Protein AF-A0A9P3IJL1-F1 (afdb_monomer_lite)

Structure (mmCIF, N/CA/C/O backbone):
data_AF-A0A9P3IJL1-F1
#
_entry.id   AF-A0A9P3IJL1-F1
#
loop_
_atom_site.group_PDB
_atom_site.id
_atom_site.type_symbol
_atom_site.label_atom_id
_atom_site.label_alt_id
_atom_site.label_comp_id
_atom_site.label_asym_id
_atom_site.label_entity_id
_atom_site.label_seq_id
_atom_site.pdbx_PDB_ins_code
_atom_site.Cartn_x
_atom_site.Cartn_y
_atom_site.Cartn_z
_atom_site.occupancy
_atom_site.B_iso_or_equiv
_atom_site.auth_seq_id
_atom_site.auth_comp_id
_atom_site.auth_asym_id
_atom_site.auth_atom_id
_atom_site.pdbx_PDB_model_num
ATOM 1 N N . MET A 1 1 ? 82.766 8.776 -76.127 1.00 30.23 1 MET A N 1
ATOM 2 C CA . MET A 1 1 ? 82.678 10.074 -76.833 1.00 30.23 1 MET A CA 1
ATOM 3 C C . MET A 1 1 ? 81.373 10.083 -77.605 1.00 30.23 1 MET A C 1
ATOM 5 O O . MET A 1 1 ? 81.218 9.179 -78.410 1.00 30.23 1 MET A O 1
ATOM 9 N N . GLY A 1 2 ? 80.478 11.048 -77.350 1.00 29.59 2 GLY A N 1
ATOM 10 C CA . GLY A 1 2 ? 79.179 11.191 -78.040 1.00 29.59 2 GLY A CA 1
ATOM 11 C C . GLY A 1 2 ? 78.206 10.006 -77.876 1.00 29.59 2 GLY A C 1
ATOM 12 O O . GLY A 1 2 ? 78.592 8.945 -77.399 1.00 29.59 2 GLY A O 1
ATOM 13 N N . SER A 1 3 ? 76.924 10.118 -78.226 1.00 25.59 3 SER A N 1
ATOM 14 C CA . SER A 1 3 ? 76.062 11.308 -78.369 1.00 25.59 3 SER A CA 1
ATOM 15 C C . SER A 1 3 ? 74.611 10.845 -78.583 1.00 25.59 3 SER A C 1
ATOM 17 O O . SER A 1 3 ? 74.393 9.955 -79.390 1.00 25.59 3 SER A O 1
ATOM 19 N N . GLN A 1 4 ? 73.669 11.464 -77.860 1.00 26.77 4 GLN A N 1
ATOM 20 C CA . GLN A 1 4 ? 72.248 11.728 -78.187 1.00 26.77 4 GLN A CA 1
ATOM 21 C C . GLN A 1 4 ? 71.408 10.727 -79.034 1.00 26.77 4 GLN A C 1
ATOM 23 O O . GLN A 1 4 ? 71.700 10.497 -80.196 1.00 26.77 4 GLN A O 1
ATOM 28 N N . GLN A 1 5 ? 70.298 10.266 -78.421 1.00 26.47 5 GLN A N 1
ATOM 29 C CA . GLN A 1 5 ? 68.869 10.274 -78.860 1.00 26.47 5 GLN A CA 1
ATOM 30 C C . GLN A 1 5 ? 68.466 10.136 -80.356 1.00 26.47 5 GLN A C 1
ATOM 32 O O . GLN A 1 5 ? 69.144 10.655 -81.237 1.00 26.47 5 GLN A O 1
ATOM 37 N N . PRO A 1 6 ? 67.319 9.475 -80.659 1.00 33.75 6 PRO A N 1
ATOM 38 C CA . PRO A 1 6 ? 65.946 10.048 -80.524 1.00 33.75 6 PRO A CA 1
ATOM 39 C C . PRO A 1 6 ? 65.036 9.247 -79.534 1.00 33.75 6 PRO A C 1
ATOM 41 O O . PRO A 1 6 ? 65.448 8.183 -79.082 1.00 33.75 6 PRO A O 1
ATOM 44 N N . PHE A 1 7 ? 63.924 9.753 -78.954 1.00 24.58 7 PHE A N 1
ATOM 45 C CA . PHE A 1 7 ? 62.565 9.991 -79.531 1.00 24.58 7 PHE A CA 1
ATOM 46 C C . PHE A 1 7 ? 62.043 8.773 -80.350 1.00 24.58 7 PHE A C 1
ATOM 48 O O . PHE A 1 7 ? 62.803 8.222 -81.129 1.00 24.58 7 PHE A O 1
ATOM 55 N N . GLU A 1 8 ? 60.808 8.254 -80.316 1.00 26.09 8 GLU A N 1
ATOM 56 C CA . GLU A 1 8 ? 59.543 8.432 -79.561 1.00 26.09 8 GLU A CA 1
ATOM 57 C C . GLU A 1 8 ? 58.675 7.143 -79.833 1.00 26.09 8 GLU A C 1
ATOM 59 O O . GLU A 1 8 ? 59.133 6.295 -80.597 1.00 26.09 8 GLU A O 1
ATOM 64 N N . SER A 1 9 ? 57.467 6.834 -79.318 1.00 23.98 9 SER A N 1
ATOM 65 C CA . SER A 1 9 ? 56.519 7.446 -78.358 1.00 23.98 9 SER A CA 1
ATOM 66 C C . SER A 1 9 ? 55.512 6.407 -77.771 1.00 23.98 9 SER A C 1
ATOM 68 O O . SER A 1 9 ? 55.551 5.220 -78.076 1.00 23.98 9 SER A O 1
ATOM 70 N N . THR A 1 10 ? 54.642 6.885 -76.869 1.00 25.23 10 THR A N 1
ATOM 71 C CA . THR A 1 10 ? 53.328 6.403 -76.366 1.00 25.23 10 THR A CA 1
ATOM 72 C C . THR A 1 10 ? 52.701 5.092 -76.908 1.00 25.23 10 THR A C 1
ATOM 74 O O . THR A 1 10 ? 52.257 5.055 -78.047 1.00 25.23 10 THR A O 1
ATOM 77 N N . GLU A 1 11 ? 52.451 4.093 -76.037 1.00 23.84 11 GLU A N 1
ATOM 78 C CA . GLU A 1 11 ? 51.090 3.676 -75.591 1.00 23.84 11 GLU A CA 1
ATOM 79 C C . GLU A 1 11 ? 51.046 2.388 -74.720 1.00 23.84 11 GLU A C 1
ATOM 81 O O . GLU A 1 11 ? 51.845 1.471 -74.864 1.00 23.84 11 GLU A O 1
ATOM 86 N N . LYS A 1 12 ? 50.020 2.317 -73.851 1.00 25.00 12 LYS A N 1
ATOM 87 C CA . LYS A 1 12 ? 49.345 1.102 -73.324 1.00 25.00 12 LYS A CA 1
ATOM 88 C C . LYS A 1 12 ? 50.213 -0.023 -72.722 1.00 25.00 12 LYS A C 1
ATOM 90 O O . LYS A 1 12 ? 50.397 -1.082 -73.315 1.00 25.00 12 LYS A O 1
ATOM 95 N N . SER A 1 13 ? 50.555 0.116 -71.437 1.00 24.25 13 SER A N 1
ATOM 96 C CA . SER A 1 13 ? 50.915 -1.034 -70.590 1.00 24.25 13 SER A CA 1
ATOM 97 C C . SER A 1 13 ? 49.679 -1.612 -69.890 1.00 24.25 13 SER A C 1
ATOM 99 O O . SER A 1 13 ? 49.289 -1.164 -68.813 1.00 24.25 13 SER A O 1
ATOM 101 N N . ALA A 1 14 ? 49.075 -2.634 -70.496 1.00 27.62 14 ALA A N 1
ATOM 102 C CA . ALA A 1 14 ? 48.299 -3.625 -69.760 1.00 27.62 14 ALA A CA 1
ATOM 103 C C . ALA A 1 14 ? 49.228 -4.810 -69.474 1.00 27.62 14 ALA A C 1
ATOM 105 O O . ALA A 1 14 ? 49.678 -5.477 -70.406 1.00 27.62 14 ALA A O 1
ATOM 106 N N . ARG A 1 15 ? 49.539 -5.082 -68.200 1.00 25.39 15 ARG A N 1
ATOM 107 C CA . ARG A 1 15 ? 50.344 -6.256 -67.838 1.00 25.39 15 ARG A CA 1
ATOM 108 C C . ARG A 1 15 ? 49.819 -6.958 -66.594 1.00 25.39 15 ARG A C 1
ATOM 110 O O . ARG A 1 15 ? 50.242 -6.705 -65.472 1.00 25.39 15 ARG A O 1
ATOM 117 N N . SER A 1 16 ? 48.924 -7.906 -6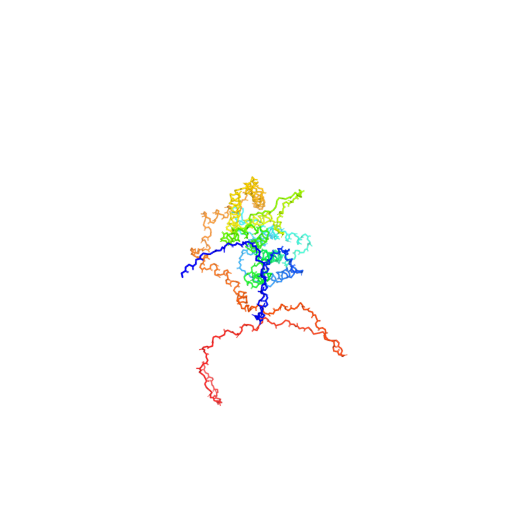6.833 1.00 23.67 16 SER A N 1
ATOM 118 C CA . SER A 1 16 ? 48.778 -9.069 -65.968 1.00 23.67 16 SER A CA 1
ATOM 119 C C . SER A 1 16 ? 50.053 -9.912 -66.049 1.00 23.67 16 SER A C 1
ATOM 121 O O . SER A 1 16 ? 50.403 -10.396 -67.127 1.00 23.67 16 SER A O 1
ATOM 123 N N . SER A 1 17 ? 50.722 -10.140 -64.924 1.00 26.53 17 SER A N 1
ATOM 124 C CA . SER A 1 17 ? 51.691 -11.230 -64.791 1.00 26.53 17 SER A CA 1
ATOM 125 C C . SER A 1 17 ? 51.511 -11.889 -63.432 1.00 26.53 17 SER A C 1
ATOM 127 O O . SER A 1 17 ? 51.856 -11.328 -62.396 1.00 26.53 17 SER A O 1
ATOM 129 N N . SER A 1 18 ? 50.920 -13.076 -63.469 1.00 23.02 18 SER A N 1
ATOM 130 C CA . SER A 1 18 ? 50.739 -13.977 -62.341 1.00 23.02 18 SER A CA 1
ATOM 131 C C . SER A 1 18 ? 52.069 -14.480 -61.784 1.00 23.02 18 SER A C 1
ATOM 133 O O . SER A 1 18 ? 52.918 -14.946 -62.541 1.00 23.02 18 SER A O 1
ATOM 135 N N . SER A 1 19 ? 52.169 -14.535 -60.460 1.00 25.59 19 SER A N 1
ATOM 136 C CA . SER A 1 19 ? 53.048 -15.465 -59.751 1.00 25.59 19 SER A CA 1
ATOM 137 C C . SER A 1 19 ? 52.245 -16.092 -58.611 1.00 25.59 19 SER A C 1
ATOM 139 O O . SER A 1 19 ? 52.055 -15.472 -57.563 1.00 25.59 19 SER A O 1
ATOM 141 N N . GLN A 1 20 ? 51.705 -17.288 -58.852 1.00 26.00 20 GLN A N 1
ATOM 142 C CA . GLN A 1 20 ? 51.134 -18.127 -57.800 1.00 26.00 20 GLN A CA 1
ATOM 143 C C . GLN A 1 20 ? 52.270 -18.873 -57.104 1.00 26.00 20 GLN A C 1
ATOM 145 O O . GLN A 1 20 ? 53.031 -19.561 -57.771 1.00 26.00 20 GLN A O 1
ATOM 150 N N . ASP A 1 21 ? 52.380 -18.684 -55.793 1.00 24.64 21 ASP A N 1
ATOM 151 C CA . ASP A 1 21 ? 52.571 -19.718 -54.763 1.00 24.64 21 ASP A CA 1
ATOM 152 C C . ASP A 1 21 ? 52.832 -18.987 -53.433 1.00 24.64 21 ASP A C 1
ATOM 154 O O . ASP A 1 21 ? 53.574 -18.014 -53.370 1.00 24.64 21 ASP A O 1
ATOM 158 N N . SER A 1 22 ? 52.219 -19.348 -52.310 1.00 27.02 22 SER A N 1
ATOM 159 C CA . SER A 1 22 ? 51.964 -20.715 -51.860 1.00 27.02 22 SER A CA 1
ATOM 160 C C . SER A 1 22 ? 50.774 -20.787 -50.891 1.00 27.02 22 SER A C 1
ATOM 162 O O . SER A 1 22 ? 50.394 -19.815 -50.234 1.00 27.02 22 SER A O 1
ATOM 164 N N . SER A 1 23 ? 50.159 -21.965 -50.809 1.00 33.50 23 SER A N 1
ATOM 165 C CA . SER A 1 23 ? 48.937 -22.213 -50.046 1.00 33.50 23 SER A CA 1
ATOM 166 C C . SER A 1 23 ? 49.163 -22.289 -48.530 1.00 33.50 23 SER A C 1
ATOM 168 O O . SER A 1 23 ? 49.688 -23.281 -48.027 1.00 33.50 23 SER A O 1
ATOM 170 N N . VAL A 1 24 ? 48.636 -21.315 -47.783 1.00 31.88 24 VAL A N 1
ATOM 171 C CA . VAL A 1 24 ? 48.317 -21.471 -46.354 1.00 31.88 24 VAL A CA 1
ATOM 172 C C . VAL A 1 24 ? 46.860 -21.075 -46.146 1.00 31.88 24 VAL A C 1
ATOM 174 O O . VAL A 1 24 ? 46.496 -19.905 -46.261 1.00 31.88 24 VAL A O 1
ATOM 177 N N . GLY A 1 25 ? 46.011 -22.061 -45.858 1.00 33.25 25 GLY A N 1
ATOM 178 C CA . GLY A 1 25 ? 44.578 -21.851 -45.686 1.00 33.25 25 GLY A CA 1
ATOM 179 C C . GLY A 1 25 ? 44.265 -20.995 -44.460 1.00 33.25 25 GLY A C 1
ATOM 180 O O . GLY A 1 25 ? 44.268 -21.493 -43.337 1.00 33.25 25 GLY A O 1
ATOM 181 N N . ARG A 1 26 ? 43.928 -19.720 -44.673 1.00 27.61 26 ARG A N 1
ATOM 182 C CA . ARG A 1 26 ? 43.178 -18.923 -43.696 1.00 27.61 26 ARG A CA 1
ATOM 183 C C . ARG A 1 26 ? 41.705 -18.958 -44.066 1.00 27.61 26 ARG A C 1
ATOM 185 O O . ARG A 1 26 ? 41.280 -18.296 -45.009 1.00 27.61 26 ARG A O 1
ATOM 192 N N . THR A 1 27 ? 40.927 -19.707 -43.291 1.00 31.55 27 THR A N 1
ATOM 193 C CA . THR A 1 27 ? 39.474 -19.527 -43.225 1.00 31.55 27 THR A CA 1
ATOM 194 C C . THR A 1 27 ? 39.169 -18.048 -42.964 1.00 31.55 27 THR A C 1
ATOM 196 O O . THR A 1 27 ? 39.778 -17.483 -42.047 1.00 31.55 27 THR A O 1
ATOM 199 N N . PRO A 1 28 ? 38.258 -17.401 -43.713 1.00 31.00 28 PRO A N 1
ATOM 200 C CA . PRO A 1 28 ? 37.862 -16.039 -43.394 1.00 31.00 28 PRO A CA 1
ATOM 201 C C . PRO A 1 28 ? 37.254 -16.027 -41.989 1.00 31.00 28 PRO A C 1
ATOM 203 O O . PRO A 1 28 ? 36.340 -16.798 -41.693 1.00 31.00 28 PRO A O 1
ATOM 206 N N . PHE A 1 29 ? 37.782 -15.167 -41.116 1.00 28.19 29 PHE A N 1
ATOM 207 C CA . PHE A 1 29 ? 37.156 -14.907 -39.824 1.00 28.19 29 PHE A CA 1
ATOM 208 C C . PHE A 1 29 ? 35.706 -14.483 -40.078 1.00 28.19 29 PHE A C 1
ATOM 210 O O . PHE A 1 29 ? 35.495 -13.587 -40.903 1.00 28.19 29 PHE A O 1
ATOM 217 N N . PRO A 1 30 ? 34.708 -15.084 -39.404 1.00 30.97 30 PRO A N 1
ATOM 218 C CA . PRO A 1 30 ? 33.339 -14.632 -39.549 1.00 30.97 30 PRO A CA 1
ATOM 219 C C . PRO A 1 30 ? 33.281 -13.188 -39.064 1.00 30.97 30 PRO A C 1
ATOM 221 O O . PRO A 1 30 ? 33.528 -12.903 -37.889 1.00 30.97 30 PRO A O 1
ATOM 224 N N . THR A 1 31 ? 32.977 -12.270 -39.982 1.00 27.48 31 THR A N 1
ATOM 225 C CA . THR A 1 31 ? 32.623 -10.896 -39.644 1.00 27.48 31 THR A CA 1
ATOM 226 C C . THR A 1 31 ? 31.560 -10.973 -38.559 1.00 27.48 31 THR A C 1
ATOM 228 O O . THR A 1 31 ? 30.509 -11.575 -38.788 1.00 27.48 31 THR A O 1
ATOM 231 N N . MET A 1 32 ? 31.832 -10.422 -37.372 1.00 28.09 32 MET A N 1
ATOM 232 C CA . MET A 1 32 ? 30.810 -10.341 -36.334 1.00 28.09 32 MET A CA 1
ATOM 233 C C . MET A 1 32 ? 29.695 -9.449 -36.864 1.00 28.09 32 MET A C 1
ATOM 235 O O . MET A 1 32 ? 29.787 -8.223 -36.809 1.00 28.09 32 MET A O 1
ATOM 239 N N . ALA A 1 33 ? 28.653 -10.082 -37.403 1.00 27.92 33 ALA A N 1
ATOM 240 C CA . ALA A 1 33 ? 27.406 -9.422 -37.708 1.00 27.92 33 ALA A CA 1
ATOM 241 C C . ALA A 1 33 ? 26.955 -8.746 -36.416 1.00 27.92 33 ALA A C 1
ATOM 243 O O . ALA A 1 33 ? 26.746 -9.412 -35.397 1.00 27.92 33 ALA A O 1
ATOM 244 N N . SER A 1 34 ? 26.858 -7.419 -36.452 1.00 27.80 34 SER A N 1
ATOM 245 C CA . SER A 1 34 ? 26.278 -6.648 -35.368 1.00 27.80 34 SER A CA 1
ATOM 246 C C . SER A 1 34 ? 24.871 -7.187 -35.147 1.00 27.80 34 SER A C 1
ATOM 248 O O . SER A 1 34 ? 23.980 -6.992 -35.973 1.00 27.80 34 SER A O 1
ATOM 250 N N . GLN A 1 35 ? 24.684 -7.933 -34.054 1.00 26.92 35 GLN A N 1
ATOM 251 C CA . GLN A 1 35 ? 23.378 -8.459 -33.691 1.00 26.92 35 GLN A CA 1
ATOM 252 C C . GLN A 1 35 ? 22.465 -7.268 -33.421 1.00 26.92 35 GLN A C 1
ATOM 254 O O . GLN A 1 35 ? 22.478 -6.689 -32.334 1.00 26.92 35 GLN A O 1
ATOM 259 N N . GLN A 1 36 ? 21.680 -6.896 -34.432 1.00 27.55 36 GLN A N 1
ATOM 260 C CA . GLN A 1 36 ? 20.575 -5.969 -34.285 1.00 27.55 36 GLN A CA 1
ATOM 261 C C . GLN A 1 36 ? 19.668 -6.543 -33.199 1.00 27.55 36 GLN A C 1
ATOM 263 O O . GLN A 1 36 ? 19.004 -7.562 -33.401 1.00 27.55 36 GLN A O 1
ATOM 268 N N . GLN A 1 37 ? 19.686 -5.913 -32.023 1.00 31.53 37 GLN A N 1
ATOM 269 C CA . GLN A 1 37 ? 18.858 -6.305 -30.892 1.00 31.53 37 GLN A CA 1
ATOM 270 C C . GLN A 1 37 ? 17.397 -6.006 -31.229 1.00 31.53 37 GLN A C 1
ATOM 272 O O . GLN A 1 37 ? 16.852 -4.955 -30.888 1.00 31.53 37 GLN A O 1
ATOM 277 N N . SER A 1 38 ? 16.757 -6.948 -31.921 1.00 25.92 38 SER A N 1
ATOM 278 C CA . SER A 1 38 ? 15.313 -6.959 -32.092 1.00 25.92 38 SER A CA 1
ATOM 279 C C . SER A 1 38 ? 14.685 -7.012 -30.701 1.00 25.92 38 SER A C 1
ATOM 281 O O . SER A 1 38 ? 14.808 -7.990 -29.963 1.00 25.92 38 SER A O 1
ATOM 283 N N . THR A 1 39 ? 14.051 -5.910 -30.298 1.00 36.44 39 THR A N 1
ATOM 284 C CA . THR A 1 39 ? 13.375 -5.823 -29.002 1.00 36.44 39 THR A CA 1
ATOM 285 C C . THR A 1 39 ? 12.073 -6.613 -29.072 1.00 36.44 39 THR A C 1
ATOM 287 O O . THR A 1 39 ? 10.997 -6.068 -29.311 1.00 36.44 39 THR A O 1
ATOM 290 N N . GLY A 1 40 ? 12.195 -7.931 -28.899 1.00 36.12 40 GLY A N 1
ATOM 291 C CA . GLY A 1 40 ? 11.070 -8.855 -28.882 1.00 36.12 40 GLY A CA 1
ATOM 292 C C . GLY A 1 40 ? 10.009 -8.470 -27.840 1.00 36.12 40 GLY A C 1
ATOM 293 O O . GLY A 1 40 ? 10.295 -7.735 -26.885 1.00 36.12 40 GLY A O 1
ATOM 294 N N . PRO A 1 41 ? 8.764 -8.949 -28.007 1.00 52.59 41 PRO A N 1
ATOM 295 C CA . PRO A 1 41 ? 7.698 -8.689 -27.049 1.00 52.59 41 PRO A CA 1
ATOM 296 C C . PRO A 1 41 ? 8.106 -9.168 -25.651 1.00 52.59 41 PRO A C 1
ATOM 298 O O . PRO A 1 41 ? 8.693 -10.239 -25.499 1.00 52.59 41 PRO A O 1
ATOM 301 N N . VAL A 1 42 ? 7.780 -8.370 -24.627 1.00 60.34 42 VAL A N 1
ATOM 302 C CA . VAL A 1 42 ? 8.074 -8.699 -23.222 1.00 60.34 42 VAL A CA 1
ATOM 303 C C . VAL A 1 42 ? 7.515 -10.088 -22.914 1.00 60.34 42 VAL A C 1
ATOM 305 O O . VAL A 1 42 ? 6.314 -10.318 -23.077 1.00 60.34 42 VAL A O 1
ATOM 308 N N . ALA A 1 43 ? 8.390 -11.002 -22.489 1.00 68.25 43 ALA A N 1
ATOM 309 C CA . ALA A 1 43 ? 8.024 -12.380 -22.197 1.00 68.25 43 ALA A CA 1
ATOM 310 C C . ALA A 1 43 ? 6.896 -12.416 -21.158 1.00 68.25 43 ALA A C 1
ATOM 312 O O . ALA A 1 43 ? 7.043 -11.895 -20.053 1.00 68.25 43 ALA A O 1
ATOM 313 N N . GLN A 1 44 ? 5.764 -13.021 -21.517 1.00 79.19 44 GLN A N 1
ATOM 314 C CA . GLN A 1 44 ? 4.620 -13.126 -20.613 1.00 79.19 44 GLN A CA 1
ATOM 315 C C . GLN A 1 44 ? 4.986 -13.981 -19.388 1.00 79.19 44 GLN A C 1
ATOM 317 O O . GLN A 1 44 ? 5.767 -14.929 -19.525 1.00 79.19 44 GLN A O 1
ATOM 322 N N . PRO A 1 45 ? 4.433 -13.688 -18.196 1.00 84.94 45 PRO A N 1
ATOM 323 C CA . PRO A 1 45 ? 4.656 -14.526 -17.026 1.00 84.94 45 PRO A CA 1
ATOM 324 C C . PRO A 1 45 ? 4.156 -15.961 -17.285 1.00 84.94 45 PRO A C 1
ATOM 326 O O . PRO A 1 45 ? 3.147 -16.138 -17.980 1.00 84.94 45 PRO A O 1
ATOM 329 N N . PRO A 1 46 ? 4.818 -16.994 -16.728 1.00 89.50 46 PRO A N 1
ATOM 330 C CA . PRO A 1 46 ? 4.402 -18.383 -16.889 1.00 89.50 46 PRO A CA 1
ATOM 331 C C . PRO A 1 46 ? 2.923 -18.609 -16.545 1.00 89.50 46 PRO A C 1
ATOM 333 O O . PRO A 1 46 ? 2.415 -18.110 -15.534 1.00 89.50 46 PRO A O 1
ATOM 336 N N . LYS A 1 47 ? 2.229 -19.403 -17.372 1.00 90.94 47 LYS A N 1
ATOM 337 C CA . LYS A 1 47 ? 0.831 -19.788 -17.123 1.00 90.94 47 LYS A CA 1
ATOM 338 C C . LYS A 1 47 ? 0.725 -20.453 -15.745 1.00 90.94 47 LYS A C 1
ATOM 340 O O . LYS A 1 47 ? 1.493 -21.355 -15.434 1.00 90.94 47 LYS A O 1
ATOM 345 N N . GLY A 1 48 ? -0.220 -19.994 -14.924 1.00 93.62 48 GLY A N 1
ATOM 346 C CA . GLY A 1 48 ? -0.425 -20.500 -13.562 1.00 93.62 48 GLY A CA 1
ATOM 347 C C . GLY A 1 48 ? 0.455 -19.871 -12.472 1.00 93.62 48 GLY A C 1
ATOM 348 O O . GLY A 1 48 ? 0.152 -20.086 -11.300 1.00 93.62 48 GLY A O 1
ATOM 349 N N . LEU A 1 49 ? 1.460 -19.039 -12.799 1.00 95.81 49 LEU A N 1
ATOM 350 C CA . LEU A 1 49 ? 2.335 -18.411 -11.792 1.00 95.81 49 LEU A CA 1
ATOM 351 C C . LEU A 1 49 ? 1.540 -17.639 -10.726 1.00 95.81 49 LEU A C 1
ATOM 353 O O . LEU A 1 49 ? 1.809 -17.781 -9.538 1.00 95.81 49 LEU A O 1
ATOM 357 N N . PHE A 1 50 ? 0.523 -16.872 -11.131 1.00 96.94 50 PHE A N 1
ATOM 358 C CA . PHE A 1 50 ? -0.329 -16.141 -10.188 1.00 96.94 50 PHE A CA 1
ATOM 359 C C . PHE A 1 50 ? -1.049 -17.064 -9.192 1.00 96.94 50 PHE A C 1
ATOM 361 O O . PHE A 1 50 ? -1.077 -16.766 -8.004 1.00 96.94 50 PHE A O 1
ATOM 368 N N . LEU A 1 51 ? -1.586 -18.200 -9.652 1.00 97.88 51 LEU A N 1
ATOM 369 C CA . LEU A 1 51 ? -2.284 -19.151 -8.781 1.00 97.88 51 LEU A CA 1
ATOM 370 C C . LEU A 1 51 ? -1.319 -19.810 -7.786 1.00 97.88 51 LEU A C 1
ATOM 372 O O . LEU A 1 51 ? -1.670 -19.975 -6.622 1.00 97.88 51 LEU A O 1
ATOM 376 N N . ALA A 1 52 ? -0.091 -20.117 -8.216 1.00 98.06 52 ALA A N 1
ATOM 377 C CA . ALA A 1 52 ? 0.955 -20.624 -7.330 1.00 98.06 52 ALA A CA 1
ATOM 378 C C . ALA A 1 52 ? 1.364 -19.589 -6.263 1.00 98.06 52 ALA A C 1
ATOM 380 O O . ALA A 1 52 ? 1.485 -19.938 -5.090 1.00 98.06 52 ALA A O 1
ATOM 381 N N . LEU A 1 53 ? 1.518 -18.314 -6.642 1.00 98.31 53 LEU A N 1
ATOM 382 C CA . LEU A 1 53 ? 1.831 -17.218 -5.713 1.00 98.31 53 LEU A CA 1
ATOM 383 C C . LEU A 1 53 ? 0.687 -16.939 -4.730 1.00 98.31 53 LEU A C 1
ATOM 385 O O . LEU A 1 53 ? 0.934 -16.742 -3.541 1.00 98.31 53 LEU A O 1
ATOM 389 N N . LEU A 1 54 ? -0.563 -16.966 -5.201 1.00 98.50 54 LEU A N 1
ATOM 390 C CA . LEU A 1 54 ? -1.746 -16.808 -4.359 1.00 98.50 54 LEU A CA 1
ATOM 391 C C . LEU A 1 54 ? -1.853 -17.956 -3.348 1.00 98.50 54 LEU A C 1
ATOM 393 O O . LEU A 1 54 ? -1.971 -17.701 -2.151 1.00 98.50 54 LEU A O 1
ATOM 397 N N . ALA A 1 55 ? -1.727 -19.208 -3.800 1.00 98.38 55 ALA A N 1
ATOM 398 C CA . ALA A 1 55 ? -1.712 -20.373 -2.918 1.00 98.38 55 ALA A CA 1
ATOM 399 C C . ALA A 1 55 ? -0.575 -20.288 -1.884 1.00 98.38 55 ALA A C 1
ATOM 401 O O . ALA A 1 55 ? -0.817 -20.475 -0.693 1.00 98.38 55 ALA A O 1
ATOM 402 N N . PHE A 1 56 ? 0.641 -19.923 -2.309 1.00 98.12 56 PHE A N 1
ATOM 403 C CA . PHE A 1 56 ? 1.781 -19.718 -1.414 1.00 98.12 56 PHE A CA 1
ATOM 404 C C . PHE A 1 56 ? 1.505 -18.650 -0.346 1.00 98.12 56 PHE A C 1
ATOM 406 O O . PHE A 1 56 ? 1.741 -18.896 0.837 1.00 98.12 56 PHE A O 1
ATOM 413 N N . ARG A 1 57 ? 0.981 -17.475 -0.724 1.00 98.06 57 ARG A N 1
ATOM 414 C CA . ARG A 1 57 ? 0.699 -16.394 0.235 1.00 98.06 57 ARG A CA 1
ATOM 415 C C . ARG A 1 57 ? -0.469 -16.721 1.166 1.00 98.06 57 ARG A C 1
ATOM 417 O O . ARG A 1 57 ? -0.391 -16.374 2.343 1.00 98.06 57 ARG A O 1
ATOM 424 N N . LEU A 1 58 ? -1.495 -17.433 0.698 1.00 98.25 58 LEU A N 1
ATOM 425 C CA . LEU A 1 58 ? -2.582 -17.919 1.555 1.00 98.25 58 LEU A CA 1
ATOM 426 C C . LEU A 1 58 ? -2.075 -18.958 2.569 1.00 98.25 58 LEU A C 1
ATOM 428 O O . LEU A 1 58 ? -2.333 -18.808 3.762 1.00 98.25 58 LEU A O 1
ATOM 432 N N . ILE A 1 59 ? -1.273 -19.940 2.143 1.00 97.75 59 ILE A N 1
ATOM 433 C CA . ILE A 1 59 ? -0.641 -20.915 3.051 1.00 97.75 59 ILE A CA 1
ATOM 434 C C . ILE A 1 59 ? 0.282 -20.209 4.058 1.00 97.75 59 ILE A C 1
ATOM 436 O O . ILE A 1 59 ? 0.197 -20.473 5.255 1.00 97.75 59 ILE A O 1
ATOM 440 N N . ASN A 1 60 ? 1.106 -19.256 3.610 1.00 97.38 60 ASN A N 1
ATOM 441 C CA . ASN A 1 60 ? 1.944 -18.430 4.486 1.00 97.38 60 ASN A CA 1
ATOM 442 C C . ASN A 1 60 ? 1.094 -17.692 5.547 1.00 97.38 60 ASN A C 1
ATOM 444 O O . ASN A 1 60 ? 1.396 -17.756 6.737 1.00 97.38 60 ASN A O 1
ATOM 448 N N . SER A 1 61 ? -0.027 -17.076 5.153 1.00 96.69 61 SER A N 1
ATOM 449 C CA . SER A 1 61 ? -0.918 -16.360 6.083 1.00 96.69 61 SER A CA 1
ATOM 450 C C . SER A 1 61 ? -1.512 -17.235 7.204 1.00 96.69 61 SER A C 1
ATOM 452 O O . SER A 1 61 ? -1.830 -16.716 8.275 1.00 96.69 61 SER A O 1
ATOM 454 N N . LEU A 1 62 ? -1.613 -18.552 6.974 1.00 96.25 62 LEU A N 1
ATOM 455 C CA . LEU A 1 62 ? -2.033 -19.567 7.951 1.00 96.25 62 LEU A CA 1
ATOM 456 C C . LEU A 1 62 ? -0.862 -20.143 8.768 1.00 96.25 62 LEU A C 1
ATOM 458 O O . LEU A 1 62 ? -1.043 -20.528 9.925 1.00 96.25 62 LEU A O 1
ATOM 462 N N . ALA A 1 63 ? 0.335 -20.205 8.180 1.00 96.06 63 ALA A N 1
ATOM 463 C CA . ALA A 1 63 ? 1.555 -20.669 8.838 1.00 96.06 63 ALA A CA 1
ATOM 464 C C . ALA A 1 63 ? 2.098 -19.648 9.858 1.00 96.06 63 ALA A C 1
ATOM 466 O O . ALA A 1 63 ? 2.612 -20.030 10.910 1.00 96.06 63 ALA A O 1
ATOM 467 N N . VAL A 1 64 ? 1.966 -18.345 9.585 1.00 93.94 64 VAL A N 1
ATOM 468 C CA . VAL A 1 64 ? 2.418 -17.271 10.486 1.00 93.94 64 VAL A CA 1
ATOM 469 C C . VAL A 1 64 ? 1.400 -17.055 11.613 1.00 93.94 64 VAL A C 1
ATOM 471 O O . VAL A 1 64 ? 0.549 -16.171 11.565 1.00 93.94 64 VAL A O 1
ATOM 474 N N . GLN A 1 65 ? 1.486 -17.870 12.664 1.00 90.50 65 GLN A N 1
ATOM 475 C CA . GLN A 1 65 ? 0.557 -17.830 13.808 1.00 90.50 65 GLN A CA 1
ATOM 476 C C . GLN A 1 65 ? 0.995 -16.892 14.948 1.00 90.50 65 GLN A C 1
ATOM 478 O O . GLN A 1 65 ? 0.231 -16.648 15.877 1.00 90.50 65 GLN A O 1
ATOM 483 N N . THR A 1 66 ? 2.212 -16.347 14.892 1.00 92.19 66 THR A N 1
ATOM 484 C CA . THR A 1 66 ? 2.771 -15.501 15.959 1.00 92.19 66 THR A CA 1
ATOM 485 C C . THR A 1 66 ? 2.271 -14.057 15.904 1.00 92.19 66 THR A C 1
ATOM 487 O O . THR A 1 66 ? 1.837 -13.566 14.862 1.00 92.19 66 THR A O 1
ATOM 490 N N . TYR A 1 67 ? 2.404 -13.347 17.021 1.00 87.88 67 TYR A N 1
ATOM 491 C CA . TYR A 1 67 ? 2.232 -11.896 17.145 1.00 87.88 67 TYR A CA 1
ATOM 492 C C . TYR A 1 67 ? 3.569 -11.165 16.924 1.00 87.88 67 TYR A C 1
ATOM 494 O O . TYR A 1 67 ? 4.621 -11.733 17.216 1.00 87.88 67 TYR A O 1
ATOM 502 N N . PHE A 1 68 ? 3.539 -9.926 16.418 1.00 89.06 68 PHE A N 1
ATOM 503 C CA . PHE A 1 68 ? 4.745 -9.096 16.255 1.00 89.06 68 PHE A CA 1
ATOM 504 C C . PHE A 1 68 ? 4.626 -7.712 16.904 1.00 89.06 68 PHE A C 1
ATOM 506 O O . PHE A 1 68 ? 5.497 -7.325 17.677 1.00 89.06 68 PHE A O 1
ATOM 513 N N . ASN A 1 69 ? 3.568 -6.959 16.597 1.00 90.38 69 ASN A N 1
ATOM 514 C CA . ASN A 1 69 ? 3.392 -5.577 17.047 1.00 90.38 69 ASN A CA 1
ATOM 515 C C . ASN A 1 69 ? 1.884 -5.279 17.214 1.00 90.38 69 ASN A C 1
ATOM 517 O O . ASN A 1 69 ? 1.101 -5.777 16.399 1.00 90.38 69 ASN A O 1
ATOM 521 N N . PRO A 1 70 ? 1.460 -4.490 18.225 1.00 90.75 70 PRO A N 1
ATOM 522 C CA . PRO A 1 70 ? 0.050 -4.138 18.438 1.00 90.75 70 PRO A CA 1
ATOM 523 C C . PRO A 1 70 ? -0.639 -3.535 17.203 1.00 90.75 70 PRO A C 1
ATOM 525 O O . PRO A 1 70 ? -1.818 -3.811 16.967 1.00 90.75 70 PRO A O 1
ATOM 528 N N . ASP A 1 71 ? 0.093 -2.786 16.376 1.00 90.12 71 ASP A N 1
ATOM 529 C CA . ASP A 1 71 ? -0.408 -2.147 15.154 1.00 90.12 71 ASP A CA 1
ATOM 530 C C . ASP A 1 71 ? -1.060 -3.140 14.176 1.00 90.12 71 ASP A C 1
ATOM 532 O O . ASP A 1 71 ? -1.929 -2.749 13.398 1.00 90.12 71 ASP A O 1
ATOM 536 N N . GLU A 1 72 ? -0.701 -4.430 14.239 1.00 92.69 72 GLU A N 1
ATOM 537 C CA . GLU A 1 72 ? -1.273 -5.486 13.394 1.00 92.69 72 GLU A CA 1
ATOM 538 C C . GLU A 1 72 ? -2.791 -5.620 13.569 1.00 92.69 72 GLU A C 1
ATOM 540 O O . GLU A 1 72 ? -3.483 -5.964 12.612 1.00 92.69 72 GLU A O 1
ATOM 545 N N . PHE A 1 73 ? -3.306 -5.324 14.767 1.00 92.25 73 PHE A N 1
ATOM 546 C CA . PHE A 1 73 ? -4.729 -5.389 15.107 1.00 92.25 73 PHE A CA 1
ATOM 547 C C . PHE A 1 73 ? -5.323 -3.987 15.285 1.00 92.25 73 PHE A C 1
ATOM 549 O O . PHE A 1 73 ? -6.344 -3.660 14.673 1.00 92.25 73 PHE A O 1
ATOM 556 N N . TRP A 1 74 ? -4.651 -3.137 16.070 1.00 93.81 74 TRP A N 1
ATOM 557 C CA . TRP A 1 74 ? -5.177 -1.846 16.529 1.00 93.81 74 TRP A CA 1
ATOM 558 C C . TRP A 1 74 ? -5.094 -0.707 15.491 1.00 93.81 74 TRP A C 1
ATOM 560 O O . TRP A 1 74 ? -5.666 0.357 15.720 1.00 93.81 74 TRP A O 1
ATOM 570 N N . GLN A 1 75 ? -4.438 -0.912 14.338 1.00 93.75 75 GLN A N 1
ATOM 571 C CA . GLN A 1 75 ? -4.452 0.024 13.195 1.00 93.75 75 GLN A CA 1
ATOM 572 C C . GLN A 1 75 ? -5.166 -0.534 11.941 1.00 93.75 75 GLN A C 1
ATOM 574 O O . GLN A 1 75 ? -5.035 0.017 10.842 1.00 93.75 75 GLN A O 1
ATOM 579 N N . GLY A 1 76 ? -5.916 -1.634 12.069 1.00 94.44 76 GLY A N 1
ATOM 580 C CA . GLY A 1 76 ? -6.592 -2.263 10.931 1.00 94.44 76 GLY A CA 1
ATOM 581 C C . GLY A 1 76 ? -7.748 -3.180 11.341 1.00 94.44 76 GLY A C 1
ATOM 582 O O . GLY A 1 76 ? -8.873 -2.691 11.425 1.00 94.44 76 GLY A O 1
ATOM 583 N N . PRO A 1 77 ? -7.515 -4.487 11.571 1.00 95.75 77 PRO A N 1
ATOM 584 C CA . PRO A 1 77 ? -8.558 -5.486 11.818 1.00 95.75 77 PRO A CA 1
ATOM 585 C C . PRO A 1 77 ? -9.585 -5.149 12.903 1.00 95.75 77 PRO A C 1
ATOM 587 O O . PRO A 1 77 ? -10.764 -5.406 12.680 1.00 95.75 77 PRO A O 1
ATOM 590 N N . GLU A 1 78 ? -9.180 -4.580 14.042 1.00 96.00 78 GLU A N 1
ATOM 591 C CA . GLU A 1 78 ? -10.106 -4.237 15.139 1.00 96.00 78 GLU A CA 1
ATOM 592 C C . GLU A 1 78 ? -10.969 -3.013 14.790 1.00 96.00 78 GLU A C 1
ATOM 594 O O . GLU A 1 78 ? -12.179 -2.989 15.010 1.00 96.00 78 GLU A O 1
ATOM 599 N N . VAL A 1 79 ? -10.351 -2.007 14.169 1.00 96.69 79 VAL A N 1
ATOM 600 C CA . VAL A 1 79 ? -11.020 -0.781 13.710 1.00 96.69 79 VAL A CA 1
ATOM 601 C C . VAL A 1 79 ? -12.072 -1.137 12.658 1.00 96.69 79 VAL A C 1
ATOM 603 O O . VAL A 1 79 ? -13.237 -0.766 12.774 1.00 96.69 79 VAL A O 1
ATOM 606 N N . ALA A 1 80 ? -11.669 -1.953 11.683 1.00 97.12 80 ALA A N 1
ATOM 607 C CA . ALA A 1 80 ? -12.526 -2.511 10.647 1.00 97.12 80 ALA A CA 1
ATOM 608 C C . ALA A 1 80 ? -13.672 -3.362 11.210 1.00 97.12 80 ALA A C 1
ATOM 610 O O . ALA A 1 80 ? -14.783 -3.332 10.685 1.00 97.12 80 ALA A O 1
ATOM 611 N N . HIS A 1 81 ? -13.406 -4.115 12.279 1.00 96.81 81 HIS A N 1
ATOM 612 C CA . HIS A 1 81 ? -14.401 -4.945 12.945 1.00 96.81 81 HIS A CA 1
ATOM 613 C C . HIS A 1 81 ? -15.465 -4.052 13.588 1.00 96.81 81 HIS A C 1
ATOM 615 O O . HIS A 1 81 ? -16.656 -4.231 13.336 1.00 96.81 81 HIS A O 1
ATOM 621 N N . ARG A 1 82 ? -15.048 -3.024 14.335 1.00 95.75 82 ARG A N 1
ATOM 622 C CA . ARG A 1 82 ? -15.968 -2.060 14.948 1.00 95.75 82 ARG A CA 1
ATOM 623 C C . ARG A 1 82 ? -16.802 -1.292 13.921 1.00 95.75 82 ARG A C 1
ATOM 625 O O . ARG A 1 82 ? -17.977 -1.055 14.182 1.00 95.75 82 ARG A O 1
ATOM 632 N N . MET A 1 83 ? -16.242 -0.955 12.757 1.00 95.25 83 MET A N 1
ATOM 633 C CA . MET A 1 83 ? -16.986 -0.304 11.665 1.00 95.25 83 MET A CA 1
ATOM 634 C C . MET A 1 83 ? -18.152 -1.152 11.130 1.00 95.25 83 MET A C 1
ATOM 636 O O . MET A 1 83 ? -19.136 -0.586 10.664 1.00 95.25 83 MET A O 1
ATOM 640 N N . VAL A 1 84 ? -18.046 -2.486 11.172 1.00 96.31 84 VAL A N 1
ATOM 641 C CA . VAL A 1 84 ? -19.050 -3.414 10.613 1.00 96.31 84 VAL A CA 1
ATOM 642 C C . VAL A 1 84 ? -19.996 -3.957 11.681 1.00 96.31 84 VAL A C 1
ATOM 644 O O . VAL A 1 84 ? -21.208 -3.964 11.487 1.00 96.31 84 VAL A O 1
ATOM 647 N N . PHE A 1 85 ? -19.459 -4.394 12.820 1.00 95.38 85 PHE A N 1
ATOM 648 C CA . PHE A 1 85 ? -20.223 -5.063 13.876 1.00 95.38 85 PHE A CA 1
ATOM 649 C C . PHE A 1 85 ? -20.629 -4.125 15.028 1.00 95.38 85 PHE A C 1
ATOM 651 O O . PHE A 1 85 ? -21.336 -4.542 15.942 1.00 95.38 85 PHE A O 1
ATOM 658 N N . GLY A 1 86 ? -20.181 -2.865 15.026 1.00 94.56 86 GLY A N 1
ATOM 659 C CA . GLY A 1 86 ? -20.544 -1.847 16.022 1.00 94.56 86 GLY A CA 1
ATOM 660 C C . GLY A 1 86 ? -19.853 -1.971 17.389 1.00 94.56 86 GLY A C 1
ATOM 661 O O . GLY A 1 86 ? -19.952 -1.052 18.203 1.00 94.56 86 GLY A O 1
ATOM 662 N N . TYR A 1 87 ? -19.118 -3.059 17.646 1.00 94.19 87 TYR A N 1
ATOM 663 C CA . TYR A 1 87 ? -18.388 -3.298 18.897 1.00 94.19 87 TYR A CA 1
ATOM 664 C C . TYR A 1 87 ? -16.893 -3.573 18.667 1.00 94.19 87 TYR A C 1
ATOM 666 O O . TYR A 1 87 ? -16.459 -3.875 17.556 1.00 94.19 87 TYR A O 1
ATOM 674 N N . GLY A 1 88 ? -16.103 -3.440 19.732 1.00 89.56 88 GLY A N 1
ATOM 675 C CA . GLY A 1 88 ? -14.636 -3.452 19.694 1.00 89.56 88 GLY A CA 1
ATOM 676 C C . GLY A 1 88 ? -14.051 -2.170 20.289 1.00 89.56 88 GLY A C 1
ATOM 677 O O . GLY A 1 88 ? -14.791 -1.214 20.552 1.00 89.56 88 GLY A O 1
ATOM 678 N N . TYR A 1 89 ? -12.741 -2.136 20.520 1.00 89.25 89 TYR A N 1
ATOM 679 C CA . TYR A 1 89 ? -12.055 -1.018 21.178 1.00 89.25 89 TYR A CA 1
ATOM 680 C C . TYR A 1 89 ? -11.237 -0.169 20.193 1.00 89.25 89 TYR A C 1
ATOM 682 O O . TYR A 1 89 ? -10.517 -0.684 19.342 1.00 89.25 89 TYR A O 1
ATOM 690 N N . LEU A 1 90 ? -11.331 1.157 20.335 1.00 93.50 90 LEU A N 1
ATOM 691 C CA . LEU A 1 90 ? -10.550 2.128 19.567 1.00 93.50 90 LEU A CA 1
ATOM 692 C C . LEU A 1 90 ? -9.504 2.786 20.465 1.00 93.50 90 LEU A C 1
ATOM 694 O O . LEU A 1 90 ? -9.839 3.375 21.495 1.00 93.50 90 LEU A O 1
ATOM 698 N N . THR A 1 91 ? -8.242 2.726 20.042 1.00 94.00 91 THR A N 1
ATOM 699 C CA . THR A 1 91 ? -7.147 3.454 20.693 1.00 94.00 91 THR A CA 1
ATOM 700 C C . THR A 1 91 ? -7.308 4.968 20.515 1.00 94.00 91 THR A C 1
ATOM 702 O O . THR A 1 91 ? -8.097 5.443 19.695 1.00 94.00 91 THR A O 1
ATOM 705 N N . TRP A 1 92 ? -6.536 5.745 21.280 1.00 91.81 92 TRP A N 1
ATOM 706 C CA . TRP A 1 92 ? -6.566 7.213 21.258 1.00 91.81 92 TRP A CA 1
ATOM 707 C C . TRP A 1 92 ? -6.355 7.820 19.853 1.00 91.81 92 TRP A C 1
ATOM 709 O O . TRP A 1 92 ? -6.921 8.867 19.554 1.00 91.81 92 TRP A O 1
ATOM 719 N N . GLU A 1 93 ? -5.609 7.143 18.969 1.00 91.81 93 GLU A N 1
ATOM 720 C CA . GLU A 1 93 ? -5.339 7.578 17.587 1.00 91.81 93 GLU A CA 1
ATOM 721 C C . GLU A 1 93 ? -6.611 7.693 16.723 1.00 91.81 93 GLU A C 1
ATOM 723 O O . GLU A 1 93 ? -6.674 8.489 15.779 1.00 91.81 93 GLU A O 1
ATOM 728 N N . TRP A 1 94 ? -7.627 6.894 17.062 1.00 94.19 94 TRP A N 1
ATOM 729 C CA . TRP A 1 94 ? -8.926 6.811 16.391 1.00 94.19 94 TRP A CA 1
ATOM 730 C C . TRP A 1 94 ? -10.017 7.627 17.092 1.00 94.19 94 TRP A C 1
ATOM 732 O O . TRP A 1 94 ? -11.175 7.568 16.684 1.00 94.19 94 TRP A O 1
ATOM 742 N N . GLN A 1 95 ? -9.673 8.405 18.120 1.00 92.19 95 GLN A N 1
ATOM 743 C CA . GLN A 1 95 ? -10.619 9.326 18.746 1.00 92.19 95 GLN A CA 1
ATOM 744 C C . GLN A 1 95 ? -10.758 10.598 17.890 1.00 92.19 95 GLN A C 1
ATOM 746 O O . GLN A 1 95 ? -9.746 11.071 17.351 1.00 92.19 95 GLN A O 1
ATOM 751 N N . PRO A 1 96 ? -11.967 11.178 17.749 1.00 91.69 96 PRO A N 1
ATOM 752 C CA . PRO A 1 96 ? -12.199 12.340 16.890 1.00 91.69 96 PRO A CA 1
ATOM 753 C C . PRO A 1 96 ? -11.335 13.562 17.215 1.00 91.69 96 PRO A C 1
ATOM 755 O O . PRO A 1 96 ? -11.176 14.431 16.362 1.00 91.69 96 PRO A O 1
ATOM 758 N N . GLU A 1 97 ? -10.836 13.692 18.446 1.00 89.69 97 GLU A N 1
ATOM 759 C CA . GLU A 1 97 ? -10.017 14.818 18.931 1.00 89.69 97 GLU A CA 1
ATOM 760 C C . GLU A 1 97 ? -8.618 14.809 18.316 1.00 89.69 97 GLU A C 1
ATOM 762 O O . GLU A 1 97 ? -8.030 15.866 18.099 1.00 89.69 97 GLU A O 1
ATOM 767 N N . TRP A 1 98 ? -8.095 13.614 18.040 1.00 89.12 98 TRP A N 1
ATOM 768 C CA . TRP A 1 98 ? -6.747 13.408 17.518 1.00 89.12 98 TRP A CA 1
ATOM 769 C C . TRP A 1 98 ? -6.756 13.130 16.023 1.00 89.12 98 TRP A C 1
ATOM 771 O O . TRP A 1 98 ? -5.908 13.654 15.305 1.00 89.12 98 TRP A O 1
ATOM 781 N N . ALA A 1 99 ? -7.701 12.297 15.573 1.00 92.69 99 ALA A N 1
ATOM 782 C CA . ALA A 1 99 ? -7.876 11.873 14.189 1.00 92.69 99 ALA A CA 1
ATOM 783 C C . ALA A 1 99 ? -6.541 11.647 13.445 1.00 92.69 99 ALA A C 1
ATOM 785 O O . ALA A 1 99 ? -6.251 12.286 12.429 1.00 92.69 99 ALA A O 1
ATOM 786 N N . ALA A 1 100 ? -5.685 10.793 14.018 1.00 90.06 100 ALA A N 1
ATOM 787 C CA . ALA A 1 100 ? -4.273 10.672 13.648 1.00 90.06 100 ALA A CA 1
ATOM 788 C C . ALA A 1 100 ? -3.995 9.597 12.578 1.00 90.06 100 ALA A C 1
ATOM 790 O O . ALA A 1 100 ? -2.860 9.466 12.112 1.00 90.06 100 ALA A O 1
ATOM 791 N N . ARG A 1 101 ? -5.005 8.806 12.194 1.00 92.56 101 ARG A N 1
ATOM 792 C CA . ARG A 1 101 ? -4.892 7.679 11.255 1.00 92.56 101 ARG A CA 1
ATOM 793 C C . ARG A 1 101 ? -6.012 7.742 10.224 1.00 92.56 101 ARG A C 1
ATOM 795 O O . ARG A 1 101 ? -7.142 8.056 10.568 1.00 92.56 101 ARG A O 1
ATOM 802 N N . SER A 1 102 ? -5.715 7.414 8.968 1.00 94.19 102 SER A N 1
ATOM 803 C CA . SER A 1 102 ? -6.763 7.309 7.950 1.00 94.19 102 SER A CA 1
ATOM 804 C C . SER A 1 102 ? -7.509 5.978 8.044 1.00 94.19 102 SER A C 1
ATOM 806 O O . SER A 1 102 ? -6.897 4.913 8.173 1.00 94.19 102 SER A O 1
ATOM 808 N N . PHE A 1 103 ? -8.831 6.027 7.886 1.00 95.56 103 PHE A N 1
ATOM 809 C CA . PHE A 1 103 ? -9.692 4.851 7.784 1.00 95.56 103 PHE A CA 1
ATOM 810 C C . PHE A 1 103 ? -9.529 4.088 6.458 1.00 95.56 103 PHE A C 1
ATOM 812 O O . PHE A 1 103 ? -10.023 2.965 6.352 1.00 95.56 103 PHE A O 1
ATOM 819 N N . LEU A 1 104 ? -8.785 4.621 5.477 1.00 95.00 104 LEU A N 1
ATOM 820 C CA . LEU A 1 104 ? -8.509 3.959 4.192 1.00 95.00 104 LEU A CA 1
ATOM 821 C C . LEU A 1 104 ? -7.957 2.528 4.339 1.00 95.00 104 LEU A C 1
ATOM 823 O O . LEU A 1 104 ? -8.348 1.639 3.583 1.00 95.00 104 LEU A O 1
ATOM 827 N N . HIS A 1 105 ? -7.070 2.288 5.311 1.00 95.56 105 HIS A N 1
ATOM 828 C CA . HIS A 1 105 ? -6.505 0.957 5.564 1.00 95.56 105 HIS A CA 1
ATOM 829 C C . HIS A 1 105 ? -7.509 0.010 6.259 1.00 95.56 105 HIS A C 1
ATOM 831 O O . HIS A 1 105 ? -7.769 -1.059 5.705 1.00 95.56 105 HIS A O 1
ATOM 837 N N . PRO A 1 106 ? -8.153 0.374 7.390 1.00 97.00 106 PRO A N 1
ATOM 838 C CA . PRO A 1 106 ? -9.262 -0.404 7.954 1.00 97.00 106 PRO A CA 1
ATOM 839 C C . PRO A 1 106 ? -10.400 -0.715 6.969 1.00 97.00 106 PRO A C 1
ATOM 841 O O . PRO A 1 106 ? -10.910 -1.835 6.972 1.00 97.00 106 PRO A O 1
ATOM 844 N N . MET A 1 107 ? -10.783 0.223 6.093 1.00 96.12 107 MET A N 1
ATOM 845 C CA . MET A 1 107 ? -11.885 0.031 5.137 1.00 96.12 107 MET A CA 1
ATOM 846 C C . MET A 1 107 ? -11.691 -1.171 4.207 1.00 96.12 107 MET A C 1
ATOM 848 O O . MET A 1 107 ? -12.669 -1.831 3.858 1.00 96.12 107 MET A O 1
ATOM 852 N N . LEU A 1 108 ? -10.444 -1.502 3.858 1.00 96.19 108 LEU A N 1
ATOM 853 C CA . LEU A 1 108 ? -10.112 -2.695 3.080 1.00 96.19 108 LEU A CA 1
ATOM 854 C C . LEU A 1 108 ? -10.570 -3.986 3.783 1.00 96.19 108 LEU A C 1
ATOM 856 O O . LEU A 1 108 ? -11.137 -4.875 3.148 1.00 96.19 108 LEU A O 1
ATOM 860 N N . PHE A 1 109 ? -10.354 -4.086 5.096 1.00 97.62 109 PHE A N 1
ATOM 861 C CA . PHE A 1 109 ? -10.776 -5.242 5.889 1.00 97.62 109 PHE A CA 1
ATOM 862 C C . PHE A 1 109 ? -12.267 -5.175 6.241 1.00 97.62 109 PHE A C 1
ATOM 864 O O . PHE A 1 109 ? -12.935 -6.207 6.232 1.00 97.62 109 PHE A O 1
ATOM 871 N N . ALA A 1 110 ? -12.807 -3.971 6.461 1.00 97.50 110 ALA A N 1
ATOM 872 C CA . ALA A 1 110 ? -14.229 -3.755 6.725 1.00 97.50 110 ALA A CA 1
ATOM 873 C C . ALA A 1 110 ? -15.091 -4.22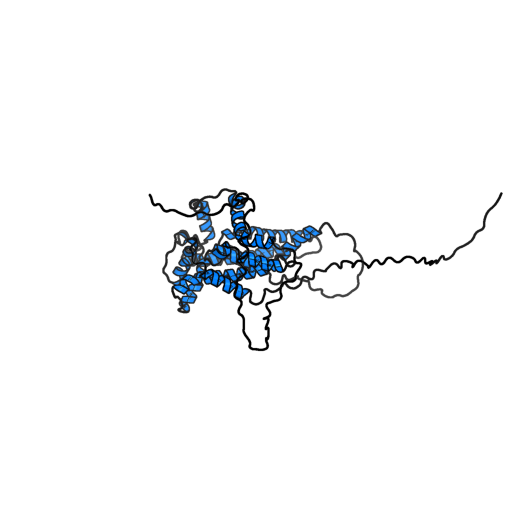2 5.541 1.00 97.50 110 ALA A C 1
ATOM 875 O O . ALA A 1 110 ? -16.088 -4.905 5.744 1.00 97.50 110 ALA A O 1
ATOM 876 N N . ALA A 1 111 ? -14.667 -3.963 4.298 1.00 96.62 111 ALA A N 1
ATOM 877 C CA . ALA A 1 111 ? -15.323 -4.505 3.107 1.00 96.62 111 ALA A CA 1
ATOM 878 C C . ALA A 1 111 ? -15.344 -6.049 3.097 1.00 96.62 111 ALA A C 1
ATOM 880 O O . ALA A 1 111 ? -16.348 -6.657 2.726 1.00 96.62 111 ALA A O 1
ATOM 881 N N . GLY A 1 112 ? -14.264 -6.688 3.560 1.00 96.25 112 GLY A N 1
ATOM 882 C CA . GLY A 1 112 ? -14.189 -8.141 3.726 1.00 96.25 112 GLY A CA 1
ATOM 883 C C . GLY A 1 112 ? -15.146 -8.681 4.790 1.00 96.25 112 GLY A C 1
ATOM 884 O O . GLY A 1 112 ? -15.855 -9.653 4.540 1.00 96.25 112 GLY A O 1
ATOM 885 N N . TYR A 1 113 ? -15.209 -8.040 5.959 1.00 97.75 113 TYR A N 1
ATOM 886 C CA . TYR A 1 113 ? -16.156 -8.407 7.016 1.00 97.75 113 TYR A CA 1
ATOM 887 C C . TYR A 1 113 ? -17.610 -8.185 6.594 1.00 97.75 113 TYR A C 1
ATOM 889 O O . TYR A 1 113 ? -18.444 -9.056 6.823 1.00 97.75 113 TYR A O 1
ATOM 897 N N . GLN A 1 114 ? -17.905 -7.070 5.920 1.00 97.06 114 GLN A N 1
ATOM 898 C CA . GLN A 1 114 ? -19.234 -6.779 5.389 1.00 97.06 114 GLN A CA 1
ATOM 899 C C . GLN A 1 114 ? -19.673 -7.861 4.395 1.00 97.06 114 GLN A C 1
ATOM 901 O O . GLN A 1 114 ? -20.808 -8.324 4.458 1.00 97.06 114 GLN A O 1
ATOM 906 N N . LEU A 1 115 ? -18.773 -8.319 3.515 1.00 96.56 115 LEU A N 1
ATOM 907 C CA . LEU A 1 115 ? -19.054 -9.424 2.598 1.00 96.56 115 LEU A CA 1
ATOM 908 C C . LEU A 1 115 ? -19.350 -10.735 3.347 1.00 96.56 115 LEU A C 1
ATOM 910 O O . LEU A 1 115 ? -20.316 -11.415 3.010 1.00 96.56 115 LEU A O 1
ATOM 914 N N . LEU A 1 116 ? -18.571 -11.075 4.381 1.00 96.75 116 LEU A N 1
ATOM 915 C CA . LEU A 1 116 ? -18.833 -12.258 5.214 1.00 96.75 116 LEU A CA 1
ATOM 916 C C . LEU A 1 116 ? -20.191 -12.169 5.929 1.00 96.75 116 LEU A C 1
ATOM 918 O O . LEU A 1 116 ? -20.947 -13.138 5.904 1.00 96.75 116 LEU A O 1
ATOM 922 N N . ALA A 1 117 ? -20.528 -11.011 6.502 1.00 95.50 117 ALA A N 1
ATOM 923 C CA . ALA A 1 117 ? -21.787 -10.779 7.212 1.00 95.50 117 ALA A CA 1
ATOM 924 C C . ALA A 1 117 ? -23.012 -10.793 6.277 1.00 95.50 117 ALA A C 1
ATOM 926 O O . ALA A 1 117 ? -24.067 -11.316 6.645 1.00 95.50 117 ALA A O 1
ATOM 927 N N . LEU A 1 118 ? -22.875 -10.269 5.051 1.00 96.81 118 LEU A N 1
ATOM 928 C CA . LEU A 1 118 ? -23.903 -10.339 4.004 1.00 96.81 118 LEU A CA 1
ATOM 929 C C . LEU A 1 118 ? -24.137 -11.780 3.526 1.00 96.81 118 LEU A C 1
ATOM 931 O O . LEU A 1 118 ? -25.280 -12.167 3.296 1.00 96.81 118 LEU A O 1
ATOM 935 N N . LEU A 1 119 ? -23.073 -12.583 3.415 1.00 96.50 119 LEU A N 1
ATOM 936 C CA . LEU A 1 119 ? -23.141 -13.996 3.023 1.00 96.50 119 LEU A CA 1
ATOM 937 C C . LEU A 1 119 ? -23.479 -14.953 4.183 1.00 96.50 119 LEU A C 1
ATOM 939 O O . LEU A 1 119 ? -23.611 -16.150 3.944 1.00 96.50 119 LEU A O 1
ATOM 943 N N . ARG A 1 120 ? -23.622 -14.453 5.422 1.00 95.06 120 ARG A N 1
ATOM 944 C CA . ARG A 1 120 ? -23.808 -15.257 6.652 1.00 95.06 120 ARG A CA 1
ATOM 945 C C . ARG A 1 120 ? -22.684 -16.278 6.898 1.00 9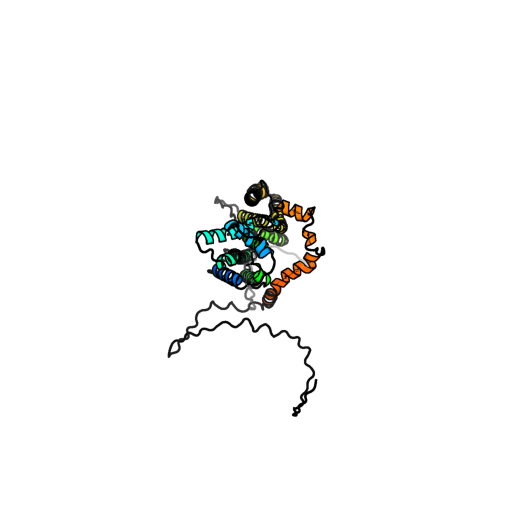5.06 120 ARG A C 1
ATOM 947 O O . ARG A 1 120 ? -22.911 -17.372 7.410 1.00 95.06 120 ARG A O 1
ATOM 954 N N . PHE A 1 121 ? -21.457 -15.903 6.532 1.00 94.38 121 PHE A N 1
ATOM 955 C CA . PHE A 1 121 ? -20.222 -16.661 6.770 1.00 94.38 121 PHE A CA 1
ATOM 956 C C . PHE A 1 121 ? -19.281 -15.961 7.770 1.00 94.38 121 PHE A C 1
ATOM 958 O O . PHE A 1 121 ? -18.094 -16.276 7.855 1.00 94.38 121 PHE A O 1
ATOM 965 N N . ASP A 1 122 ? -19.809 -15.045 8.576 1.00 92.56 122 ASP A N 1
ATOM 966 C CA . ASP A 1 122 ? -19.160 -14.289 9.653 1.00 92.56 122 ASP A CA 1
ATOM 967 C C . ASP A 1 122 ? -18.814 -15.139 10.897 1.00 92.56 122 ASP A C 1
ATOM 969 O O . ASP A 1 122 ? -18.891 -14.700 12.041 1.00 92.56 122 ASP A O 1
ATOM 973 N N . THR A 1 123 ? -18.359 -16.377 10.680 1.00 96.25 123 THR A N 1
ATOM 974 C CA . THR A 1 123 ? -17.835 -17.232 11.753 1.00 96.25 123 THR A CA 1
ATOM 975 C C . THR A 1 123 ? -16.596 -16.594 12.405 1.00 96.25 123 THR A C 1
ATOM 977 O O . THR A 1 123 ? -15.768 -16.011 11.694 1.00 96.25 123 THR A O 1
ATOM 980 N N . PRO A 1 124 ? -16.365 -16.769 13.724 1.00 95.25 124 PRO A N 1
ATOM 981 C CA . PRO A 1 124 ? -15.203 -16.188 14.406 1.00 95.25 124 PRO A CA 1
ATOM 982 C C . PRO A 1 124 ? -13.851 -16.586 13.798 1.00 95.25 124 PRO A C 1
ATOM 984 O O . PRO A 1 124 ? -12.882 -15.833 13.885 1.00 95.25 124 PRO A O 1
ATOM 987 N N . TRP A 1 125 ? -13.771 -17.762 13.162 1.00 95.75 125 TRP A N 1
ATOM 988 C CA . TRP A 1 125 ? -12.572 -18.191 12.445 1.00 95.75 125 TRP A CA 1
ATOM 989 C C . TRP A 1 125 ? -12.367 -17.400 11.149 1.00 95.75 125 TRP A C 1
ATOM 991 O O . TRP A 1 125 ? -11.261 -16.911 10.919 1.00 95.75 125 TRP A O 1
ATOM 1001 N N . LEU A 1 126 ? -13.409 -17.225 10.326 1.00 95.56 126 LEU A N 1
ATOM 1002 C CA . LEU A 1 126 ? -13.304 -16.459 9.081 1.00 95.56 126 LEU A CA 1
ATOM 1003 C C . LEU A 1 126 ? -13.049 -14.975 9.353 1.00 95.56 126 LEU A C 1
ATOM 1005 O O . LEU A 1 126 ? -12.145 -14.417 8.738 1.00 95.56 126 LEU A O 1
ATOM 1009 N N . VAL A 1 127 ? -13.738 -14.370 10.326 1.00 95.69 127 VAL A N 1
ATOM 1010 C CA . VAL A 1 127 ? -13.499 -12.973 10.737 1.00 95.69 127 VAL A CA 1
ATOM 1011 C C . VAL A 1 127 ? -12.064 -12.782 11.253 1.00 95.69 127 VAL A C 1
ATOM 1013 O O . VAL A 1 127 ? -11.413 -11.803 10.911 1.00 95.69 127 VAL A O 1
ATOM 1016 N N . ARG A 1 128 ? -11.498 -13.741 12.000 1.00 93.31 128 ARG A N 1
ATOM 1017 C CA . ARG A 1 128 ? -10.097 -13.654 12.458 1.00 93.31 128 ARG A CA 1
ATOM 1018 C C . ARG A 1 128 ? -9.074 -13.692 11.314 1.00 93.31 128 ARG A C 1
ATOM 1020 O O . ARG A 1 128 ? -8.048 -13.021 11.406 1.00 93.31 128 ARG A O 1
ATOM 1027 N N . HIS A 1 129 ? -9.302 -14.498 10.275 1.00 95.00 129 HIS A N 1
ATOM 1028 C CA . HIS A 1 129 ? -8.293 -14.759 9.236 1.00 95.00 129 HIS A CA 1
ATOM 1029 C C . HIS A 1 129 ? -8.494 -13.953 7.944 1.00 95.00 129 HIS A C 1
ATOM 1031 O O . HIS A 1 129 ? -7.518 -13.710 7.231 1.00 95.00 129 HIS A O 1
ATOM 1037 N N . SER A 1 130 ? -9.710 -13.482 7.641 1.00 96.00 130 SER A N 1
ATOM 1038 C CA . SER A 1 130 ? -9.998 -12.757 6.397 1.00 96.00 130 SER A CA 1
ATOM 1039 C C . SER A 1 130 ? -9.136 -11.509 6.158 1.00 96.00 130 SER A C 1
ATOM 1041 O O . SER A 1 130 ? -8.746 -11.313 5.005 1.00 96.00 130 SER A O 1
ATOM 1043 N N . PRO A 1 131 ? -8.728 -10.706 7.167 1.00 96.94 131 PRO A N 1
ATOM 1044 C CA . PRO A 1 131 ? -7.833 -9.572 6.936 1.00 96.94 131 PRO A CA 1
ATOM 1045 C C . PRO A 1 131 ? -6.473 -10.007 6.376 1.00 96.94 131 PRO A C 1
ATOM 1047 O O . PRO A 1 131 ? -5.957 -9.412 5.428 1.00 96.94 131 PRO A O 1
ATOM 1050 N N . ARG A 1 132 ? -5.928 -11.112 6.902 1.00 96.50 132 ARG A N 1
ATOM 1051 C CA . ARG A 1 132 ? -4.676 -11.711 6.426 1.00 96.50 132 ARG A CA 1
ATOM 1052 C C . ARG A 1 132 ? -4.835 -12.371 5.056 1.00 96.50 132 ARG A C 1
ATOM 1054 O O . ARG A 1 132 ? -3.902 -12.306 4.265 1.00 96.50 132 ARG A O 1
ATOM 1061 N N . PHE A 1 133 ? -6.000 -12.936 4.721 1.00 97.56 133 PHE A N 1
ATOM 1062 C CA . PHE A 1 133 ? -6.274 -13.443 3.366 1.00 97.56 133 PHE A CA 1
ATOM 1063 C C . PHE A 1 133 ? -6.355 -12.323 2.321 1.00 97.56 133 PHE A C 1
ATOM 1065 O O . PHE A 1 133 ? -5.814 -12.468 1.222 1.00 97.56 133 PHE A O 1
ATOM 1072 N N . ILE A 1 134 ? -6.974 -11.188 2.660 1.00 97.81 134 ILE A N 1
ATOM 1073 C CA . ILE A 1 134 ? -7.011 -9.996 1.800 1.00 97.81 134 ILE A CA 1
ATOM 1074 C C . ILE A 1 134 ? -5.587 -9.478 1.577 1.00 97.81 134 ILE A C 1
ATOM 1076 O O . ILE A 1 134 ? -5.151 -9.316 0.436 1.00 97.81 134 ILE A O 1
ATOM 1080 N N . GLN A 1 135 ? -4.823 -9.317 2.659 1.00 97.50 135 GLN A N 1
ATOM 1081 C CA . GLN A 1 135 ? -3.435 -8.868 2.600 1.00 97.50 135 GLN A CA 1
ATOM 1082 C C . GLN A 1 135 ? -2.533 -9.843 1.817 1.00 97.50 135 GLN A C 1
ATOM 1084 O O . GLN A 1 135 ? -1.748 -9.416 0.973 1.00 97.50 135 GLN A O 1
ATOM 1089 N N . ALA A 1 136 ? -2.683 -11.155 2.020 1.00 98.06 136 ALA A N 1
ATOM 1090 C CA . ALA A 1 136 ? -1.985 -12.198 1.267 1.00 98.06 136 ALA A CA 1
ATOM 1091 C C . ALA A 1 136 ? -2.322 -12.176 -0.232 1.00 98.06 136 ALA A C 1
ATOM 1093 O O . ALA A 1 136 ? -1.437 -12.370 -1.068 1.00 98.06 136 ALA A O 1
ATOM 1094 N N . SER A 1 137 ? -3.579 -11.891 -0.580 1.00 98.25 137 SER A N 1
ATOM 1095 C CA . SER A 1 137 ? -4.011 -11.741 -1.972 1.00 98.25 137 SER A CA 1
ATOM 1096 C C . SER A 1 137 ? -3.318 -10.544 -2.628 1.00 98.25 137 SER A C 1
ATOM 1098 O O . SER A 1 137 ? -2.736 -10.690 -3.702 1.00 98.25 137 SER A O 1
ATOM 1100 N N . ILE A 1 138 ? -3.275 -9.391 -1.951 1.00 98.31 138 ILE A N 1
ATOM 1101 C CA . ILE A 1 138 ? -2.564 -8.192 -2.425 1.00 98.31 138 ILE A CA 1
ATOM 1102 C C . ILE A 1 138 ? -1.054 -8.455 -2.551 1.00 98.31 138 ILE A C 1
ATOM 1104 O O . ILE A 1 138 ? -0.460 -8.125 -3.579 1.00 98.31 138 ILE A O 1
ATOM 1108 N N . ALA A 1 139 ? -0.444 -9.126 -1.569 1.00 98.25 139 ALA A N 1
ATOM 1109 C CA . ALA A 1 139 ? 0.962 -9.525 -1.617 1.00 98.25 139 ALA A CA 1
ATOM 1110 C C . ALA A 1 139 ? 1.265 -10.460 -2.806 1.00 98.25 139 ALA A C 1
ATOM 1112 O O . ALA A 1 139 ? 2.281 -10.287 -3.473 1.00 98.25 139 ALA A O 1
ATOM 1113 N N . SER A 1 140 ? 0.368 -11.395 -3.146 1.00 98.38 140 SER A N 1
ATOM 1114 C CA . SER A 1 140 ? 0.544 -12.273 -4.317 1.00 98.38 140 SER A CA 1
ATOM 1115 C C . SER A 1 140 ? 0.480 -11.520 -5.654 1.00 98.38 140 SER A C 1
ATOM 1117 O O . SER A 1 140 ? 1.192 -11.861 -6.604 1.00 98.38 140 SER A O 1
ATOM 1119 N N . VAL A 1 141 ? -0.322 -10.447 -5.729 1.00 98.25 141 VAL A N 1
ATOM 1120 C CA . VAL A 1 141 ? -0.322 -9.529 -6.877 1.00 98.25 141 VAL A CA 1
ATOM 1121 C C . VAL A 1 141 ? 0.994 -8.755 -6.922 1.00 98.25 141 VAL A C 1
ATOM 1123 O O . VAL A 1 141 ? 1.579 -8.643 -7.998 1.00 98.25 141 VAL A O 1
ATOM 1126 N N . ALA A 1 142 ? 1.499 -8.269 -5.785 1.00 98.06 142 ALA A N 1
ATOM 1127 C CA . ALA A 1 142 ? 2.799 -7.606 -5.714 1.00 98.06 142 ALA A CA 1
ATOM 1128 C C . ALA A 1 142 ? 3.950 -8.533 -6.151 1.00 98.06 142 ALA A C 1
ATOM 1130 O O . ALA A 1 142 ? 4.758 -8.120 -6.975 1.00 98.06 142 ALA A O 1
ATOM 1131 N N . ASP A 1 143 ? 3.974 -9.798 -5.721 1.00 97.94 143 ASP A N 1
ATOM 1132 C CA . ASP A 1 143 ? 4.971 -10.793 -6.151 1.00 97.94 143 ASP A CA 1
ATOM 1133 C C . ASP A 1 143 ? 4.962 -11.008 -7.679 1.00 97.94 143 ASP A C 1
ATOM 1135 O O . ASP A 1 143 ? 6.009 -11.005 -8.333 1.00 97.94 143 ASP A O 1
ATOM 1139 N N . LEU A 1 144 ? 3.774 -11.138 -8.286 1.00 97.19 144 LEU A N 1
ATOM 1140 C CA . LEU A 1 144 ? 3.639 -11.247 -9.743 1.00 97.19 144 LEU A CA 1
ATOM 1141 C C . LEU A 1 144 ? 4.114 -9.967 -10.449 1.00 97.19 144 LEU A C 1
ATOM 1143 O O . LEU A 1 144 ? 4.751 -10.024 -11.505 1.00 97.19 144 LEU A O 1
ATOM 1147 N N . ARG A 1 145 ? 3.804 -8.797 -9.881 1.00 96.06 145 ARG A N 1
ATOM 1148 C CA . ARG A 1 145 ? 4.214 -7.499 -10.428 1.00 96.06 145 ARG A CA 1
ATOM 1149 C C . ARG A 1 145 ? 5.707 -7.235 -10.256 1.00 96.06 145 ARG A C 1
ATOM 1151 O O . ARG A 1 145 ? 6.272 -6.612 -11.150 1.00 96.06 145 ARG A O 1
ATOM 1158 N N . LEU A 1 146 ? 6.355 -7.775 -9.222 1.00 95.94 146 LEU A N 1
ATOM 1159 C CA . LEU A 1 146 ? 7.812 -7.798 -9.079 1.00 95.94 146 LEU A CA 1
ATOM 1160 C C . LEU A 1 146 ? 8.456 -8.583 -10.225 1.00 95.94 146 LEU A C 1
ATOM 1162 O O . LEU A 1 146 ? 9.346 -8.062 -10.890 1.00 95.94 146 LEU A O 1
ATOM 1166 N N . TYR A 1 147 ? 7.968 -9.795 -10.511 1.00 94.56 147 TYR A N 1
ATOM 1167 C CA . TYR A 1 147 ? 8.470 -10.604 -11.628 1.00 94.56 147 TYR A CA 1
ATOM 1168 C C . TYR A 1 147 ? 8.382 -9.836 -12.963 1.00 94.56 147 TYR A C 1
ATOM 1170 O O . TYR A 1 147 ? 9.381 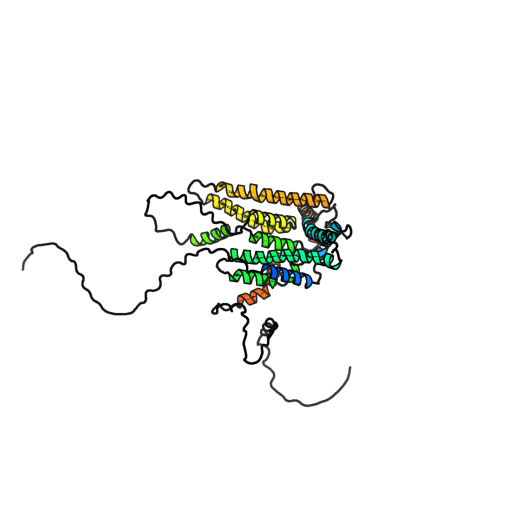-9.692 -13.670 1.00 94.56 147 TYR A O 1
ATOM 1178 N N . VAL A 1 148 ? 7.214 -9.253 -13.265 1.00 92.25 148 VAL A N 1
ATOM 1179 C CA . VAL A 1 148 ? 6.991 -8.446 -14.482 1.00 92.25 148 VAL A CA 1
ATOM 1180 C C . VAL A 1 148 ? 7.841 -7.165 -14.503 1.00 92.25 148 VAL A C 1
ATOM 1182 O O . VAL A 1 148 ? 8.333 -6.771 -15.562 1.00 92.25 148 VAL A O 1
ATOM 1185 N N . LEU A 1 149 ? 8.040 -6.508 -13.357 1.00 92.62 149 LEU A N 1
ATOM 1186 C CA . LEU A 1 149 ? 8.913 -5.339 -13.222 1.00 92.62 149 LEU A CA 1
ATOM 1187 C C . LEU A 1 149 ? 10.366 -5.705 -13.550 1.00 92.62 149 LEU A C 1
ATOM 1189 O O . LEU A 1 149 ? 10.988 -5.041 -14.379 1.00 92.62 149 LEU A O 1
ATOM 1193 N N . THR A 1 150 ? 10.891 -6.789 -12.982 1.00 91.31 150 THR A N 1
ATOM 1194 C CA . THR A 1 150 ? 12.275 -7.215 -13.223 1.00 91.31 150 THR A CA 1
ATOM 1195 C C . THR A 1 150 ? 12.505 -7.619 -14.682 1.00 91.31 150 THR A C 1
ATOM 1197 O O . THR A 1 150 ? 13.524 -7.227 -15.248 1.00 91.31 150 THR A O 1
ATOM 1200 N N . GLN A 1 151 ? 11.547 -8.282 -15.347 1.00 89.12 151 GLN A N 1
ATOM 1201 C CA . GLN A 1 151 ? 11.624 -8.545 -16.797 1.00 89.12 151 GLN A CA 1
ATOM 1202 C C . GLN A 1 151 ? 11.726 -7.255 -17.637 1.00 89.12 151 GLN A C 1
ATOM 1204 O O . GLN A 1 151 ? 12.385 -7.241 -18.676 1.00 89.12 151 GLN A O 1
ATOM 1209 N N . ARG A 1 152 ? 11.079 -6.162 -17.207 1.00 85.94 152 ARG A N 1
ATOM 1210 C CA . ARG A 1 152 ? 11.111 -4.855 -17.896 1.00 85.94 152 ARG A CA 1
ATOM 1211 C C . ARG A 1 152 ? 12.391 -4.066 -17.623 1.00 85.94 152 ARG A C 1
ATOM 1213 O O . ARG A 1 152 ? 12.850 -3.331 -18.497 1.00 85.94 152 ARG A O 1
ATOM 1220 N N . LEU A 1 153 ? 12.948 -4.196 -16.420 1.00 86.50 153 LEU A N 1
ATOM 1221 C CA . LEU A 1 153 ? 14.201 -3.544 -16.036 1.00 86.50 153 LEU A CA 1
ATOM 1222 C C . LEU A 1 153 ? 15.423 -4.238 -16.655 1.00 86.50 153 LEU A C 1
ATOM 1224 O O . LEU A 1 153 ? 16.345 -3.547 -17.085 1.00 86.50 153 LEU A O 1
ATOM 1228 N N . PHE A 1 154 ? 15.397 -5.571 -16.766 1.00 86.12 154 PHE A N 1
ATOM 1229 C CA . PHE A 1 154 ? 16.506 -6.402 -17.250 1.00 86.12 154 PHE A CA 1
ATOM 1230 C C . PHE A 1 154 ? 16.105 -7.275 -18.460 1.00 86.12 154 PHE A C 1
ATOM 1232 O O . PHE A 1 154 ? 16.174 -8.503 -18.385 1.00 86.12 154 PHE A O 1
ATOM 1239 N N . PRO A 1 155 ? 15.711 -6.679 -19.605 1.00 81.50 155 PRO A N 1
ATOM 1240 C CA . PRO A 1 155 ? 15.222 -7.431 -20.767 1.00 81.50 155 PRO A CA 1
ATOM 1241 C C . PRO A 1 155 ? 16.277 -8.361 -21.392 1.00 81.50 155 PRO A C 1
ATOM 1243 O O . PRO A 1 155 ? 15.921 -9.326 -22.060 1.00 81.50 155 PRO A O 1
ATOM 1246 N N . SER A 1 156 ? 17.567 -8.097 -21.163 1.00 80.75 156 SER A N 1
ATOM 1247 C CA . SER A 1 156 ? 18.688 -8.933 -21.607 1.00 80.75 156 SER A CA 1
ATOM 1248 C C . SER A 1 156 ? 18.949 -10.163 -20.727 1.00 80.75 156 SER A C 1
ATOM 1250 O O . SER A 1 156 ? 19.726 -11.028 -21.123 1.00 80.75 156 SER A O 1
ATOM 1252 N N . ASN A 1 157 ? 18.331 -10.264 -19.543 1.00 83.50 157 ASN A N 1
ATOM 1253 C CA . ASN A 1 157 ? 18.530 -11.376 -18.613 1.00 83.50 157 ASN A CA 1
ATOM 1254 C C . ASN A 1 157 ? 17.173 -11.928 -18.129 1.00 83.50 157 ASN A C 1
ATOM 1256 O O . ASN A 1 157 ? 16.684 -11.519 -17.073 1.00 83.50 157 ASN A O 1
ATOM 1260 N N . PRO A 1 158 ? 16.555 -12.879 -18.859 1.00 77.62 158 PRO A N 1
ATOM 1261 C CA . PRO A 1 158 ? 15.251 -13.433 -18.484 1.00 77.62 158 PRO A CA 1
ATOM 1262 C C . PRO A 1 158 ? 15.275 -14.158 -17.127 1.00 77.62 158 PRO A C 1
ATOM 1264 O O . PRO A 1 158 ? 14.270 -14.167 -16.414 1.00 77.62 158 PRO A O 1
ATOM 1267 N N . SER A 1 159 ? 16.427 -14.707 -16.727 1.00 86.94 159 SER A N 1
ATOM 1268 C CA . SER A 1 159 ? 16.611 -15.374 -15.433 1.00 86.94 159 SER A CA 1
ATOM 1269 C C . SER A 1 159 ? 16.556 -14.405 -14.248 1.00 86.94 159 SER A C 1
ATOM 1271 O O . SER A 1 159 ? 16.201 -14.821 -13.145 1.00 86.94 159 SER A O 1
ATOM 1273 N N . ALA A 1 160 ? 16.849 -13.113 -14.450 1.00 89.94 160 ALA A N 1
ATOM 1274 C CA . ALA A 1 160 ? 16.836 -12.111 -13.382 1.00 89.94 160 ALA A CA 1
ATOM 1275 C C . ALA A 1 160 ? 15.466 -12.007 -12.691 1.00 89.94 160 ALA A C 1
ATOM 1277 O O . ALA A 1 160 ? 15.402 -11.839 -11.476 1.00 89.94 160 ALA A O 1
ATOM 1278 N N . ALA A 1 161 ? 14.366 -12.161 -13.437 1.00 90.69 161 ALA A N 1
ATOM 1279 C CA . ALA A 1 161 ? 13.016 -12.115 -12.878 1.00 90.69 161 ALA A CA 1
ATOM 1280 C C . ALA A 1 161 ? 12.697 -13.320 -11.980 1.00 90.69 161 ALA A C 1
ATOM 1282 O O . ALA A 1 161 ? 12.075 -13.155 -10.930 1.00 90.69 161 ALA A O 1
ATOM 1283 N N . ALA A 1 162 ? 13.167 -14.515 -12.353 1.00 91.00 162 ALA A N 1
ATOM 1284 C CA . ALA A 1 162 ? 13.034 -15.711 -11.525 1.00 91.00 162 ALA A CA 1
ATOM 1285 C C . ALA A 1 162 ? 13.851 -15.583 -10.229 1.00 91.00 162 ALA A C 1
ATOM 1287 O O . ALA A 1 162 ? 13.326 -15.860 -9.153 1.00 91.00 162 ALA A O 1
ATOM 1288 N N . TRP A 1 163 ? 15.090 -15.084 -10.315 1.00 90.56 163 TRP A N 1
ATOM 1289 C CA . TRP A 1 163 ? 15.931 -14.834 -9.142 1.00 90.56 163 TRP A CA 1
ATOM 1290 C C . TRP A 1 163 ? 15.370 -13.742 -8.229 1.00 90.56 163 TRP A C 1
ATOM 1292 O O . TRP A 1 163 ? 15.293 -13.957 -7.026 1.00 90.56 163 TRP A O 1
ATOM 1302 N N . ALA A 1 164 ? 14.906 -12.609 -8.766 1.00 92.50 164 ALA A N 1
ATOM 1303 C CA . ALA A 1 164 ? 14.293 -11.550 -7.961 1.00 92.50 164 ALA A CA 1
ATOM 1304 C C . ALA A 1 164 ? 13.048 -12.047 -7.206 1.00 92.50 164 ALA A C 1
ATOM 1306 O O . ALA A 1 164 ? 12.889 -11.759 -6.019 1.00 92.50 164 ALA A O 1
ATOM 1307 N N . LEU A 1 165 ? 12.201 -12.845 -7.869 1.00 93.94 165 LEU A N 1
ATOM 1308 C CA . LEU A 1 165 ? 11.052 -13.479 -7.231 1.00 93.94 165 LEU A CA 1
ATOM 1309 C C . LEU A 1 165 ? 11.487 -14.484 -6.152 1.00 93.94 165 LEU A C 1
ATOM 1311 O O . LEU A 1 165 ? 10.963 -14.436 -5.043 1.00 93.94 165 LEU A O 1
ATOM 1315 N N . ALA A 1 166 ? 12.473 -15.343 -6.429 1.00 92.75 166 ALA A N 1
ATOM 1316 C CA . ALA A 1 166 ? 13.007 -16.290 -5.450 1.00 92.75 166 ALA A CA 1
ATOM 1317 C C . ALA A 1 166 ? 13.589 -15.578 -4.213 1.00 92.75 166 ALA A C 1
ATOM 1319 O O . ALA A 1 166 ? 13.234 -15.926 -3.090 1.00 92.75 166 ALA A O 1
ATOM 1320 N N . CYS A 1 167 ? 14.399 -14.530 -4.395 1.00 91.94 167 CYS A N 1
ATOM 1321 C CA . CYS A 1 167 ? 14.930 -13.713 -3.298 1.00 91.94 167 CYS A CA 1
ATOM 1322 C C . CYS A 1 167 ? 13.815 -13.074 -2.454 1.00 91.94 167 CYS A C 1
ATOM 1324 O O . CYS A 1 167 ? 13.915 -13.025 -1.232 1.00 91.94 167 CYS A O 1
ATOM 1326 N N . ASN A 1 168 ? 12.734 -12.614 -3.088 1.00 93.25 168 ASN A N 1
ATOM 1327 C CA . ASN A 1 168 ? 11.583 -12.013 -2.413 1.00 93.25 168 ASN A CA 1
ATOM 1328 C C . ASN A 1 168 ? 10.731 -13.040 -1.636 1.00 93.25 168 ASN A C 1
ATOM 1330 O O . ASN A 1 168 ? 10.286 -12.745 -0.528 1.00 93.25 168 ASN A O 1
ATOM 1334 N N . LEU A 1 169 ? 10.528 -14.246 -2.180 1.00 93.62 169 LEU A N 1
ATOM 1335 C CA . LEU A 1 169 ? 9.780 -15.324 -1.514 1.00 93.62 169 LEU A CA 1
ATOM 1336 C C . LEU A 1 169 ? 10.585 -15.991 -0.383 1.00 93.62 169 LEU A C 1
ATOM 1338 O O . LEU A 1 169 ? 10.002 -16.371 0.631 1.00 93.62 169 LEU A O 1
ATOM 1342 N N . CYS A 1 170 ? 11.909 -16.102 -0.537 1.00 91.00 170 CYS A N 1
ATOM 1343 C CA . CYS A 1 170 ? 12.824 -16.680 0.455 1.00 91.00 170 CYS A CA 1
ATOM 1344 C C . CYS A 1 170 ? 13.340 -15.665 1.494 1.00 91.00 170 CYS A C 1
ATOM 1346 O O . CYS A 1 170 ? 13.997 -16.061 2.458 1.00 91.00 170 CYS A O 1
ATOM 1348 N N . CYS A 1 171 ? 13.068 -14.367 1.329 1.00 92.19 171 CYS A N 1
ATOM 1349 C CA . CYS A 1 171 ? 13.372 -13.352 2.335 1.00 92.19 171 CYS A CA 1
ATOM 1350 C C . CYS A 1 171 ? 12.513 -13.597 3.581 1.00 92.19 171 CYS A C 1
ATOM 1352 O O . CYS A 1 171 ? 11.297 -13.397 3.558 1.00 92.19 171 CYS A O 1
ATOM 1354 N N . TRP A 1 172 ? 13.144 -14.016 4.682 1.00 89.88 172 TRP A N 1
ATOM 1355 C CA . TRP A 1 172 ? 12.442 -14.425 5.904 1.00 89.88 172 TRP A CA 1
ATOM 1356 C C . TRP A 1 172 ? 11.526 -13.319 6.449 1.00 89.88 172 TRP A C 1
ATOM 1358 O O . TRP A 1 172 ? 10.421 -13.598 6.909 1.00 89.88 172 TRP A O 1
ATOM 1368 N N . PHE A 1 173 ? 11.946 -12.054 6.340 1.00 90.94 173 PHE A N 1
ATOM 1369 C CA . PHE A 1 173 ? 11.177 -10.914 6.830 1.00 90.94 173 PHE A CA 1
ATOM 1370 C C . PHE A 1 173 ? 9.958 -10.616 5.944 1.00 90.94 173 PHE A C 1
ATOM 1372 O O . PHE A 1 173 ? 8.882 -10.318 6.456 1.00 90.94 173 PHE A O 1
ATOM 1379 N N . LEU A 1 174 ? 10.073 -10.772 4.619 1.00 93.38 174 LEU A N 1
ATOM 1380 C CA . LEU A 1 174 ? 8.927 -10.664 3.706 1.00 93.38 174 LEU A CA 1
ATOM 1381 C C . LEU A 1 174 ? 7.999 -11.879 3.791 1.00 93.38 174 LEU A C 1
ATOM 1383 O O . LEU A 1 174 ? 6.794 -11.739 3.588 1.00 93.38 174 LEU A O 1
ATOM 1387 N N . PHE A 1 175 ? 8.518 -13.061 4.123 1.00 93.88 175 PHE A N 1
ATOM 1388 C CA . PHE A 1 175 ? 7.684 -14.199 4.492 1.00 93.88 175 PHE A CA 1
ATOM 1389 C C . PHE A 1 175 ? 6.872 -13.875 5.757 1.00 93.88 175 PHE A C 1
ATOM 1391 O O . PHE A 1 175 ? 5.656 -14.035 5.750 1.00 93.88 175 PHE A O 1
ATOM 1398 N N . PHE A 1 176 ? 7.528 -13.339 6.790 1.00 93.69 176 PHE A N 1
ATOM 1399 C CA . PHE A 1 176 ? 6.957 -13.037 8.106 1.00 93.69 176 PHE A CA 1
ATOM 1400 C C . PHE A 1 176 ? 5.990 -11.837 8.148 1.00 93.69 176 PHE A C 1
ATOM 1402 O O . PHE A 1 176 ? 5.043 -11.860 8.936 1.00 93.69 176 PHE A O 1
ATOM 1409 N N . CYS A 1 177 ? 6.214 -10.793 7.338 1.00 94.69 177 CYS A N 1
ATOM 1410 C CA . CYS A 1 177 ? 5.460 -9.531 7.398 1.00 94.69 177 CYS A CA 1
ATOM 1411 C C . CYS A 1 177 ? 4.456 -9.313 6.256 1.00 94.69 177 CYS A C 1
ATOM 1413 O O . CYS A 1 177 ? 3.458 -8.628 6.478 1.00 94.69 177 CYS A O 1
ATOM 1415 N N . ALA A 1 178 ? 4.674 -9.841 5.044 1.00 95.62 178 ALA A N 1
ATOM 1416 C CA . ALA A 1 178 ? 3.873 -9.427 3.880 1.00 95.62 178 ALA A CA 1
ATOM 1417 C C . ALA A 1 178 ? 2.387 -9.826 3.965 1.00 95.62 178 ALA A C 1
ATOM 1419 O O . ALA A 1 178 ? 1.547 -9.150 3.377 1.00 95.62 178 ALA A O 1
ATOM 1420 N N . THR A 1 179 ? 2.062 -10.893 4.706 1.00 95.81 179 THR A N 1
ATOM 1421 C CA . THR A 1 179 ? 0.687 -11.364 4.961 1.00 95.81 179 THR A CA 1
ATOM 1422 C C . THR A 1 179 ? 0.054 -10.752 6.217 1.00 95.81 179 THR A C 1
ATOM 1424 O O . THR A 1 179 ? -1.150 -10.905 6.422 1.00 95.81 179 THR A O 1
ATOM 1427 N N . ARG A 1 180 ? 0.834 -10.050 7.054 1.00 95.38 180 ARG A N 1
ATOM 1428 C CA . ARG A 1 180 ? 0.340 -9.348 8.249 1.00 95.38 180 ARG A CA 1
ATOM 1429 C C . ARG A 1 180 ? -0.297 -8.021 7.869 1.00 95.38 180 ARG A C 1
ATOM 1431 O O . ARG A 1 180 ? 0.187 -7.313 6.988 1.00 95.38 180 ARG A O 1
ATOM 1438 N N . THR A 1 181 ? -1.341 -7.662 8.601 1.00 95.62 181 THR A N 1
ATOM 1439 C CA . THR A 1 181 ? -2.228 -6.512 8.386 1.00 95.62 181 THR A CA 1
ATOM 1440 C C . THR A 1 181 ? -1.627 -5.173 8.815 1.00 95.62 181 THR A C 1
ATOM 1442 O O . THR A 1 181 ? -2.276 -4.360 9.466 1.00 95.62 181 THR A O 1
ATOM 1445 N N . PHE A 1 182 ? -0.370 -4.931 8.447 1.00 95.12 182 PHE A N 1
ATOM 1446 C CA . PHE A 1 182 ? 0.279 -3.638 8.622 1.00 95.12 182 PHE A CA 1
ATOM 1447 C C . PHE A 1 182 ? 0.030 -2.735 7.416 1.00 95.12 182 PHE A C 1
ATOM 1449 O O . PHE A 1 182 ? 0.220 -3.151 6.270 1.00 95.12 182 PHE A O 1
ATOM 1456 N N . SER A 1 183 ? -0.212 -1.450 7.682 1.00 94.56 183 SER A N 1
ATOM 1457 C CA . SER A 1 183 ? -0.204 -0.407 6.649 1.00 94.56 183 SER A CA 1
ATOM 1458 C C . SER A 1 183 ? 1.121 -0.379 5.870 1.00 94.56 183 SER A C 1
ATOM 1460 O O . SER A 1 183 ? 1.099 -0.176 4.663 1.00 94.56 183 SER A O 1
ATOM 1462 N N . ASN A 1 184 ? 2.251 -0.704 6.518 1.00 94.00 184 ASN A N 1
ATOM 1463 C CA . ASN A 1 184 ? 3.562 -0.914 5.878 1.00 94.00 184 ASN A CA 1
ATOM 1464 C C . ASN A 1 184 ? 3.544 -2.023 4.810 1.00 94.00 184 ASN A C 1
ATOM 1466 O O . ASN A 1 184 ? 4.137 -1.880 3.743 1.00 94.00 184 ASN A O 1
ATOM 1470 N N . SER A 1 185 ? 2.890 -3.154 5.097 1.00 95.38 185 SER A N 1
ATOM 1471 C CA . SER A 1 185 ? 2.835 -4.303 4.185 1.00 95.38 185 SER A CA 1
ATOM 1472 C C . SER A 1 185 ? 1.936 -4.007 2.983 1.00 95.38 185 SER A C 1
ATOM 1474 O O . SER A 1 185 ? 2.240 -4.426 1.862 1.00 95.38 185 SER A O 1
ATOM 1476 N N . LEU A 1 186 ? 0.849 -3.251 3.190 1.00 96.31 186 LEU A N 1
ATOM 1477 C CA . LEU A 1 186 ? 0.022 -2.730 2.103 1.00 96.31 186 LEU A CA 1
ATOM 1478 C C . LEU A 1 186 ? 0.783 -1.690 1.268 1.00 96.31 186 LEU A C 1
ATOM 1480 O O . LEU A 1 186 ? 0.817 -1.818 0.048 1.00 96.31 186 LEU A O 1
ATOM 1484 N N . GLU A 1 187 ? 1.440 -0.717 1.903 1.00 95.81 187 GLU A N 1
ATOM 1485 C CA . GLU A 1 187 ? 2.267 0.305 1.248 1.00 95.81 187 GLU A CA 1
ATOM 1486 C C . GLU A 1 187 ? 3.337 -0.330 0.349 1.00 95.81 187 GLU A C 1
ATOM 1488 O O . GLU A 1 187 ? 3.398 -0.025 -0.840 1.00 95.81 187 GLU A O 1
ATOM 1493 N N . ALA A 1 188 ? 4.129 -1.268 0.880 1.00 95.38 188 ALA A N 1
ATOM 1494 C CA . ALA A 1 188 ? 5.163 -1.970 0.121 1.00 95.38 188 ALA A CA 1
ATOM 1495 C C . ALA A 1 188 ? 4.583 -2.743 -1.078 1.00 95.38 188 ALA A C 1
ATOM 1497 O O . ALA A 1 188 ? 5.152 -2.725 -2.172 1.00 95.38 188 ALA A O 1
ATOM 1498 N N . SER A 1 189 ? 3.419 -3.377 -0.900 1.00 97.50 189 SER A N 1
ATOM 1499 C CA . SER A 1 189 ? 2.731 -4.094 -1.979 1.00 97.50 189 SER A CA 1
ATOM 1500 C C . SER A 1 189 ? 2.238 -3.136 -3.069 1.00 97.50 189 SER A C 1
ATOM 1502 O O . SER A 1 189 ? 2.504 -3.357 -4.252 1.00 97.50 189 SER A O 1
ATOM 1504 N N . LEU A 1 190 ? 1.578 -2.037 -2.685 1.00 97.06 190 LEU A N 1
ATOM 1505 C CA . LEU A 1 190 ? 1.154 -0.975 -3.601 1.00 97.06 190 LEU A CA 1
ATOM 1506 C C . LEU A 1 190 ? 2.351 -0.364 -4.334 1.00 97.06 190 LEU A C 1
ATOM 1508 O O . LEU A 1 190 ? 2.253 -0.117 -5.535 1.00 97.06 190 LEU A O 1
ATOM 1512 N N . ALA A 1 191 ? 3.489 -0.193 -3.657 1.00 96.31 191 ALA A N 1
ATOM 1513 C CA . ALA A 1 191 ? 4.701 0.343 -4.255 1.00 96.31 191 ALA A CA 1
ATOM 1514 C C . ALA A 1 191 ? 5.256 -0.558 -5.362 1.00 96.31 191 ALA A C 1
ATOM 1516 O O . ALA A 1 191 ? 5.472 -0.087 -6.477 1.00 96.31 191 ALA A O 1
ATOM 1517 N N . VAL A 1 192 ? 5.398 -1.863 -5.119 1.00 96.88 192 VAL A N 1
ATOM 1518 C CA . VAL A 1 192 ? 5.833 -2.821 -6.152 1.00 96.88 192 VAL A CA 1
ATOM 1519 C C . VAL A 1 192 ? 4.865 -2.843 -7.344 1.00 96.88 192 VAL A C 1
ATOM 1521 O O . VAL A 1 192 ? 5.301 -2.828 -8.500 1.00 96.88 192 VAL A O 1
ATOM 1524 N N . ILE A 1 193 ? 3.551 -2.820 -7.092 1.00 97.50 193 ILE A N 1
ATOM 1525 C CA . ILE A 1 193 ? 2.533 -2.790 -8.153 1.00 97.50 193 ILE A CA 1
ATOM 1526 C C . ILE A 1 193 ? 2.641 -1.486 -8.963 1.00 97.50 193 ILE A C 1
ATOM 1528 O O . ILE A 1 193 ? 2.687 -1.541 -10.193 1.00 97.50 193 ILE A O 1
ATOM 1532 N N . ALA A 1 194 ? 2.751 -0.329 -8.308 1.00 96.56 194 ALA A N 1
ATOM 1533 C CA . ALA A 1 194 ? 2.901 0.979 -8.946 1.00 96.56 194 ALA A CA 1
ATOM 1534 C C . ALA A 1 194 ? 4.179 1.065 -9.800 1.00 96.56 194 ALA A C 1
ATOM 1536 O O . ALA A 1 194 ? 4.114 1.413 -10.981 1.00 96.56 194 ALA A O 1
ATOM 1537 N N . LEU A 1 195 ? 5.327 0.658 -9.245 1.00 94.62 195 LEU A N 1
ATOM 1538 C CA . LEU A 1 195 ? 6.608 0.594 -9.955 1.00 94.62 195 LEU A CA 1
ATOM 1539 C C . LEU A 1 195 ? 6.522 -0.308 -11.193 1.00 94.62 195 LEU A C 1
ATOM 1541 O O . LEU A 1 195 ? 7.091 0.028 -12.231 1.00 94.62 195 LEU A O 1
ATOM 1545 N N . SER A 1 196 ? 5.767 -1.412 -11.142 1.00 93.75 196 SER A N 1
ATOM 1546 C CA . SER A 1 196 ? 5.582 -2.286 -12.309 1.00 93.75 196 SER A CA 1
ATOM 1547 C C . SER A 1 196 ? 4.927 -1.576 -13.501 1.00 93.75 196 SER A C 1
ATOM 1549 O O . SER A 1 196 ? 5.255 -1.894 -14.645 1.00 93.75 196 SER A O 1
ATOM 1551 N N . PHE A 1 197 ? 4.061 -0.584 -13.260 1.00 93.06 197 PHE A N 1
ATOM 1552 C CA . PHE A 1 197 ? 3.400 0.219 -14.295 1.00 93.06 197 PHE A CA 1
ATOM 1553 C C . PHE A 1 197 ? 4.181 1.485 -14.700 1.00 93.06 197 PHE A C 1
ATOM 1555 O O . PHE A 1 197 ? 3.822 2.116 -15.697 1.00 93.06 197 PHE A O 1
ATOM 1562 N N . TRP A 1 198 ? 5.251 1.842 -13.982 1.00 91.19 198 TRP A N 1
ATOM 1563 C CA . TRP A 1 198 ? 6.034 3.062 -14.209 1.00 91.19 198 TRP A CA 1
ATOM 1564 C C . TRP A 1 198 ? 6.769 3.065 -15.577 1.00 91.19 198 TRP A C 1
ATOM 1566 O O . TRP A 1 198 ? 7.222 2.015 -16.050 1.00 91.19 198 TRP A O 1
ATOM 1576 N N . PRO A 1 199 ? 6.908 4.218 -16.268 1.00 87.44 199 PRO A N 1
ATOM 1577 C CA . PRO A 1 199 ? 7.450 4.294 -17.633 1.00 87.44 199 PRO A CA 1
ATOM 1578 C C . PRO A 1 199 ? 8.997 4.251 -17.726 1.00 87.44 199 PRO A C 1
ATOM 1580 O O . PRO A 1 199 ? 9.631 5.126 -18.318 1.00 87.44 199 PRO A O 1
ATOM 1583 N N . TRP A 1 200 ? 9.624 3.180 -17.225 1.00 83.56 200 TRP A N 1
ATOM 1584 C CA . TRP A 1 200 ? 11.092 3.013 -17.132 1.00 83.56 200 TRP A CA 1
ATOM 1585 C C . TRP A 1 200 ? 11.905 3.238 -18.425 1.00 83.56 200 TRP A C 1
ATOM 1587 O O . TRP A 1 200 ? 13.066 3.638 -18.349 1.00 83.56 200 TRP A O 1
ATOM 1597 N N . ARG A 1 201 ? 11.320 3.053 -19.620 1.00 73.62 201 ARG A N 1
ATOM 1598 C CA . ARG A 1 201 ? 12.031 3.216 -20.911 1.00 73.62 201 ARG A CA 1
ATOM 1599 C C . ARG A 1 201 ? 12.549 4.633 -21.184 1.00 73.62 201 ARG A C 1
ATOM 1601 O O . ARG A 1 201 ? 13.382 4.807 -22.073 1.00 73.62 201 ARG A O 1
ATOM 1608 N N . ARG A 1 202 ? 12.039 5.668 -20.505 1.00 69.12 202 ARG A N 1
ATOM 1609 C CA . ARG A 1 202 ? 12.595 7.032 -20.605 1.00 69.12 202 ARG A CA 1
ATOM 1610 C C . ARG A 1 202 ? 13.907 7.130 -19.823 1.00 69.12 202 ARG A C 1
ATOM 1612 O O . ARG A 1 202 ? 14.911 7.521 -20.407 1.00 69.12 202 ARG A O 1
ATOM 1619 N N . LEU A 1 203 ? 13.911 6.653 -18.577 1.00 68.06 203 LEU A N 1
ATOM 1620 C CA . LEU A 1 203 ? 15.103 6.548 -17.732 1.00 68.06 203 LEU A CA 1
ATOM 1621 C C . LEU A 1 203 ? 16.201 5.696 -18.389 1.00 68.06 203 LEU A C 1
ATOM 1623 O O . LEU A 1 203 ? 17.331 6.155 -18.529 1.00 68.06 203 LEU A O 1
ATOM 1627 N N . GLN A 1 204 ? 15.860 4.489 -18.858 1.00 69.50 204 GLN A N 1
ATOM 1628 C CA . GLN A 1 204 ? 16.816 3.569 -19.495 1.00 69.50 204 GLN A CA 1
ATOM 1629 C C . GLN A 1 204 ? 17.547 4.221 -20.682 1.00 69.50 204 GLN A C 1
ATOM 1631 O O . GLN A 1 204 ? 18.769 4.130 -20.760 1.00 69.50 204 GLN A O 1
ATOM 1636 N N . ARG A 1 205 ? 16.834 4.954 -21.552 1.00 68.62 205 ARG A N 1
ATOM 1637 C CA . ARG A 1 205 ? 17.443 5.649 -22.702 1.00 68.62 205 ARG A CA 1
ATOM 1638 C C . ARG A 1 205 ? 18.379 6.788 -22.309 1.00 68.62 205 ARG A C 1
ATOM 1640 O O . ARG A 1 205 ? 19.344 7.020 -23.023 1.00 68.62 205 ARG A O 1
ATOM 1647 N N . VAL A 1 206 ? 18.124 7.492 -21.206 1.00 63.88 206 VAL A N 1
ATOM 1648 C CA . VAL A 1 206 ? 19.028 8.550 -20.720 1.00 63.88 206 VAL A CA 1
ATOM 1649 C C . VAL A 1 206 ? 20.294 7.934 -20.119 1.00 63.88 206 VAL A C 1
ATOM 1651 O O . VAL A 1 206 ? 21.398 8.357 -20.455 1.00 63.88 206 VAL A O 1
ATOM 1654 N N . LEU A 1 207 ? 20.147 6.874 -19.316 1.00 60.44 207 LEU A N 1
ATOM 1655 C CA . LEU A 1 207 ? 21.273 6.126 -18.742 1.00 60.44 207 LEU A CA 1
ATOM 1656 C C . LEU A 1 207 ? 22.145 5.434 -19.808 1.00 60.44 207 LEU A C 1
ATOM 1658 O O . LEU A 1 207 ? 23.350 5.296 -19.617 1.00 60.44 207 LEU A O 1
ATOM 1662 N N . GLN A 1 208 ? 21.550 5.002 -20.924 1.00 62.56 208 GLN A N 1
ATOM 1663 C CA . GLN A 1 208 ? 22.260 4.397 -22.058 1.00 62.56 208 GLN A CA 1
ATOM 1664 C C . GLN A 1 208 ? 22.865 5.456 -22.994 1.00 62.56 208 GLN A C 1
ATOM 1666 O O . GLN A 1 208 ? 24.043 5.367 -23.327 1.00 62.56 208 GLN A O 1
ATOM 1671 N N . GLY A 1 209 ? 22.115 6.505 -23.348 1.00 50.44 209 GLY A N 1
ATOM 1672 C CA . GLY A 1 209 ? 22.580 7.574 -24.240 1.00 50.44 209 GLY A CA 1
ATOM 1673 C C . GLY A 1 209 ? 23.753 8.385 -23.677 1.00 50.44 209 GLY A C 1
ATOM 1674 O O . GLY A 1 209 ? 24.629 8.799 -24.432 1.00 50.44 209 GLY A O 1
ATOM 1675 N N . GLY A 1 210 ? 23.847 8.524 -22.349 1.00 46.16 210 GLY A N 1
ATOM 1676 C CA . GLY A 1 210 ? 25.031 9.087 -21.686 1.00 46.16 210 GLY A CA 1
ATOM 1677 C C . GLY A 1 210 ? 26.303 8.232 -21.815 1.00 46.16 210 GLY A C 1
ATOM 1678 O O . GLY A 1 210 ? 27.385 8.708 -21.486 1.00 46.16 210 GLY A O 1
ATOM 1679 N N . ARG A 1 211 ? 26.192 6.984 -22.291 1.00 42.59 211 ARG A N 1
ATOM 1680 C CA . ARG A 1 211 ? 27.306 6.040 -22.475 1.00 42.59 211 ARG A CA 1
ATOM 1681 C C . ARG A 1 211 ? 27.799 5.947 -23.922 1.00 42.59 211 ARG A C 1
ATOM 1683 O O . ARG A 1 211 ? 28.944 5.566 -24.136 1.00 42.59 211 ARG A O 1
ATOM 1690 N N . GLU A 1 212 ? 26.964 6.309 -24.896 1.00 39.06 212 GLU A N 1
ATOM 1691 C CA . GLU A 1 212 ? 27.284 6.239 -26.334 1.00 39.06 212 GLU A CA 1
ATOM 1692 C C . GLU A 1 212 ? 27.793 7.573 -26.911 1.00 39.06 212 GLU A C 1
ATOM 1694 O O . GLU A 1 212 ? 28.473 7.584 -27.937 1.00 39.06 212 GLU A O 1
ATOM 1699 N N . GLY A 1 213 ? 27.564 8.696 -26.216 1.00 34.03 213 GLY A N 1
ATOM 1700 C CA . GLY A 1 213 ? 27.974 10.048 -26.634 1.00 34.03 213 GLY A CA 1
ATOM 1701 C C . GLY A 1 213 ? 29.485 10.308 -26.766 1.00 34.03 21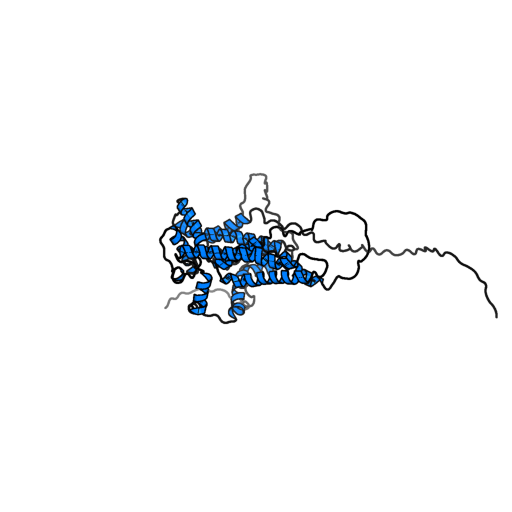3 GLY A C 1
ATOM 1702 O O . GLY A 1 213 ? 29.874 11.451 -26.984 1.00 34.03 213 GLY A O 1
ATOM 1703 N N . GLY A 1 214 ? 30.334 9.285 -26.629 1.00 32.28 214 GLY A N 1
ATOM 1704 C CA . GLY A 1 214 ? 31.787 9.379 -26.797 1.00 32.28 214 GLY A CA 1
ATOM 1705 C C . GLY A 1 214 ? 32.369 8.651 -28.016 1.00 32.28 214 GLY A C 1
ATOM 1706 O O . GLY A 1 214 ? 33.570 8.781 -28.233 1.00 32.28 214 GLY A O 1
ATOM 1707 N N . ALA A 1 215 ? 31.589 7.866 -28.781 1.00 34.28 215 ALA A N 1
ATOM 1708 C CA . ALA A 1 215 ? 32.191 6.847 -29.661 1.00 34.28 215 ALA A CA 1
ATOM 1709 C C . ALA A 1 215 ? 31.573 6.603 -31.057 1.00 34.28 215 ALA A C 1
ATOM 1711 O O . ALA A 1 215 ? 32.058 5.714 -31.753 1.00 34.28 215 ALA A O 1
ATOM 1712 N N . GLN A 1 216 ? 30.591 7.376 -31.544 1.00 34.28 216 GLN A N 1
ATOM 1713 C CA . GLN A 1 216 ? 30.246 7.313 -32.978 1.00 34.28 216 GLN A CA 1
ATOM 1714 C C . GLN A 1 216 ? 29.625 8.613 -33.507 1.00 34.28 216 GLN A C 1
ATOM 1716 O O . GLN A 1 216 ? 28.542 9.015 -33.094 1.00 34.28 216 GLN A O 1
ATOM 1721 N N . GLY A 1 217 ? 30.323 9.280 -34.433 1.00 26.86 217 GLY A N 1
ATOM 1722 C CA . GLY A 1 217 ? 29.918 10.604 -34.922 1.00 26.86 217 GLY A CA 1
ATOM 1723 C C . GLY A 1 217 ? 30.756 11.162 -36.074 1.00 26.86 217 GLY A C 1
ATOM 1724 O O . GLY A 1 217 ? 30.964 12.371 -36.145 1.00 26.86 217 GLY A O 1
ATOM 1725 N N . ARG A 1 218 ? 31.277 10.312 -36.971 1.00 28.48 218 ARG A N 1
ATOM 1726 C CA . ARG A 1 218 ? 31.903 10.776 -38.220 1.00 28.48 218 ARG A CA 1
ATOM 1727 C C . ARG A 1 218 ? 31.780 9.730 -39.325 1.00 28.48 218 ARG A C 1
ATOM 1729 O O . ARG A 1 218 ? 32.341 8.649 -39.203 1.00 28.48 218 ARG A O 1
ATOM 1736 N N . GLY A 1 219 ? 31.086 10.095 -40.404 1.00 26.66 219 GLY A N 1
ATOM 1737 C CA . GLY A 1 219 ? 30.999 9.303 -41.632 1.00 26.66 219 GLY A CA 1
ATOM 1738 C C . GLY A 1 219 ? 29.653 8.621 -41.868 1.00 26.66 219 GLY A C 1
ATOM 1739 O O . GLY A 1 219 ? 29.552 7.419 -41.670 1.00 26.66 219 GLY A O 1
ATOM 1740 N N . GLN A 1 220 ? 28.663 9.388 -42.344 1.00 24.83 220 GLN A N 1
ATOM 1741 C CA . GLN A 1 220 ? 27.816 9.040 -43.500 1.00 24.83 220 GLN A CA 1
ATOM 1742 C C . GLN A 1 220 ? 26.836 10.190 -43.801 1.00 24.83 220 GLN A C 1
ATOM 1744 O O . GLN A 1 220 ? 25.682 10.187 -43.389 1.00 24.83 220 GLN A O 1
ATOM 1749 N N . GLU A 1 221 ? 27.319 11.184 -44.549 1.00 28.77 221 GLU A N 1
ATOM 1750 C CA . GLU A 1 221 ? 26.467 12.048 -45.371 1.00 28.77 221 GLU A CA 1
ATOM 1751 C C . GLU A 1 221 ? 26.741 11.712 -46.838 1.00 28.77 221 GLU A C 1
ATOM 1753 O O . GLU A 1 221 ? 27.834 12.015 -47.325 1.00 28.77 221 GLU A O 1
ATOM 1758 N N . LYS A 1 222 ? 25.767 11.087 -47.515 1.00 24.38 222 LYS A N 1
ATOM 1759 C CA . LYS A 1 222 ? 25.343 11.320 -48.915 1.00 24.38 222 LYS A CA 1
ATOM 1760 C C . LYS A 1 222 ? 24.469 10.173 -49.430 1.00 24.38 222 LYS A C 1
ATOM 1762 O O . LYS A 1 222 ? 24.671 9.037 -49.021 1.00 24.38 222 LYS A O 1
ATOM 1767 N N . GLN A 1 223 ? 23.603 10.531 -50.387 1.00 22.66 223 GLN A N 1
ATOM 1768 C CA . GLN A 1 223 ? 22.706 9.673 -51.181 1.00 22.66 223 GLN A CA 1
ATOM 1769 C C . GLN A 1 223 ? 21.541 9.060 -50.365 1.00 22.66 223 GLN A C 1
ATOM 1771 O O . GLN A 1 223 ? 21.749 8.548 -49.272 1.00 22.66 223 GLN A O 1
ATOM 1776 N N . GLU A 1 224 ? 20.272 9.152 -50.778 1.00 26.86 224 GLU A N 1
ATOM 1777 C CA . GLU A 1 224 ? 19.667 9.638 -52.037 1.00 26.86 224 GLU A CA 1
ATOM 1778 C C . GLU A 1 224 ? 18.372 10.434 -51.780 1.00 26.86 224 GLU A C 1
ATOM 1780 O O . GLU A 1 224 ? 17.628 10.150 -50.841 1.00 26.86 224 GLU A O 1
ATOM 1785 N N . GLU A 1 225 ? 18.090 11.411 -52.647 1.00 29.14 225 GLU A N 1
ATOM 1786 C CA . GLU A 1 225 ? 16.724 11.875 -52.900 1.00 29.14 225 GLU A CA 1
ATOM 1787 C C . GLU A 1 225 ? 16.137 10.996 -54.008 1.00 29.14 225 GLU A C 1
ATOM 1789 O O . GLU A 1 225 ? 16.653 11.032 -55.121 1.00 29.14 225 GLU A O 1
ATOM 1794 N N . ASP A 1 226 ? 15.047 10.272 -53.742 1.00 23.14 226 ASP A N 1
ATOM 1795 C CA . ASP A 1 226 ? 14.015 10.089 -54.766 1.00 23.14 226 ASP A CA 1
ATOM 1796 C C . ASP A 1 226 ? 12.629 9.802 -54.157 1.00 23.14 226 ASP A C 1
ATOM 1798 O O . ASP A 1 226 ? 12.490 9.425 -52.988 1.00 23.14 226 ASP A O 1
ATOM 1802 N N . GLY A 1 227 ? 11.580 10.088 -54.926 1.00 26.86 227 GLY A N 1
ATOM 1803 C CA . GLY A 1 227 ? 10.234 10.321 -54.404 1.00 26.86 227 GLY A CA 1
ATOM 1804 C C . GLY A 1 227 ? 9.417 9.077 -54.030 1.00 26.86 227 GLY A C 1
ATOM 1805 O O . GLY A 1 227 ? 9.113 8.234 -54.868 1.00 26.86 227 GLY A O 1
ATOM 1806 N N . SER A 1 228 ? 8.904 9.042 -52.794 1.00 22.73 228 SER A N 1
ATOM 1807 C CA . SER A 1 228 ? 7.699 8.275 -52.435 1.00 22.73 228 SER A CA 1
ATOM 1808 C C . SER A 1 228 ? 7.027 8.862 -51.190 1.00 22.73 228 SER A C 1
ATOM 1810 O O . SER A 1 228 ? 7.537 8.755 -50.072 1.00 22.73 228 SER A O 1
ATOM 1812 N N . VAL A 1 229 ? 5.860 9.495 -51.362 1.00 31.08 229 VAL A N 1
ATOM 1813 C CA . VAL A 1 229 ? 5.060 10.021 -50.241 1.00 31.08 229 VAL A CA 1
ATOM 1814 C C . VAL A 1 229 ? 4.265 8.882 -49.603 1.00 31.08 229 VAL A C 1
ATOM 1816 O O . VAL A 1 229 ? 3.055 8.754 -49.775 1.00 31.08 229 VAL A O 1
ATOM 1819 N N . THR A 1 230 ? 4.942 8.055 -48.811 1.00 23.31 230 THR A N 1
ATOM 1820 C CA . THR A 1 230 ? 4.271 7.245 -47.790 1.00 23.31 230 THR A CA 1
ATOM 1821 C C . THR A 1 230 ? 4.217 8.034 -46.490 1.00 23.31 230 THR A C 1
ATOM 1823 O O . THR A 1 230 ? 5.261 8.389 -45.938 1.00 23.31 230 THR A O 1
ATOM 1826 N N . HIS A 1 231 ? 3.010 8.276 -45.969 1.00 26.23 231 HIS A N 1
ATOM 1827 C CA . HIS A 1 231 ? 2.812 8.774 -44.606 1.00 26.23 231 HIS A CA 1
ATOM 1828 C C . HIS A 1 231 ? 3.367 7.752 -43.603 1.00 26.23 231 HIS A C 1
ATOM 1830 O O . HIS A 1 231 ? 2.650 6.879 -43.117 1.00 26.23 231 HIS A O 1
ATOM 1836 N N . SER A 1 232 ? 4.660 7.866 -43.294 1.00 22.84 232 SER A N 1
ATOM 1837 C CA . SER A 1 232 ? 5.313 7.085 -42.249 1.00 22.84 232 SER A CA 1
ATOM 1838 C C . SER A 1 232 ? 4.765 7.554 -40.905 1.00 22.84 232 SER A C 1
ATOM 1840 O O . SER A 1 232 ? 5.209 8.555 -40.336 1.00 22.84 232 SER A O 1
ATOM 1842 N N . GLY A 1 233 ? 3.707 6.873 -40.458 1.00 25.66 233 GLY A N 1
ATOM 1843 C CA . GLY A 1 233 ? 3.075 7.114 -39.171 1.00 25.66 233 GLY A CA 1
ATOM 1844 C C . GLY A 1 233 ? 4.136 7.089 -38.082 1.00 25.66 233 GLY A C 1
ATOM 1845 O O . GLY A 1 233 ? 4.987 6.199 -38.051 1.00 25.66 233 GLY A O 1
ATOM 1846 N N . SER A 1 234 ? 4.113 8.089 -37.203 1.00 25.25 234 SER A N 1
ATOM 1847 C CA . SER A 1 234 ? 5.068 8.178 -36.109 1.00 25.25 234 SER A CA 1
ATOM 1848 C C . SER A 1 234 ? 5.058 6.873 -35.320 1.00 25.25 234 SER A C 1
ATOM 1850 O O . SER A 1 234 ? 4.059 6.536 -34.686 1.00 25.25 234 SER A O 1
ATOM 1852 N N . ASN A 1 235 ? 6.188 6.158 -35.331 1.00 26.09 235 ASN A N 1
ATOM 1853 C CA . ASN A 1 235 ? 6.420 4.999 -34.477 1.00 26.09 235 ASN A CA 1
ATOM 1854 C C . ASN A 1 235 ? 6.460 5.461 -33.013 1.00 26.09 235 ASN A C 1
ATOM 1856 O O . ASN A 1 235 ? 7.520 5.635 -32.408 1.00 26.09 235 ASN A O 1
ATOM 1860 N N . ILE A 1 236 ? 5.279 5.693 -32.440 1.00 35.75 236 ILE A N 1
ATOM 1861 C CA . ILE A 1 236 ? 5.071 5.830 -31.007 1.00 35.75 236 ILE A CA 1
ATOM 1862 C C . ILE A 1 236 ? 5.394 4.454 -30.438 1.00 35.75 236 ILE A C 1
ATOM 1864 O O . ILE A 1 236 ? 4.563 3.551 -30.456 1.00 35.75 236 ILE A O 1
ATOM 1868 N N . VAL A 1 237 ? 6.634 4.285 -29.977 1.00 40.75 237 VAL A N 1
ATOM 1869 C CA . VAL A 1 237 ? 7.111 3.050 -29.351 1.00 40.75 237 VAL A CA 1
ATOM 1870 C C . VAL A 1 237 ? 6.361 2.861 -28.031 1.00 40.75 237 VAL A C 1
ATOM 1872 O O . VAL A 1 237 ? 6.810 3.282 -26.962 1.00 40.75 237 VAL A O 1
ATOM 1875 N N . THR A 1 238 ? 5.178 2.255 -28.113 1.00 43.41 238 THR A N 1
ATOM 1876 C CA . THR A 1 238 ? 4.329 1.941 -26.968 1.00 43.41 238 THR A CA 1
ATOM 1877 C C . THR A 1 238 ? 5.077 0.988 -26.049 1.00 43.41 238 THR A C 1
ATOM 1879 O O . THR A 1 238 ? 5.454 -0.107 -26.462 1.00 43.41 238 THR A O 1
ATOM 1882 N N . ASN A 1 239 ? 5.295 1.386 -24.797 1.00 55.50 239 ASN A N 1
ATOM 1883 C CA . ASN A 1 239 ? 5.913 0.530 -23.789 1.00 55.50 239 ASN A CA 1
ATOM 1884 C C . ASN A 1 239 ? 4.867 -0.501 -23.308 1.00 55.50 239 ASN A C 1
ATOM 1886 O O . ASN A 1 239 ? 3.949 -0.095 -22.588 1.00 55.50 239 ASN A O 1
ATOM 1890 N N . PRO A 1 240 ? 4.935 -1.794 -23.697 1.00 61.59 240 PRO A N 1
ATOM 1891 C CA . PRO A 1 240 ? 3.792 -2.696 -23.561 1.00 61.59 240 PRO A CA 1
ATOM 1892 C C . PRO A 1 240 ? 3.418 -2.930 -22.093 1.00 61.59 240 PRO A C 1
ATOM 1894 O O . PRO A 1 240 ? 4.153 -3.555 -21.326 1.00 61.59 240 PRO A O 1
ATOM 1897 N N . GLY A 1 241 ? 2.255 -2.404 -21.702 1.00 71.38 241 GLY A N 1
ATOM 1898 C CA . GLY A 1 241 ? 1.711 -2.507 -20.351 1.00 71.38 241 GLY A CA 1
ATOM 1899 C C . GLY A 1 241 ? 2.350 -1.587 -19.302 1.00 71.38 241 GLY A C 1
ATOM 1900 O O . GLY A 1 241 ? 2.247 -1.904 -18.115 1.00 71.38 241 GLY A O 1
ATOM 1901 N N . ALA A 1 242 ? 3.018 -0.496 -19.687 1.00 83.88 242 ALA A N 1
ATOM 1902 C CA . ALA A 1 242 ? 3.237 0.636 -18.781 1.00 83.88 242 ALA A CA 1
ATOM 1903 C C . ALA A 1 242 ? 1.978 1.522 -18.740 1.00 83.88 242 ALA A C 1
ATOM 1905 O O . ALA A 1 242 ? 1.311 1.695 -19.758 1.00 83.88 242 ALA A O 1
ATOM 1906 N N . ASN A 1 243 ? 1.650 2.079 -17.575 1.00 90.75 243 ASN A N 1
ATOM 1907 C CA . ASN A 1 243 ? 0.496 2.955 -17.377 1.00 90.75 243 ASN A CA 1
ATOM 1908 C C . ASN A 1 243 ? 0.839 3.984 -16.287 1.00 90.75 243 ASN A C 1
ATOM 1910 O O . ASN A 1 243 ? 0.745 3.695 -15.094 1.00 90.75 243 ASN A O 1
ATOM 1914 N N . ARG A 1 244 ? 1.283 5.176 -16.710 1.00 90.06 244 ARG A N 1
ATOM 1915 C CA . ARG A 1 244 ? 1.740 6.242 -15.804 1.00 90.06 244 ARG A CA 1
ATOM 1916 C C . ARG A 1 244 ? 0.615 6.769 -14.894 1.00 90.06 244 ARG A C 1
ATOM 1918 O O . ARG A 1 244 ? 0.862 6.792 -13.690 1.00 90.06 244 ARG A O 1
ATOM 1925 N N . PRO A 1 245 ? -0.607 7.078 -15.379 1.00 93.25 245 PRO A N 1
ATOM 1926 C CA . PRO A 1 245 ? -1.726 7.434 -14.504 1.00 93.25 245 PRO A CA 1
ATOM 1927 C C . PRO A 1 245 ? -2.033 6.376 -13.436 1.00 93.25 245 PRO A C 1
ATOM 1929 O O . PRO A 1 245 ? -2.192 6.718 -12.270 1.00 93.25 245 PRO A O 1
ATOM 1932 N N . LEU A 1 246 ? -2.042 5.083 -13.787 1.00 94.69 246 LEU A N 1
ATOM 1933 C CA . LEU A 1 246 ? -2.270 4.013 -12.807 1.00 94.69 246 LEU A CA 1
ATOM 1934 C C . LEU A 1 246 ? -1.137 3.922 -11.772 1.00 94.69 246 LEU A C 1
ATOM 1936 O O . LEU A 1 246 ? -1.406 3.752 -10.585 1.00 94.69 246 LEU A O 1
ATOM 1940 N N . ALA A 1 247 ? 0.121 4.062 -12.199 1.00 95.06 247 ALA A N 1
ATOM 1941 C CA . ALA A 1 247 ? 1.260 4.080 -11.285 1.00 95.06 247 ALA A CA 1
ATOM 1942 C C . ALA A 1 247 ? 1.194 5.271 -10.310 1.00 95.06 247 ALA A C 1
ATOM 1944 O O . ALA A 1 247 ? 1.407 5.090 -9.113 1.00 95.06 247 ALA A O 1
ATOM 1945 N N . LEU A 1 248 ? 0.836 6.463 -10.803 1.00 95.69 248 LEU A N 1
ATOM 1946 C CA . LEU A 1 248 ? 0.627 7.663 -9.987 1.00 95.69 248 LEU A CA 1
ATOM 1947 C C . LEU A 1 248 ? -0.555 7.505 -9.019 1.00 95.69 248 LEU A C 1
ATOM 1949 O O . LEU A 1 248 ? -0.443 7.909 -7.866 1.00 95.69 248 LEU A O 1
ATOM 1953 N N . ALA A 1 249 ? -1.659 6.884 -9.444 1.00 96.94 249 ALA A N 1
ATOM 1954 C CA . ALA A 1 249 ? -2.819 6.637 -8.586 1.00 96.94 249 ALA A CA 1
ATOM 1955 C C . ALA A 1 249 ? -2.502 5.661 -7.442 1.00 96.94 249 ALA A C 1
ATOM 1957 O O . ALA A 1 249 ? -2.883 5.903 -6.299 1.00 96.94 249 ALA A O 1
ATOM 1958 N N . LEU A 1 250 ? -1.750 4.595 -7.725 1.00 96.75 250 LEU A N 1
ATOM 1959 C CA . LEU A 1 250 ? -1.291 3.645 -6.708 1.00 96.75 250 LEU A CA 1
ATOM 1960 C C . LEU A 1 250 ? -0.256 4.268 -5.755 1.00 96.75 250 LEU A C 1
ATOM 1962 O O . LEU A 1 250 ? -0.307 4.010 -4.554 1.00 96.75 250 LEU A O 1
ATOM 1966 N N . ALA A 1 251 ? 0.639 5.124 -6.262 1.00 96.31 251 ALA A N 1
ATOM 1967 C CA . ALA A 1 251 ? 1.566 5.904 -5.441 1.00 96.31 251 ALA A CA 1
ATOM 1968 C C . ALA A 1 251 ? 0.825 6.888 -4.516 1.00 96.31 251 ALA A C 1
ATOM 1970 O O . ALA A 1 251 ? 1.104 6.944 -3.321 1.00 96.31 251 ALA A O 1
ATOM 1971 N N . ALA A 1 252 ? -0.169 7.612 -5.040 1.00 96.50 252 ALA A N 1
ATOM 1972 C CA . ALA A 1 252 ? -1.009 8.510 -4.251 1.00 96.50 252 ALA A CA 1
ATOM 1973 C C . ALA A 1 252 ? -1.801 7.747 -3.175 1.00 96.50 252 ALA A C 1
ATOM 1975 O O . ALA A 1 252 ? -1.831 8.179 -2.024 1.00 96.50 252 ALA A O 1
ATOM 1976 N N . ALA A 1 253 ? -2.367 6.582 -3.508 1.00 95.38 253 ALA A N 1
ATOM 1977 C CA . ALA A 1 253 ? -3.037 5.712 -2.541 1.00 95.38 253 ALA A CA 1
ATOM 1978 C C . ALA A 1 253 ? -2.084 5.231 -1.430 1.00 95.38 253 ALA A C 1
ATOM 1980 O O . ALA A 1 253 ? -2.456 5.271 -0.258 1.00 95.38 253 ALA A O 1
ATOM 1981 N N . ALA A 1 254 ? -0.846 4.849 -1.768 1.00 95.25 254 ALA A N 1
ATOM 1982 C CA . ALA A 1 254 ? 0.177 4.497 -0.781 1.00 95.25 254 ALA A CA 1
ATOM 1983 C C . ALA A 1 254 ? 0.511 5.681 0.149 1.00 95.25 254 ALA A C 1
ATOM 1985 O O . ALA A 1 254 ? 0.551 5.500 1.363 1.00 95.25 254 ALA A O 1
ATOM 1986 N N . CYS A 1 255 ? 0.654 6.899 -0.388 1.00 94.81 255 CYS A N 1
ATOM 1987 C CA . CYS A 1 255 ? 0.875 8.110 0.411 1.00 94.81 255 CYS A CA 1
ATOM 1988 C C . CYS A 1 255 ? -0.321 8.496 1.304 1.00 94.81 255 CYS A C 1
ATOM 1990 O O . CYS A 1 255 ? -0.100 9.031 2.387 1.00 94.81 255 CYS A O 1
ATOM 1992 N N . MET A 1 256 ? -1.569 8.243 0.890 1.00 93.44 256 MET A N 1
ATOM 1993 C CA . MET A 1 256 ? -2.750 8.505 1.734 1.00 93.44 256 MET A CA 1
ATOM 1994 C C . MET A 1 256 ? -2.917 7.445 2.832 1.00 93.44 256 MET A C 1
ATOM 1996 O O . MET A 1 256 ? -3.162 7.791 3.984 1.00 93.44 256 MET A O 1
ATOM 2000 N N . VAL A 1 257 ? -2.702 6.162 2.512 1.00 91.62 257 VAL A N 1
ATOM 2001 C CA . VAL A 1 257 ? -2.645 5.075 3.510 1.00 91.62 257 VAL A CA 1
ATOM 2002 C C . VAL A 1 257 ? -1.512 5.304 4.511 1.00 91.62 257 VAL A C 1
ATOM 2004 O O . VAL A 1 257 ? -1.673 5.040 5.705 1.00 91.62 257 VAL A O 1
ATOM 2007 N N . ARG A 1 258 ? -0.356 5.789 4.040 1.00 91.19 258 ARG A N 1
ATOM 2008 C CA . ARG A 1 258 ? 0.793 6.089 4.887 1.00 91.19 258 ARG A CA 1
ATOM 2009 C C . ARG A 1 258 ? 1.600 7.287 4.356 1.00 91.19 258 ARG A C 1
ATOM 2011 O O . ARG A 1 258 ? 2.405 7.131 3.437 1.00 91.19 258 ARG A O 1
ATOM 2018 N N . PRO A 1 259 ? 1.500 8.474 4.989 1.00 90.19 259 PRO A N 1
ATOM 2019 C CA . PRO A 1 259 ? 2.233 9.673 4.559 1.00 90.19 259 PRO A CA 1
ATOM 2020 C C . PRO A 1 259 ? 3.759 9.507 4.499 1.00 90.19 259 PRO A C 1
ATOM 2022 O O . PRO A 1 259 ? 4.425 10.200 3.727 1.00 90.19 259 PRO A O 1
ATOM 2025 N N . THR A 1 260 ? 4.321 8.547 5.246 1.00 87.50 260 THR A N 1
ATOM 2026 C CA . THR A 1 260 ? 5.749 8.189 5.198 1.00 87.50 260 THR A CA 1
ATOM 2027 C C . THR A 1 260 ? 6.194 7.540 3.884 1.00 87.50 260 THR A C 1
ATOM 2029 O O . THR A 1 260 ? 7.392 7.353 3.712 1.00 87.50 260 THR A O 1
ATOM 2032 N N . SER A 1 261 ? 5.280 7.239 2.953 1.00 91.50 261 SER A N 1
ATOM 2033 C CA . SER A 1 261 ? 5.618 6.823 1.582 1.00 91.50 261 SER A CA 1
ATOM 2034 C C . SER A 1 261 ? 6.084 7.997 0.708 1.00 91.50 261 SER A C 1
ATOM 2036 O O . SER A 1 261 ? 6.812 7.821 -0.271 1.00 91.50 261 SER A O 1
ATOM 2038 N N . THR A 1 262 ? 5.720 9.232 1.072 1.00 91.56 262 THR A N 1
ATOM 2039 C CA . THR A 1 262 ? 6.025 10.439 0.281 1.00 91.56 262 THR A CA 1
ATOM 2040 C C . THR A 1 262 ? 7.524 10.620 -0.017 1.00 91.56 262 THR A C 1
ATOM 2042 O O . THR A 1 262 ? 7.850 10.890 -1.173 1.00 91.56 262 THR A O 1
ATOM 2045 N N . PRO A 1 263 ? 8.466 10.423 0.934 1.00 90.50 263 PRO A N 1
ATOM 2046 C CA . PRO A 1 263 ? 9.904 10.520 0.665 1.00 90.50 263 PRO A CA 1
ATOM 2047 C C . PRO A 1 263 ? 10.451 9.468 -0.311 1.00 90.50 263 PRO A C 1
ATOM 2049 O O . PRO A 1 263 ? 11.508 9.694 -0.892 1.00 90.50 263 PRO A O 1
ATOM 2052 N N . PHE A 1 264 ? 9.758 8.341 -0.516 1.00 90.81 264 PHE A N 1
ATOM 2053 C CA . PHE A 1 264 ? 10.121 7.356 -1.541 1.00 90.81 264 PHE A CA 1
ATOM 2054 C C . PHE A 1 264 ? 9.657 7.803 -2.937 1.00 90.81 264 PHE A C 1
ATOM 2056 O O . PHE A 1 264 ? 10.413 7.734 -3.907 1.00 90.81 264 PHE A O 1
ATOM 2063 N N . TRP A 1 265 ? 8.429 8.316 -3.039 1.00 94.31 265 TRP A N 1
ATOM 2064 C CA . TRP A 1 265 ? 7.833 8.726 -4.314 1.00 94.31 265 TRP A CA 1
ATOM 2065 C C . TRP A 1 265 ? 8.314 10.080 -4.833 1.00 94.31 265 TRP A C 1
ATOM 2067 O O . TRP A 1 265 ? 8.458 10.256 -6.044 1.00 94.31 265 TRP A O 1
ATOM 2077 N N . LEU A 1 266 ? 8.575 11.037 -3.939 1.00 92.56 266 LEU A N 1
ATOM 2078 C CA . LEU A 1 266 ? 8.927 12.408 -4.306 1.00 92.56 266 LEU A CA 1
ATOM 2079 C C . LEU A 1 266 ? 10.213 12.494 -5.158 1.00 92.56 266 LEU A C 1
ATOM 2081 O O . LEU A 1 266 ? 10.162 13.163 -6.192 1.00 92.56 266 LEU A O 1
ATOM 2085 N N . PRO A 1 267 ? 11.327 11.795 -4.840 1.00 92.06 267 PRO A N 1
ATOM 2086 C CA . PRO A 1 267 ? 12.514 11.787 -5.696 1.00 92.06 267 PRO A CA 1
ATOM 2087 C C . PRO A 1 267 ? 12.255 11.181 -7.079 1.00 92.06 267 PRO A C 1
ATOM 2089 O O . PRO A 1 267 ? 12.762 11.699 -8.070 1.00 92.06 267 PRO A O 1
ATOM 2092 N N . LEU A 1 268 ? 11.444 10.119 -7.172 1.00 90.31 268 LEU A N 1
ATOM 2093 C CA . LEU A 1 268 ? 11.122 9.464 -8.445 1.00 90.31 268 LEU A CA 1
ATOM 2094 C C . LEU A 1 268 ? 10.244 10.358 -9.339 1.00 90.31 268 LEU A C 1
ATOM 2096 O O . LEU A 1 268 ? 10.494 10.468 -10.542 1.00 90.31 268 LEU A O 1
ATOM 2100 N N . GLY A 1 269 ? 9.253 11.033 -8.748 1.00 90.31 269 GLY A N 1
ATOM 2101 C CA . GLY A 1 269 ? 8.407 12.008 -9.438 1.00 90.31 269 GLY A CA 1
ATOM 2102 C C . GLY A 1 269 ? 9.182 13.253 -9.881 1.00 90.31 269 GLY A C 1
ATOM 2103 O O . GLY A 1 269 ? 9.063 13.669 -11.033 1.00 90.31 269 GLY A O 1
ATOM 2104 N N . LEU A 1 270 ? 10.031 13.804 -9.005 1.00 91.06 270 LEU A N 1
ATOM 2105 C CA . LEU A 1 270 ? 10.906 14.932 -9.333 1.00 91.06 270 LEU A CA 1
ATOM 2106 C C . LEU A 1 270 ? 11.908 14.565 -10.434 1.00 91.06 270 LEU A C 1
ATOM 2108 O O . LEU A 1 270 ? 12.132 15.360 -11.341 1.00 91.06 270 LEU A O 1
ATOM 2112 N N . HIS A 1 271 ? 12.477 13.359 -10.398 1.00 86.94 271 HIS A N 1
ATOM 2113 C CA . HIS A 1 271 ? 13.396 12.897 -11.431 1.00 86.94 271 HIS A CA 1
ATOM 2114 C C . HIS A 1 271 ? 12.730 12.852 -12.816 1.00 86.94 271 HIS A C 1
ATOM 2116 O O . HIS A 1 271 ? 13.287 13.389 -13.769 1.00 86.94 271 HIS A O 1
ATOM 2122 N N . GLU A 1 272 ? 11.521 12.293 -12.941 1.00 86.38 272 GLU A N 1
ATOM 2123 C CA . GLU A 1 272 ? 10.793 12.295 -14.222 1.00 86.38 272 GLU A CA 1
ATOM 2124 C C . GLU A 1 272 ? 10.366 13.709 -14.658 1.00 86.38 272 GLU A C 1
ATOM 2126 O O . GLU A 1 272 ? 10.414 14.027 -15.848 1.00 86.38 272 GLU A O 1
ATOM 2131 N N . LEU A 1 273 ? 10.015 14.595 -13.717 1.00 89.00 273 LEU A N 1
ATOM 2132 C CA . LEU A 1 273 ? 9.759 16.004 -14.027 1.00 89.00 273 LEU A CA 1
ATOM 2133 C C . LEU A 1 273 ? 11.014 16.689 -14.602 1.00 89.00 273 LEU A C 1
ATOM 2135 O O . LEU A 1 273 ? 10.928 17.384 -15.613 1.00 89.00 273 LEU A O 1
ATOM 2139 N N . LEU A 1 274 ? 12.188 16.449 -14.012 1.00 87.44 274 LEU A N 1
ATOM 2140 C CA . LEU A 1 274 ? 13.468 16.964 -14.506 1.00 87.44 274 LEU A CA 1
ATOM 2141 C C . LEU A 1 274 ? 13.837 16.376 -15.877 1.00 87.44 274 LEU A C 1
ATOM 2143 O O . LEU A 1 274 ? 14.267 17.124 -16.754 1.00 87.44 274 LEU A O 1
ATOM 2147 N N . LEU A 1 275 ? 13.615 15.075 -16.109 1.00 82.56 275 LEU A N 1
ATOM 2148 C CA . LEU A 1 275 ? 13.816 14.455 -17.427 1.00 82.56 275 LEU A CA 1
ATOM 2149 C C . LEU A 1 275 ? 12.915 15.072 -18.505 1.00 82.56 275 LEU A C 1
ATOM 2151 O O . LEU A 1 275 ? 13.342 15.217 -19.650 1.00 82.56 275 LEU A O 1
ATOM 2155 N N . LEU A 1 276 ? 11.685 15.452 -18.154 1.00 82.81 276 LEU A N 1
ATOM 2156 C CA . LEU A 1 276 ? 10.767 16.152 -19.051 1.00 82.81 276 LEU A CA 1
ATOM 2157 C C . LEU A 1 276 ? 11.212 17.588 -19.354 1.00 82.81 276 LEU A C 1
ATOM 2159 O O . LEU A 1 276 ? 11.185 17.999 -20.514 1.00 82.81 276 LEU A O 1
ATOM 2163 N N . LEU A 1 277 ? 11.662 18.329 -18.340 1.00 83.56 277 LEU A N 1
ATOM 2164 C CA . LEU A 1 277 ? 12.157 19.700 -18.495 1.00 83.56 277 LEU A CA 1
ATOM 2165 C C . LEU A 1 277 ? 13.439 19.750 -19.349 1.00 83.56 277 LEU A C 1
ATOM 2167 O O . LEU A 1 277 ? 13.512 20.517 -20.307 1.00 83.56 277 LEU A O 1
ATOM 2171 N N . VAL A 1 278 ? 14.420 18.886 -19.064 1.00 79.00 278 VAL A N 1
ATOM 2172 C CA . VAL A 1 278 ? 15.699 18.818 -19.801 1.00 79.00 278 VAL A CA 1
ATOM 2173 C C . VAL A 1 278 ? 15.537 18.158 -21.179 1.00 79.00 278 VAL A C 1
ATOM 2175 O O . VAL A 1 278 ? 16.163 18.566 -22.157 1.00 79.00 278 VAL A O 1
ATOM 2178 N N . GLY A 1 279 ? 14.648 17.169 -21.309 1.00 66.44 279 GLY A N 1
ATOM 2179 C CA . GLY A 1 279 ? 14.318 16.562 -22.602 1.00 66.44 279 GLY A CA 1
ATOM 2180 C C . GLY A 1 279 ? 13.674 17.547 -23.588 1.00 66.44 279 GLY A C 1
ATOM 2181 O O . GLY A 1 279 ? 13.827 17.385 -24.801 1.00 66.44 279 GLY A O 1
ATOM 2182 N N . GLY A 1 280 ? 12.995 18.580 -23.075 1.00 59.41 280 GLY A N 1
ATOM 2183 C CA . GLY A 1 280 ? 12.445 19.680 -23.865 1.00 59.41 280 GLY A CA 1
ATOM 2184 C C . GLY A 1 280 ? 13.503 20.649 -24.405 1.00 59.41 280 GLY A C 1
ATOM 2185 O O . GLY A 1 280 ? 13.352 21.130 -25.526 1.00 59.41 280 GLY A O 1
ATOM 2186 N N . THR A 1 281 ? 14.585 20.906 -23.660 1.00 51.28 281 THR A N 1
ATOM 2187 C CA . THR A 1 281 ? 15.641 21.857 -24.061 1.00 51.28 281 THR A CA 1
ATOM 2188 C C . THR A 1 281 ? 16.695 21.250 -24.988 1.00 51.28 281 THR A C 1
ATOM 2190 O O . THR A 1 281 ? 17.218 21.955 -25.847 1.00 51.28 281 THR A O 1
ATOM 2193 N N . LEU A 1 282 ? 16.976 19.945 -24.890 1.00 51.16 282 LEU A N 1
ATOM 2194 C CA . LEU A 1 282 ? 17.988 19.283 -25.731 1.00 51.16 282 LEU A CA 1
ATOM 2195 C C . LEU A 1 282 ? 17.555 19.054 -27.192 1.00 51.16 282 LEU A C 1
ATOM 2197 O O . LEU A 1 282 ? 18.407 18.884 -28.062 1.00 51.16 282 LEU A O 1
ATOM 2201 N N . LYS A 1 283 ? 16.253 19.087 -27.513 1.00 48.94 283 LYS A N 1
ATOM 2202 C CA . LYS A 1 283 ? 15.754 19.010 -28.904 1.00 48.94 283 LYS A CA 1
ATOM 2203 C C . LYS A 1 283 ? 15.728 20.382 -29.595 1.00 48.94 283 LYS A C 1
ATOM 2205 O O . LYS A 1 283 ? 14.714 20.801 -30.154 1.00 48.94 283 LYS A O 1
ATOM 2210 N N . GLY A 1 284 ? 16.877 21.056 -29.597 1.00 41.84 284 GLY A N 1
ATOM 2211 C CA . GLY A 1 284 ? 17.122 22.296 -30.337 1.00 41.84 284 GLY A CA 1
ATOM 2212 C C . GLY A 1 284 ? 17.248 22.073 -31.848 1.00 41.84 284 GLY A C 1
ATOM 2213 O O . GLY A 1 284 ? 18.328 22.220 -32.405 1.00 41.84 284 GLY A O 1
ATOM 2214 N N . GLY A 1 285 ? 16.157 21.701 -32.524 1.00 42.47 285 GLY A N 1
ATOM 2215 C CA . GLY A 1 285 ? 16.158 21.488 -33.975 1.00 42.47 285 GLY A CA 1
ATOM 2216 C C . GLY A 1 285 ? 14.797 21.064 -34.529 1.00 42.47 285 GLY A C 1
ATOM 2217 O O . GLY A 1 285 ? 14.384 19.924 -34.341 1.00 42.47 285 GLY A O 1
ATOM 2218 N N . LYS A 1 286 ? 14.149 21.977 -35.271 1.00 41.72 286 LYS A N 1
ATOM 2219 C CA . LYS A 1 286 ? 12.770 21.908 -35.816 1.00 41.72 286 LYS A CA 1
ATOM 2220 C C . LYS A 1 286 ? 11.661 21.985 -34.744 1.00 41.72 286 LYS A C 1
ATOM 2222 O O . LYS A 1 286 ? 11.701 21.311 -33.721 1.00 41.72 286 LYS A O 1
ATOM 2227 N N . LYS A 1 287 ? 10.656 22.843 -35.002 1.00 45.97 287 LYS A N 1
ATOM 2228 C CA . LYS A 1 287 ? 9.523 23.190 -34.109 1.00 45.97 287 LYS A CA 1
ATOM 2229 C C . LYS A 1 287 ? 8.891 21.948 -33.459 1.00 45.97 287 LYS A C 1
ATOM 2231 O O . LYS A 1 287 ? 8.111 21.243 -34.094 1.00 45.97 287 LYS A O 1
ATOM 2236 N N . SER A 1 288 ? 9.196 21.712 -32.184 1.00 46.50 288 SER A N 1
ATOM 2237 C CA . SER A 1 288 ? 8.721 20.549 -31.429 1.00 46.50 288 SER A CA 1
ATOM 2238 C C . SER A 1 288 ? 7.620 20.930 -30.438 1.00 46.50 288 SER A C 1
ATOM 2240 O O . SER A 1 288 ? 7.765 21.873 -29.665 1.00 46.50 288 SER A O 1
ATOM 2242 N N . ARG A 1 289 ? 6.546 20.129 -30.395 1.00 49.84 289 ARG A N 1
ATOM 2243 C CA . ARG A 1 289 ? 5.463 20.192 -29.388 1.00 49.84 289 ARG A CA 1
ATOM 2244 C C . ARG A 1 289 ? 5.931 19.904 -27.942 1.00 49.84 289 ARG A C 1
ATOM 2246 O O . ARG A 1 289 ? 5.135 20.036 -27.018 1.00 49.84 289 ARG A O 1
ATOM 2253 N N . GLY A 1 290 ? 7.195 19.520 -27.736 1.00 53.00 290 GLY A N 1
ATOM 2254 C CA . GLY A 1 290 ? 7.720 18.970 -26.476 1.00 53.00 290 GLY A CA 1
ATOM 2255 C C . GLY A 1 290 ? 7.809 19.919 -25.272 1.00 53.00 290 GLY A C 1
ATOM 2256 O O . GLY A 1 290 ? 8.016 19.445 -24.161 1.00 53.00 290 GLY A O 1
ATOM 2257 N N . GLY A 1 291 ? 7.614 21.232 -25.444 1.00 64.75 291 GLY A N 1
ATOM 2258 C CA . GLY A 1 291 ? 7.682 22.203 -24.339 1.00 64.75 291 GLY A CA 1
ATOM 2259 C C . GLY A 1 291 ? 6.571 22.080 -23.283 1.00 64.75 291 GLY A C 1
ATOM 2260 O O . GLY A 1 291 ? 6.681 22.694 -22.228 1.00 64.75 291 GLY A O 1
ATOM 2261 N N . TRP A 1 292 ? 5.523 21.291 -23.548 1.00 78.19 292 TRP A N 1
ATOM 2262 C CA . TRP A 1 292 ? 4.321 21.185 -22.707 1.00 78.19 292 TRP A CA 1
ATOM 2263 C C . TRP A 1 292 ? 4.158 19.830 -21.999 1.00 78.19 292 TRP A C 1
ATOM 2265 O O . TRP A 1 292 ? 3.228 19.670 -21.214 1.00 78.19 292 TRP A O 1
ATOM 2275 N N . GLU A 1 293 ? 5.037 18.846 -22.232 1.00 83.00 293 GLU A N 1
ATOM 2276 C CA . GLU A 1 293 ? 4.880 17.499 -21.647 1.00 83.00 293 GLU A CA 1
ATOM 2277 C C . GLU A 1 293 ? 4.984 17.484 -20.110 1.00 83.00 293 GLU A C 1
ATOM 2279 O O . GLU A 1 293 ? 4.297 16.699 -19.454 1.00 83.00 293 GLU A O 1
ATOM 2284 N N . TRP A 1 294 ? 5.811 18.358 -19.525 1.00 86.06 294 TRP A N 1
ATOM 2285 C CA . TRP A 1 294 ? 5.902 18.526 -18.070 1.00 86.06 294 TRP A CA 1
ATOM 2286 C C . TRP A 1 294 ? 4.624 19.157 -17.498 1.00 86.06 294 TRP A C 1
ATOM 2288 O O . TRP A 1 294 ? 4.138 18.707 -16.463 1.00 86.06 294 TRP A O 1
ATOM 2298 N N . LEU A 1 295 ? 4.031 20.137 -18.194 1.00 89.12 295 LEU A N 1
ATOM 2299 C CA . LEU A 1 295 ? 2.772 20.749 -17.771 1.00 89.12 295 LEU A CA 1
ATOM 2300 C C . LEU A 1 295 ? 1.618 19.751 -17.897 1.00 89.12 295 LEU A C 1
ATOM 2302 O O . LEU A 1 295 ? 0.787 19.680 -17.001 1.00 89.12 295 LEU A O 1
ATOM 2306 N N . TRP A 1 296 ? 1.602 18.930 -18.952 1.00 89.38 296 TRP A N 1
ATOM 2307 C CA . TRP A 1 296 ? 0.650 17.827 -19.092 1.00 89.38 296 TRP A CA 1
ATOM 2308 C C . TRP A 1 296 ? 0.760 16.843 -17.920 1.00 89.38 296 TRP A C 1
ATOM 2310 O O . TRP A 1 296 ? -0.247 16.539 -17.284 1.00 89.38 296 TRP A O 1
ATOM 2320 N N . LEU A 1 297 ? 1.977 16.387 -17.586 1.00 89.56 297 LEU A N 1
ATOM 2321 C CA . LEU A 1 297 ? 2.204 15.515 -16.428 1.00 89.56 297 LEU A CA 1
ATOM 2322 C C . LEU A 1 297 ? 1.671 16.152 -15.136 1.00 89.56 297 LEU A C 1
ATOM 2324 O O . LEU A 1 297 ? 0.964 15.490 -14.384 1.00 89.56 297 LEU A O 1
ATOM 2328 N N . LEU A 1 298 ? 1.996 17.420 -14.873 1.00 91.75 298 LEU A N 1
ATOM 2329 C CA . LEU A 1 298 ? 1.584 18.086 -13.639 1.00 91.75 298 LEU A CA 1
ATOM 2330 C C . LEU A 1 298 ? 0.073 18.347 -13.586 1.00 91.75 298 LEU A C 1
ATOM 2332 O O . LEU A 1 298 ? -0.567 17.964 -12.615 1.00 91.75 298 LEU A O 1
ATOM 2336 N N . VAL A 1 299 ? -0.501 18.976 -14.612 1.00 92.69 299 VAL A N 1
ATOM 2337 C CA . VAL A 1 299 ? -1.877 19.501 -14.596 1.00 92.69 299 VAL A CA 1
ATOM 2338 C C . VAL A 1 299 ? -2.925 18.438 -14.920 1.00 92.69 299 VAL A C 1
ATOM 2340 O O . VAL A 1 299 ? -4.032 18.517 -14.399 1.00 92.69 299 VAL A O 1
ATOM 2343 N N . LEU A 1 300 ? -2.605 17.449 -15.761 1.00 90.94 300 LEU A N 1
ATOM 2344 C CA . LEU A 1 300 ? -3.583 16.477 -16.273 1.00 90.94 300 LEU A CA 1
ATOM 2345 C C . LEU A 1 300 ? -3.378 15.052 -15.747 1.00 90.94 300 LEU A C 1
ATOM 2347 O O . LEU A 1 300 ? -4.245 14.207 -15.951 1.00 90.94 300 LEU A O 1
ATOM 2351 N N . GLU A 1 301 ? -2.284 14.784 -15.030 1.00 92.31 301 GLU A N 1
ATOM 2352 C CA . GLU A 1 301 ? -2.069 13.498 -14.354 1.00 92.31 301 GLU A CA 1
ATOM 2353 C C . GLU A 1 301 ? -1.835 13.683 -12.849 1.00 92.31 301 GLU A C 1
ATOM 2355 O O . GLU A 1 301 ? -2.677 13.275 -12.054 1.00 92.31 301 GLU A O 1
ATOM 2360 N N . VAL A 1 302 ? -0.744 14.332 -12.429 1.00 94.56 302 VAL A N 1
ATOM 2361 C CA . VAL A 1 302 ? -0.362 14.430 -11.006 1.00 94.56 302 VAL A CA 1
ATOM 2362 C C . VAL A 1 302 ? -1.394 15.202 -10.179 1.00 94.56 302 VAL A C 1
ATOM 2364 O O . VAL A 1 302 ? -1.829 14.700 -9.144 1.00 94.56 302 VAL A O 1
ATOM 2367 N N . LEU A 1 303 ? -1.810 16.390 -10.625 1.00 95.56 303 LEU A N 1
ATOM 2368 C CA . LEU A 1 303 ? -2.776 17.232 -9.919 1.00 95.56 303 LEU A CA 1
ATOM 2369 C C . LEU A 1 303 ? -4.151 16.555 -9.761 1.00 95.56 303 LEU A C 1
ATOM 2371 O O . LEU A 1 303 ? -4.582 16.421 -8.617 1.00 95.56 303 LEU A O 1
ATOM 2375 N N . PRO A 1 304 ? -4.844 16.084 -10.821 1.00 97.00 304 PRO A N 1
ATOM 2376 C CA . PRO A 1 304 ? -6.159 15.467 -10.659 1.00 97.00 304 PRO A CA 1
ATOM 2377 C C . PRO A 1 304 ? -6.096 14.168 -9.853 1.00 97.00 304 PRO A C 1
ATOM 2379 O O . PRO A 1 304 ? -6.977 13.938 -9.028 1.00 97.00 304 PRO A O 1
ATOM 2382 N N . ILE A 1 305 ? -5.051 13.348 -10.014 1.00 97.19 305 ILE A N 1
ATOM 2383 C CA . ILE A 1 305 ? -4.872 12.126 -9.215 1.00 97.19 305 ILE A CA 1
ATOM 2384 C C . ILE A 1 305 ? -4.637 12.471 -7.738 1.00 97.19 305 ILE A C 1
ATOM 2386 O O . ILE A 1 305 ? -5.293 11.898 -6.870 1.00 97.19 305 ILE A O 1
ATOM 2390 N N . GLY A 1 306 ? -3.744 13.421 -7.447 1.00 95.94 306 GLY A N 1
ATOM 2391 C CA . GLY A 1 306 ? -3.431 13.853 -6.084 1.00 95.94 306 GLY A CA 1
ATOM 2392 C C . GLY A 1 306 ? -4.631 14.487 -5.381 1.00 95.94 306 GLY A C 1
ATOM 2393 O O . GLY A 1 306 ? -4.965 14.088 -4.268 1.00 95.94 306 GLY A O 1
ATOM 2394 N N . VAL A 1 307 ? -5.331 15.409 -6.052 1.00 96.75 307 VAL A N 1
ATOM 2395 C CA . VAL A 1 307 ? -6.564 16.033 -5.542 1.00 96.75 307 VAL A CA 1
ATOM 2396 C C . VAL A 1 307 ? -7.649 14.984 -5.306 1.00 96.75 307 VAL A C 1
ATOM 2398 O O . VAL A 1 307 ? -8.281 15.009 -4.256 1.00 96.75 307 VAL A O 1
ATOM 2401 N N . THR A 1 308 ? -7.832 14.024 -6.219 1.00 97.06 308 THR A N 1
ATOM 2402 C CA . THR A 1 308 ? -8.822 12.945 -6.050 1.00 97.06 308 THR A CA 1
ATOM 2403 C C . THR A 1 308 ? -8.476 12.044 -4.863 1.00 97.06 308 THR A C 1
ATOM 2405 O O . THR A 1 308 ? -9.349 11.749 -4.052 1.00 97.06 308 THR A O 1
ATOM 2408 N N . ALA A 1 309 ? -7.211 11.642 -4.708 1.00 96.56 309 ALA A N 1
ATOM 2409 C CA . ALA A 1 309 ? -6.768 10.814 -3.585 1.00 96.56 309 ALA A CA 1
ATOM 2410 C C . ALA A 1 309 ? -6.943 11.527 -2.230 1.00 96.56 309 ALA A C 1
ATOM 2412 O O . ALA A 1 309 ? -7.463 10.932 -1.285 1.00 96.56 309 ALA A O 1
ATOM 2413 N N . VAL A 1 310 ? -6.583 12.814 -2.155 1.00 96.19 310 VAL A N 1
ATOM 2414 C CA . VAL A 1 310 ? -6.801 13.652 -0.965 1.00 96.19 310 VAL A CA 1
ATOM 2415 C C . VAL A 1 310 ? -8.293 13.824 -0.681 1.00 96.19 310 VAL A C 1
ATOM 2417 O O . VAL A 1 310 ? -8.709 13.625 0.454 1.00 96.19 310 VAL A O 1
ATOM 2420 N N . ALA A 1 311 ? -9.114 14.130 -1.690 1.00 96.69 311 ALA A N 1
ATOM 2421 C CA . ALA A 1 311 ? -10.557 14.303 -1.525 1.00 96.69 311 ALA A CA 1
ATOM 2422 C C . ALA A 1 311 ? -11.245 13.020 -1.033 1.00 96.69 311 ALA A C 1
ATOM 2424 O O . ALA A 1 311 ? -12.083 13.090 -0.138 1.00 96.69 311 ALA A O 1
ATOM 2425 N N . ILE A 1 312 ? -10.855 11.850 -1.555 1.00 96.12 312 ILE A N 1
ATOM 2426 C CA . ILE A 1 312 ? -11.341 10.546 -1.081 1.00 96.12 312 ILE A CA 1
ATOM 2427 C C . ILE A 1 312 ? -10.939 10.319 0.382 1.00 96.12 312 ILE A C 1
ATOM 2429 O O . ILE A 1 312 ? -11.800 9.963 1.185 1.00 96.12 312 ILE A O 1
ATOM 2433 N N . SER A 1 313 ? -9.673 10.565 0.749 1.00 95.81 313 SER A N 1
ATOM 2434 C CA . SER A 1 313 ? -9.210 10.424 2.139 1.00 95.81 313 SER A CA 1
ATOM 2435 C C . SER A 1 313 ? -9.971 11.356 3.081 1.00 95.81 313 SER A C 1
ATOM 2437 O O . SER A 1 313 ? -10.493 10.896 4.090 1.00 95.81 313 SER A O 1
ATOM 2439 N N . VAL A 1 314 ? -10.096 12.643 2.736 1.00 96.56 314 VAL A N 1
ATOM 2440 C CA . VAL A 1 314 ? -10.814 13.636 3.551 1.00 96.56 314 VAL A CA 1
ATOM 2441 C C . VAL A 1 314 ? -12.288 13.273 3.685 1.00 96.56 314 VAL A C 1
ATOM 2443 O O . VAL A 1 314 ? -12.819 13.363 4.786 1.00 96.56 314 VAL A O 1
ATOM 2446 N N . ALA A 1 315 ? -12.959 12.845 2.613 1.00 96.69 315 ALA A N 1
ATOM 2447 C CA . ALA A 1 315 ? -14.371 12.466 2.666 1.00 96.69 315 ALA A CA 1
ATOM 2448 C C . ALA A 1 315 ? -14.607 11.243 3.570 1.00 96.69 315 ALA A C 1
ATOM 2450 O O . ALA A 1 315 ? -15.505 11.266 4.411 1.00 96.69 315 ALA A O 1
ATOM 2451 N N . ILE A 1 316 ? -13.775 10.205 3.428 1.00 95.88 316 ILE A N 1
ATOM 2452 C CA . ILE A 1 316 ? -13.830 8.984 4.244 1.00 95.88 316 ILE A CA 1
ATOM 2453 C C . ILE A 1 316 ? -13.522 9.286 5.711 1.00 95.88 316 ILE A C 1
ATOM 2455 O O . ILE A 1 316 ? -14.306 8.917 6.587 1.00 95.88 316 ILE A O 1
ATOM 2459 N N . ASP A 1 317 ? -12.412 9.974 5.978 1.00 96.25 317 ASP A N 1
ATOM 2460 C CA . ASP A 1 317 ? -11.968 10.265 7.338 1.00 96.25 317 ASP A CA 1
ATOM 2461 C C . ASP A 1 317 ? -12.967 11.215 8.026 1.00 96.25 317 ASP A C 1
ATOM 2463 O O . ASP A 1 317 ? -13.379 10.953 9.153 1.00 96.25 317 ASP A O 1
ATOM 2467 N N . SER A 1 318 ? -13.457 12.253 7.336 1.00 96.38 318 SER A N 1
ATOM 2468 C CA . SER A 1 318 ? -14.474 13.173 7.880 1.00 96.38 318 SER A CA 1
ATOM 2469 C C . SER A 1 318 ? -15.783 12.462 8.236 1.00 96.38 318 SER A C 1
ATOM 2471 O O . SER A 1 318 ? -16.386 12.753 9.270 1.00 96.38 318 SER A O 1
ATOM 2473 N N . TRP A 1 319 ? -16.221 11.515 7.397 1.00 95.62 319 TRP A N 1
ATOM 2474 C CA . TRP A 1 319 ? -17.420 10.719 7.656 1.00 95.62 319 TRP A CA 1
ATOM 2475 C C . TRP A 1 319 ? -17.248 9.809 8.879 1.00 95.62 319 TRP A C 1
ATOM 2477 O O . TRP A 1 319 ? -18.093 9.831 9.772 1.00 95.62 319 TRP A O 1
ATOM 2487 N N . GLN A 1 320 ? -16.141 9.063 8.960 1.00 95.19 320 GLN A N 1
ATOM 2488 C CA . GLN A 1 320 ? -15.892 8.113 10.053 1.00 95.19 320 GLN A CA 1
ATOM 2489 C C . GLN A 1 320 ? -15.609 8.793 11.400 1.00 95.19 320 GLN A C 1
ATOM 2491 O O . GLN A 1 320 ? -16.070 8.324 12.438 1.00 95.19 320 GLN A O 1
ATOM 2496 N N . TYR A 1 321 ? -14.889 9.918 11.399 1.00 95.06 321 TYR A N 1
ATOM 2497 C CA . TYR A 1 321 ? -14.628 10.701 12.611 1.00 95.06 321 TYR A CA 1
ATOM 2498 C C . TYR A 1 321 ? -15.800 11.615 13.017 1.00 95.06 321 TYR A C 1
ATOM 2500 O O . TYR A 1 321 ? -15.725 12.263 14.062 1.00 95.06 321 TYR A O 1
ATOM 2508 N N . GLY A 1 322 ? -16.866 11.709 12.211 1.00 93.88 322 GLY A N 1
ATOM 2509 C CA . GLY A 1 322 ? -18.019 12.576 12.483 1.00 93.88 322 GLY A CA 1
ATOM 2510 C C . GLY A 1 322 ? -17.683 14.074 12.523 1.00 93.88 322 GLY A C 1
ATOM 2511 O O . GLY A 1 322 ? -18.401 14.851 13.152 1.00 93.88 322 GLY A O 1
ATOM 2512 N N . ARG A 1 323 ? -16.582 14.490 11.884 1.00 92.62 323 ARG A N 1
ATOM 2513 C CA . ARG A 1 323 ? -16.065 15.868 11.884 1.00 92.62 323 ARG A CA 1
ATOM 2514 C C . ARG A 1 323 ? -15.822 16.339 10.447 1.00 92.62 323 ARG A C 1
ATOM 2516 O O . ARG A 1 323 ? -15.237 15.592 9.673 1.00 92.62 323 ARG A O 1
ATOM 2523 N N . PRO A 1 324 ? -16.224 17.562 10.059 1.00 92.25 324 PRO A N 1
ATOM 2524 C CA . PRO A 1 324 ? -15.951 18.071 8.718 1.00 92.25 324 PRO A CA 1
ATOM 2525 C C . PRO A 1 324 ? -14.456 18.368 8.521 1.00 92.25 324 PRO A C 1
ATOM 2527 O O . PRO A 1 324 ? -13.786 18.829 9.443 1.00 92.25 324 PRO A O 1
ATOM 2530 N N . MET A 1 325 ? -13.961 18.179 7.292 1.00 90.69 325 MET A N 1
ATOM 2531 C CA . MET A 1 325 ? -12.598 18.537 6.859 1.00 90.69 325 MET A CA 1
ATOM 2532 C C . MET A 1 325 ? -11.462 17.884 7.671 1.00 90.69 325 MET A C 1
ATOM 2534 O O . MET A 1 325 ? -10.422 18.497 7.911 1.00 90.69 325 MET A O 1
ATOM 2538 N N . VAL A 1 326 ? -11.622 16.619 8.065 1.00 93.44 326 VAL A N 1
ATOM 2539 C CA . VAL A 1 326 ? -10.537 15.851 8.691 1.00 93.44 326 VAL A CA 1
ATOM 2540 C C . VAL A 1 326 ? -9.490 15.479 7.641 1.00 93.44 326 VAL A C 1
ATOM 2542 O O . VAL A 1 326 ? -9.768 14.721 6.715 1.00 93.44 326 VAL A O 1
ATOM 2545 N N . PHE A 1 327 ? -8.261 15.975 7.810 1.00 94.06 327 PHE A N 1
ATOM 2546 C CA . PHE A 1 327 ? -7.107 15.581 6.999 1.00 94.06 327 PHE A CA 1
ATOM 2547 C C . PHE A 1 327 ? -6.026 14.936 7.872 1.00 94.06 327 PHE A C 1
ATOM 2549 O O . PHE A 1 327 ? -5.131 15.591 8.417 1.00 94.06 327 PHE A O 1
ATOM 2556 N N . THR A 1 328 ? -6.123 13.613 7.991 1.00 93.06 328 THR A N 1
ATOM 2557 C CA . THR A 1 328 ? -5.314 12.782 8.894 1.00 93.06 328 THR A CA 1
ATOM 2558 C C . THR A 1 328 ? -3.787 12.923 8.716 1.00 93.06 328 THR A C 1
ATOM 2560 O O . THR A 1 328 ? -3.091 12.904 9.736 1.00 93.06 328 THR A O 1
ATOM 2563 N N . PRO A 1 329 ? -3.210 13.184 7.515 1.00 91.12 329 PRO A N 1
ATOM 2564 C CA . PRO A 1 329 ? -1.770 13.423 7.381 1.00 91.12 329 PRO A CA 1
ATOM 2565 C C . PRO A 1 329 ? -1.267 14.684 8.099 1.00 91.12 329 PRO A C 1
ATOM 2567 O O . PRO A 1 329 ? -0.169 14.654 8.657 1.00 91.12 329 PRO A O 1
ATOM 2570 N N . LEU A 1 330 ? -2.044 15.779 8.126 1.00 90.12 330 LEU A N 1
ATOM 2571 C CA . LEU A 1 330 ? -1.657 16.988 8.873 1.00 90.12 330 LEU A CA 1
ATOM 2572 C C . LEU A 1 330 ? -1.789 16.780 10.382 1.00 90.12 330 LEU A C 1
ATOM 2574 O O . LEU A 1 330 ? -0.910 17.219 11.120 1.00 90.12 330 LEU A O 1
ATOM 2578 N N . ASN A 1 331 ? -2.816 16.062 10.840 1.00 91.31 331 ASN A N 1
ATOM 2579 C CA . ASN A 1 331 ? -2.979 15.726 12.258 1.00 91.31 331 ASN A CA 1
ATOM 2580 C C . ASN A 1 331 ? -1.803 14.878 12.766 1.00 91.31 331 ASN A C 1
ATOM 2582 O O . ASN A 1 331 ? -1.209 15.177 13.804 1.00 91.31 331 ASN A O 1
ATOM 2586 N N . LEU A 1 332 ? -1.398 13.869 11.986 1.00 88.06 332 LEU A N 1
ATOM 2587 C CA . LEU A 1 332 ? -0.228 13.041 12.275 1.00 88.06 332 LEU A CA 1
ATOM 2588 C C . LEU A 1 332 ? 1.072 13.866 12.285 1.00 88.06 332 LEU A C 1
ATOM 2590 O O . LEU A 1 332 ? 1.929 13.654 13.147 1.00 88.06 332 LEU A O 1
ATOM 2594 N N . LEU A 1 333 ? 1.226 14.822 11.362 1.00 85.62 333 LEU A N 1
ATOM 2595 C CA . LEU A 1 333 ? 2.377 15.729 11.322 1.00 85.62 333 LEU A CA 1
ATOM 2596 C C . LEU A 1 333 ? 2.407 16.663 12.542 1.00 85.62 333 LEU A C 1
ATOM 2598 O O . LEU A 1 333 ? 3.457 16.839 13.160 1.00 85.62 333 LEU A O 1
ATOM 2602 N N . HIS A 1 334 ? 1.257 17.222 12.923 1.00 86.31 334 HIS A N 1
ATOM 2603 C CA . HIS A 1 334 ? 1.100 18.062 14.106 1.00 86.31 334 HIS A CA 1
ATOM 2604 C C . HIS A 1 334 ? 1.486 17.296 15.381 1.00 86.31 334 HIS A C 1
ATOM 2606 O O . HIS A 1 334 ? 2.345 17.756 16.135 1.00 86.31 334 HIS A O 1
ATOM 2612 N N . PHE A 1 335 ? 0.962 16.080 15.562 1.00 84.62 335 PHE A N 1
ATOM 2613 C CA . PHE A 1 335 ? 1.295 15.215 16.696 1.00 84.62 335 PHE A CA 1
ATOM 2614 C C . PHE A 1 335 ? 2.795 14.875 16.778 1.00 84.62 335 PHE A C 1
ATOM 2616 O O . PHE A 1 335 ? 3.408 14.974 17.842 1.00 84.62 335 PHE A O 1
ATOM 2623 N N . ASN A 1 336 ? 3.422 14.504 15.658 1.00 82.81 336 ASN A N 1
ATOM 2624 C CA . ASN A 1 336 ? 4.823 14.077 15.675 1.00 82.81 336 ASN A CA 1
ATOM 2625 C C . ASN A 1 336 ? 5.824 15.240 15.759 1.00 82.81 336 ASN A C 1
ATOM 2627 O O . ASN A 1 336 ? 6.860 15.080 16.398 1.00 82.81 336 ASN A O 1
ATOM 2631 N N . ILE A 1 337 ? 5.540 16.394 15.141 1.00 81.94 337 ILE A N 1
ATOM 2632 C CA . ILE A 1 337 ? 6.467 17.539 15.119 1.00 81.94 337 ILE A CA 1
ATOM 2633 C C . ILE A 1 337 ? 6.223 18.498 16.288 1.00 81.94 337 ILE A C 1
ATOM 2635 O O . ILE A 1 337 ? 7.166 18.826 17.005 1.00 81.94 337 ILE A O 1
ATOM 2639 N N . HIS A 1 338 ? 4.982 18.945 16.501 1.00 78.44 338 HIS A N 1
ATOM 2640 C CA . HIS A 1 338 ? 4.685 19.984 17.494 1.00 78.44 338 HIS A CA 1
ATOM 2641 C C . HIS A 1 338 ? 4.604 19.398 18.905 1.00 78.44 338 HIS A C 1
ATOM 2643 O O . HIS A 1 338 ? 5.203 19.938 19.831 1.00 78.44 338 HIS A O 1
ATOM 2649 N N . LEU A 1 339 ? 3.928 18.255 19.058 1.00 77.44 339 LEU A N 1
ATOM 2650 C CA . LEU A 1 339 ? 3.782 17.571 20.350 1.00 77.44 339 LEU A CA 1
ATOM 2651 C C . LEU A 1 339 ? 4.910 16.563 20.634 1.00 77.44 339 LEU A C 1
ATOM 2653 O O . LEU A 1 339 ? 4.925 15.944 21.694 1.00 77.44 339 LEU A O 1
ATOM 2657 N N . LYS A 1 340 ? 5.860 16.400 19.698 1.00 76.88 340 LYS A N 1
ATOM 2658 C CA . LYS A 1 340 ? 7.007 15.474 19.779 1.00 76.88 340 LYS A CA 1
ATOM 2659 C C . LYS A 1 340 ? 6.622 14.033 20.147 1.00 76.88 340 LYS A C 1
ATOM 2661 O O . LYS A 1 340 ? 7.422 13.313 20.739 1.00 76.88 340 LYS A O 1
ATOM 2666 N N . GLY A 1 341 ? 5.423 13.577 19.774 1.00 71.31 341 GLY A N 1
ATOM 2667 C CA . GLY A 1 341 ? 4.913 12.262 20.183 1.00 71.31 341 GLY A CA 1
ATOM 2668 C C . GLY A 1 341 ? 5.830 11.089 19.808 1.00 71.31 341 GLY A C 1
ATOM 2669 O O . GLY A 1 341 ? 5.931 10.120 20.556 1.00 71.31 341 GLY A O 1
ATOM 2670 N N . SER A 1 342 ? 6.585 11.207 18.711 1.00 72.06 342 SER A N 1
ATOM 2671 C CA . SER A 1 342 ? 7.589 10.220 18.299 1.00 72.06 342 SER A CA 1
ATOM 2672 C C . SER A 1 342 ? 8.750 10.056 19.287 1.00 72.06 342 SER A C 1
ATOM 2674 O O . SER A 1 342 ? 9.265 8.948 19.408 1.00 72.06 342 SER A O 1
ATOM 2676 N N . SER A 1 343 ? 9.146 11.095 20.040 1.00 73.19 343 SER A N 1
ATOM 2677 C CA . SER A 1 343 ? 10.268 10.985 20.987 1.00 73.19 343 SER A CA 1
ATOM 2678 C C . SER A 1 343 ? 9.960 10.093 22.190 1.00 73.19 343 SER A C 1
ATOM 2680 O O . SER A 1 343 ? 10.886 9.583 22.813 1.00 73.19 343 SER A O 1
ATOM 2682 N N . LEU A 1 344 ? 8.674 9.855 22.482 1.00 76.69 344 LEU A N 1
ATOM 2683 C CA . LEU A 1 344 ? 8.230 8.900 23.504 1.00 76.69 344 LEU A CA 1
ATOM 2684 C C . LEU A 1 344 ? 8.665 7.456 23.180 1.00 76.69 344 LEU A C 1
ATOM 2686 O O . LEU A 1 344 ? 8.876 6.653 24.084 1.00 76.69 344 LEU A O 1
ATOM 2690 N N . TYR A 1 345 ? 8.822 7.136 21.892 1.00 70.56 345 TYR A N 1
ATOM 2691 C CA . TYR A 1 345 ? 9.158 5.799 21.391 1.00 70.56 345 TYR A CA 1
ATOM 2692 C C . TYR A 1 345 ? 10.665 5.605 21.141 1.00 70.56 345 TYR A C 1
ATOM 2694 O O . TYR A 1 345 ? 11.075 4.597 20.564 1.00 70.56 345 TYR A O 1
ATOM 270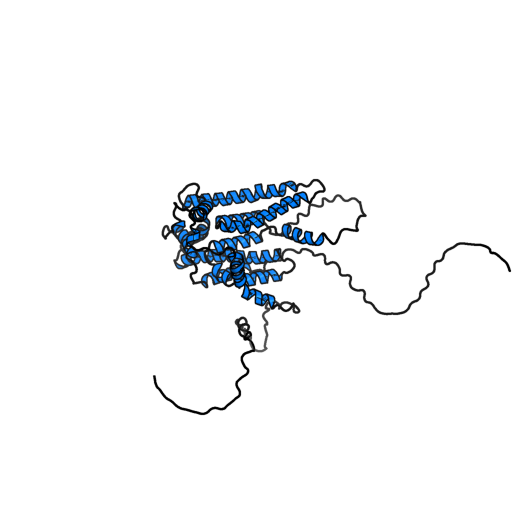2 N N . GLY A 1 346 ? 11.491 6.553 21.597 1.00 78.88 346 GLY A N 1
ATOM 2703 C CA . GLY A 1 346 ? 12.946 6.532 21.468 1.00 78.88 346 GLY A CA 1
ATOM 2704 C C . GLY A 1 346 ? 13.478 7.301 20.256 1.00 78.88 346 GLY A C 1
ATOM 2705 O O . GLY A 1 346 ? 12.774 7.581 19.287 1.00 78.88 346 GLY A O 1
ATOM 2706 N N . SER A 1 347 ? 14.761 7.655 20.319 1.00 80.81 347 SER A N 1
ATOM 2707 C CA . SER A 1 347 ? 15.494 8.329 19.248 1.00 80.81 347 SER A CA 1
ATOM 2708 C C . SER A 1 347 ? 16.652 7.460 18.759 1.00 80.81 347 SER A C 1
ATOM 2710 O O . SER A 1 347 ? 17.306 6.766 19.535 1.00 80.81 347 SER A O 1
ATOM 2712 N N . ASN A 1 348 ? 16.911 7.501 17.452 1.00 86.00 348 ASN A N 1
ATOM 2713 C CA . ASN A 1 348 ? 18.044 6.817 16.833 1.00 86.00 348 ASN A CA 1
ATOM 2714 C C . ASN A 1 348 ? 19.166 7.821 16.504 1.00 86.00 348 ASN A C 1
ATOM 2716 O O . ASN A 1 348 ? 18.864 8.976 16.187 1.00 86.00 348 ASN A O 1
ATOM 2720 N N . PRO A 1 349 ? 20.449 7.406 16.520 1.00 89.81 349 PRO A N 1
ATOM 2721 C CA . PRO A 1 349 ? 21.554 8.239 16.049 1.00 89.81 349 PRO A CA 1
ATOM 2722 C C . PRO A 1 349 ? 21.363 8.691 14.595 1.00 89.81 349 PRO A C 1
ATOM 2724 O O . PRO A 1 349 ? 20.800 7.960 13.782 1.00 89.81 349 PRO A O 1
ATOM 2727 N N . TRP A 1 350 ? 21.908 9.855 14.226 1.00 88.94 350 TRP A N 1
ATOM 2728 C CA . TRP A 1 350 ? 21.781 10.408 12.865 1.00 88.94 350 TRP A CA 1
ATOM 2729 C C . TRP A 1 350 ? 22.264 9.440 11.767 1.00 88.94 350 TRP A C 1
ATOM 2731 O O . TRP A 1 350 ? 21.701 9.393 10.675 1.00 88.94 350 TRP A O 1
ATOM 2741 N N . HIS A 1 351 ? 23.286 8.634 12.070 1.00 90.69 351 HIS A N 1
ATOM 2742 C CA . HIS A 1 351 ? 23.875 7.666 11.147 1.00 90.69 351 HIS A CA 1
ATOM 2743 C C . HIS A 1 351 ? 23.085 6.350 11.047 1.00 90.69 351 HIS A C 1
ATOM 2745 O O . HIS A 1 351 ? 23.413 5.527 10.195 1.00 90.69 351 HIS A O 1
ATOM 2751 N N . TRP A 1 352 ? 22.053 6.133 11.877 1.00 90.88 352 TRP A N 1
ATOM 2752 C CA . TRP A 1 352 ? 21.349 4.851 12.021 1.00 90.88 352 TRP A CA 1
ATOM 2753 C C . TRP A 1 352 ? 20.890 4.255 10.688 1.00 90.88 352 TRP A C 1
ATOM 2755 O O . TRP A 1 352 ? 21.146 3.081 10.428 1.00 90.88 352 TRP A O 1
ATOM 2765 N N . TYR A 1 353 ? 20.282 5.065 9.815 1.00 85.38 353 TYR A N 1
ATOM 2766 C CA . TYR A 1 353 ? 19.808 4.610 8.504 1.00 85.38 353 TYR A CA 1
ATOM 2767 C C . TYR A 1 353 ? 20.936 4.009 7.655 1.00 85.38 353 TYR A C 1
ATOM 2769 O O . TYR A 1 353 ? 20.750 2.953 7.054 1.00 85.38 353 TYR A O 1
ATOM 2777 N N . TRP A 1 354 ? 22.116 4.632 7.664 1.00 86.44 354 TRP A N 1
ATOM 2778 C CA . TRP A 1 354 ? 23.276 4.204 6.882 1.00 86.44 354 TRP A CA 1
ATOM 2779 C C . TRP A 1 354 ? 24.045 3.056 7.542 1.00 86.44 354 TRP A C 1
ATOM 2781 O O . TRP A 1 354 ? 24.401 2.093 6.870 1.00 86.44 354 TRP A O 1
ATOM 2791 N N . SER A 1 355 ? 24.282 3.134 8.854 1.00 88.62 355 SER A N 1
ATOM 2792 C CA . SER A 1 355 ? 25.137 2.185 9.578 1.00 88.62 355 SER A CA 1
ATOM 2793 C C . SER A 1 355 ? 24.422 0.921 10.058 1.00 88.62 355 SER A C 1
ATOM 2795 O O . SER A 1 355 ? 25.085 -0.061 10.363 1.00 88.62 355 SER A O 1
ATOM 2797 N N . GLN A 1 356 ? 23.096 0.956 10.226 1.00 89.56 356 GLN A N 1
ATOM 2798 C CA . GLN A 1 356 ? 22.316 -0.138 10.826 1.00 89.56 356 GLN A CA 1
ATOM 2799 C C . GLN A 1 356 ? 21.084 -0.489 9.985 1.00 89.56 356 GLN A C 1
ATOM 2801 O O . GLN A 1 356 ? 20.910 -1.652 9.629 1.00 89.56 356 GLN A O 1
ATOM 2806 N N . GLY A 1 357 ? 20.265 0.501 9.615 1.00 85.94 357 GLY A N 1
ATOM 2807 C CA . GLY A 1 357 ? 19.015 0.301 8.874 1.00 85.94 357 GLY A CA 1
ATOM 2808 C C . GLY A 1 357 ? 19.220 -0.402 7.530 1.00 85.94 357 GLY A C 1
ATOM 2809 O O . GLY A 1 357 ? 18.620 -1.449 7.284 1.00 85.94 357 GLY A O 1
ATOM 2810 N N . LEU A 1 358 ? 20.124 0.114 6.688 1.00 83.50 358 LEU A N 1
ATOM 2811 C CA . LEU A 1 358 ? 20.478 -0.525 5.415 1.00 83.50 358 LEU A CA 1
ATOM 2812 C C . LEU A 1 358 ? 21.013 -1.949 5.607 1.00 83.50 358 LEU A C 1
ATOM 2814 O O . LEU A 1 358 ? 20.610 -2.842 4.861 1.00 83.50 358 LEU A O 1
ATOM 2818 N N . ILE A 1 359 ? 21.873 -2.179 6.605 1.00 84.62 359 ILE A N 1
ATOM 2819 C CA . ILE A 1 359 ? 22.446 -3.507 6.872 1.00 84.62 359 ILE A CA 1
ATOM 2820 C C . ILE A 1 359 ? 21.344 -4.491 7.281 1.00 84.62 359 ILE A C 1
ATOM 2822 O O . ILE A 1 359 ? 21.259 -5.569 6.701 1.00 84.62 359 ILE A O 1
ATOM 2826 N N . ALA A 1 360 ? 20.453 -4.114 8.202 1.00 83.81 360 ALA A N 1
ATOM 2827 C CA . ALA A 1 360 ? 19.340 -4.956 8.645 1.00 83.81 360 ALA A CA 1
ATOM 2828 C C . ALA A 1 360 ? 18.371 -5.313 7.499 1.00 83.81 360 ALA A C 1
ATOM 2830 O O . ALA A 1 360 ? 17.931 -6.462 7.380 1.00 83.81 360 ALA A O 1
ATOM 2831 N N . MET A 1 361 ? 18.082 -4.355 6.610 1.00 82.88 361 MET A N 1
ATOM 2832 C CA . MET A 1 361 ? 17.250 -4.601 5.429 1.00 82.88 361 MET A CA 1
ATOM 2833 C C . MET A 1 361 ? 17.919 -5.570 4.445 1.00 82.88 361 MET A C 1
ATOM 2835 O O . MET A 1 361 ? 17.287 -6.541 4.034 1.00 82.88 361 MET A O 1
ATOM 2839 N N . HIS A 1 362 ? 19.198 -5.376 4.107 1.00 79.50 362 HIS A N 1
ATOM 2840 C CA . HIS A 1 362 ? 19.904 -6.256 3.164 1.00 79.50 362 HIS A CA 1
ATOM 2841 C C . HIS A 1 362 ? 20.198 -7.644 3.757 1.00 79.50 362 HIS A C 1
ATOM 2843 O O . HIS A 1 362 ? 20.070 -8.648 3.055 1.00 79.50 362 HIS A O 1
ATOM 2849 N N . ALA A 1 363 ? 20.499 -7.730 5.057 1.00 80.81 363 ALA A N 1
ATOM 2850 C CA . ALA A 1 363 ? 20.702 -8.991 5.770 1.00 80.81 363 ALA A CA 1
ATOM 2851 C C . ALA A 1 363 ? 19.473 -9.915 5.691 1.00 80.81 363 ALA A C 1
ATOM 2853 O O . ALA A 1 363 ? 19.615 -11.135 5.623 1.00 80.81 363 ALA A O 1
ATOM 2854 N N . SER A 1 364 ? 18.264 -9.349 5.598 1.00 81.62 364 SER A N 1
ATOM 2855 C CA . SER A 1 364 ? 17.026 -10.125 5.431 1.00 81.62 364 SER A CA 1
ATOM 2856 C C . SER A 1 364 ? 16.960 -10.901 4.103 1.00 81.62 364 SER A C 1
ATOM 2858 O O . SER A 1 364 ? 16.289 -11.931 4.031 1.00 81.62 364 SER A O 1
ATOM 2860 N N . PHE A 1 365 ? 17.715 -10.471 3.085 1.00 78.50 365 PHE A N 1
ATOM 2861 C CA . PHE A 1 365 ? 17.876 -11.159 1.797 1.00 78.50 365 PHE A CA 1
ATOM 2862 C C . PHE A 1 365 ? 19.169 -11.996 1.701 1.00 78.50 365 PHE A C 1
ATOM 2864 O O . PHE A 1 365 ? 19.424 -12.615 0.660 1.00 78.50 365 PHE A O 1
ATOM 2871 N N . PHE A 1 366 ? 20.001 -12.040 2.747 1.00 63.28 366 PHE A N 1
ATOM 2872 C CA . PHE A 1 366 ? 21.319 -12.687 2.708 1.00 63.28 366 PHE A CA 1
ATOM 2873 C C . PHE A 1 366 ? 21.289 -14.194 2.366 1.00 63.28 366 PHE A C 1
ATOM 2875 O O . PHE A 1 366 ? 22.096 -14.603 1.526 1.00 63.28 366 PHE A O 1
ATOM 2882 N N . PRO A 1 367 ? 20.336 -15.016 2.873 1.00 59.16 367 PRO A N 1
ATOM 2883 C CA . PRO A 1 367 ? 20.256 -16.438 2.510 1.00 59.16 367 PRO A CA 1
ATOM 2884 C C . PRO A 1 367 ? 20.093 -16.683 1.001 1.00 59.16 367 PRO A C 1
ATOM 2886 O O . PRO A 1 367 ? 20.592 -17.673 0.473 1.00 59.16 367 PRO A O 1
ATOM 2889 N N . SER A 1 368 ? 19.436 -15.760 0.290 1.00 54.00 368 SER A N 1
ATOM 2890 C CA . SER A 1 368 ? 19.259 -15.842 -1.166 1.00 54.00 368 SER A CA 1
ATOM 2891 C C . SER A 1 368 ? 20.447 -15.298 -1.973 1.00 54.00 368 SER A C 1
ATOM 2893 O O . SER A 1 368 ? 20.740 -15.818 -3.049 1.00 54.00 368 SER A O 1
ATOM 2895 N N . HIS A 1 369 ? 21.194 -14.322 -1.441 1.00 50.66 369 HIS A N 1
ATOM 2896 C CA . HIS A 1 369 ? 22.382 -13.776 -2.112 1.00 50.66 369 HIS A CA 1
ATOM 2897 C C . HIS A 1 369 ? 23.543 -14.782 -2.154 1.00 50.66 369 HIS A C 1
ATOM 2899 O O . HIS A 1 369 ? 24.205 -14.903 -3.183 1.00 50.66 369 HIS A O 1
ATOM 2905 N N . ALA A 1 370 ? 23.764 -15.552 -1.082 1.00 49.28 370 ALA A N 1
ATOM 2906 C CA . ALA A 1 370 ? 24.828 -16.561 -1.036 1.00 49.28 370 ALA A CA 1
ATOM 2907 C C . ALA A 1 370 ? 24.666 -17.648 -2.119 1.00 49.28 370 ALA A C 1
ATOM 2909 O O . ALA A 1 370 ? 25.641 -18.051 -2.757 1.00 49.28 370 ALA A O 1
ATOM 2910 N N . SER A 1 371 ? 23.426 -18.084 -2.371 1.00 49.38 371 SER A N 1
ATOM 2911 C CA . SER A 1 371 ? 23.109 -19.056 -3.425 1.00 49.38 371 SER A CA 1
ATOM 2912 C C . SER A 1 371 ? 23.294 -18.469 -4.830 1.00 49.38 371 SER A C 1
ATOM 2914 O O . SER A 1 371 ? 23.910 -19.117 -5.674 1.00 49.38 371 SER A O 1
ATOM 2916 N N . ALA A 1 372 ? 22.855 -17.226 -5.066 1.00 49.94 372 ALA A N 1
ATOM 2917 C CA . ALA A 1 372 ? 23.034 -16.549 -6.352 1.00 49.94 372 ALA A CA 1
ATOM 2918 C C . ALA A 1 372 ? 24.519 -16.309 -6.702 1.00 49.94 372 ALA A C 1
ATOM 2920 O O . ALA A 1 372 ? 24.918 -16.492 -7.850 1.00 49.94 372 ALA A O 1
ATOM 2921 N N . CYS A 1 373 ? 25.354 -15.962 -5.715 1.00 43.34 373 CYS A N 1
ATOM 2922 C CA . CYS A 1 373 ? 26.798 -15.766 -5.904 1.00 43.34 373 CYS A CA 1
ATOM 2923 C C . CYS A 1 373 ? 27.592 -17.076 -6.055 1.00 43.34 373 CYS A C 1
ATOM 2925 O O . CYS A 1 373 ? 28.721 -17.047 -6.535 1.00 43.34 373 CYS A O 1
ATOM 2927 N N . SER A 1 374 ? 27.009 -18.218 -5.680 1.00 42.69 374 SER A N 1
ATOM 2928 C CA . SER A 1 374 ? 27.610 -19.551 -5.852 1.00 42.69 374 SER A CA 1
ATOM 2929 C C . SER A 1 374 ? 27.326 -20.158 -7.240 1.00 42.69 374 SER A C 1
ATOM 2931 O O . SER A 1 374 ? 27.668 -21.311 -7.504 1.00 42.69 374 SER A O 1
ATOM 2933 N N . GLY A 1 375 ? 26.693 -19.392 -8.136 1.00 40.75 375 GLY A N 1
ATOM 2934 C CA . GLY A 1 375 ? 26.395 -19.774 -9.514 1.00 40.75 375 GLY A CA 1
ATOM 2935 C C . GLY A 1 375 ? 27.643 -19.868 -10.394 1.00 40.75 375 GLY A C 1
ATOM 2936 O O . GLY A 1 375 ? 28.052 -18.887 -11.013 1.00 40.75 375 GLY A O 1
ATOM 2937 N N . VAL A 1 376 ? 28.192 -21.079 -10.502 1.00 40.50 376 VAL A N 1
ATOM 2938 C CA . VAL A 1 376 ? 29.094 -21.508 -11.588 1.00 40.50 376 VAL A CA 1
ATOM 2939 C C . VAL A 1 376 ? 28.515 -21.068 -12.951 1.00 40.50 376 VAL A C 1
ATOM 2941 O O . VAL A 1 376 ? 27.301 -21.183 -13.148 1.00 40.50 376 VAL A O 1
ATOM 2944 N N . PRO A 1 377 ? 29.329 -20.563 -13.904 1.00 37.91 377 PRO A N 1
ATOM 2945 C CA . PRO A 1 377 ? 28.829 -20.104 -15.201 1.00 37.91 377 PRO A CA 1
ATOM 2946 C C . PRO A 1 377 ? 28.107 -21.222 -15.981 1.00 37.91 377 PRO A C 1
ATOM 2948 O O . PRO A 1 377 ? 28.488 -22.391 -15.882 1.00 37.91 377 PRO A O 1
ATOM 2951 N N . PRO A 1 378 ? 27.076 -20.890 -16.782 1.00 41.75 378 PRO A N 1
ATOM 2952 C CA . PRO A 1 378 ? 26.206 -21.884 -17.403 1.00 41.75 378 PRO A CA 1
ATOM 2953 C C . PRO A 1 378 ? 26.891 -22.590 -18.582 1.00 41.75 378 PRO A C 1
ATOM 2955 O O . PRO A 1 378 ? 26.882 -22.094 -19.707 1.00 41.75 378 PRO A O 1
ATOM 2958 N N . SER A 1 379 ? 27.437 -23.782 -18.336 1.00 35.31 379 SER A N 1
ATOM 2959 C CA . SER A 1 379 ? 27.911 -24.714 -19.374 1.00 35.31 379 SER A CA 1
ATOM 2960 C C . SER A 1 379 ? 26.928 -25.856 -19.676 1.00 35.31 379 SER A C 1
ATOM 2962 O O . SER A 1 379 ? 27.208 -26.696 -20.529 1.00 35.31 379 SER A O 1
ATOM 2964 N N . SER A 1 380 ? 25.757 -25.881 -19.030 1.00 35.25 380 SER A N 1
ATOM 2965 C CA . SER A 1 380 ? 24.681 -26.845 -19.292 1.00 35.25 380 SER A CA 1
ATOM 2966 C C . SER A 1 380 ? 23.332 -26.144 -19.514 1.00 35.25 380 SER A C 1
ATOM 2968 O O . SER A 1 380 ? 23.015 -25.207 -18.773 1.00 35.25 380 SER A O 1
ATOM 2970 N N . PRO A 1 381 ? 22.507 -26.590 -20.482 1.00 36.12 381 PRO A N 1
ATOM 2971 C CA . PRO A 1 381 ? 21.143 -26.089 -20.645 1.00 36.12 381 PRO A CA 1
ATOM 2972 C C . PRO A 1 381 ? 20.274 -26.449 -19.424 1.00 36.12 381 PRO A C 1
ATOM 2974 O O . PRO A 1 381 ? 20.591 -27.403 -18.706 1.00 36.12 381 PRO A O 1
ATOM 2977 N N . PRO A 1 382 ? 19.170 -25.719 -19.171 1.00 39.69 382 PRO A N 1
ATOM 2978 C CA . PRO A 1 382 ? 18.247 -26.068 -18.096 1.00 39.69 382 PRO A CA 1
ATOM 2979 C C . PRO A 1 382 ? 17.670 -27.477 -18.317 1.00 39.69 382 PRO A C 1
ATOM 2981 O O . PRO A 1 382 ? 17.421 -27.854 -19.468 1.00 39.69 382 PRO A O 1
ATOM 2984 N N . PRO A 1 383 ? 17.421 -28.256 -17.247 1.00 34.84 383 PRO A N 1
ATOM 2985 C CA . PRO A 1 383 ? 16.765 -29.548 -17.385 1.00 34.84 383 PRO A CA 1
ATOM 2986 C C . PRO A 1 383 ? 15.374 -29.358 -18.015 1.00 34.84 383 PRO A C 1
ATOM 2988 O O . PRO A 1 383 ? 14.684 -28.385 -17.687 1.00 34.84 383 PRO A O 1
ATOM 2991 N N . PRO A 1 384 ? 14.944 -30.256 -18.921 1.00 34.12 384 PRO A N 1
ATOM 2992 C CA . PRO A 1 384 ? 13.626 -30.165 -19.533 1.00 34.12 384 PRO A CA 1
ATOM 2993 C C . PRO A 1 384 ? 12.519 -30.259 -18.467 1.00 34.12 384 PRO A C 1
ATOM 2995 O O . PRO A 1 384 ? 12.733 -30.853 -17.403 1.00 34.12 384 PRO A O 1
ATOM 2998 N N . PRO A 1 385 ? 11.322 -29.696 -18.730 1.00 32.38 385 PRO A N 1
ATOM 2999 C CA . PRO A 1 385 ? 10.185 -29.854 -17.831 1.00 32.38 385 PRO A CA 1
ATOM 3000 C C . PRO A 1 385 ? 9.895 -31.341 -17.613 1.00 32.38 385 PRO A C 1
ATOM 3002 O O . PRO A 1 385 ? 10.031 -32.135 -18.542 1.00 32.38 385 PRO A O 1
ATOM 3005 N N . ILE A 1 386 ? 9.498 -31.698 -16.388 1.00 37.75 386 ILE A N 1
ATOM 3006 C CA . ILE A 1 386 ? 9.316 -33.083 -15.932 1.00 37.75 386 ILE A CA 1
ATOM 3007 C C . ILE A 1 386 ? 8.337 -33.828 -16.854 1.00 37.75 386 ILE A C 1
ATOM 3009 O O . ILE A 1 386 ? 7.121 -33.786 -16.679 1.00 37.75 386 ILE A O 1
ATOM 3013 N N . THR A 1 387 ? 8.881 -34.543 -17.834 1.00 33.62 387 THR A N 1
ATOM 3014 C CA . THR A 1 387 ? 8.172 -35.561 -18.604 1.00 33.62 387 THR A CA 1
ATOM 3015 C C . THR A 1 387 ? 8.186 -36.852 -17.805 1.00 33.62 387 THR A C 1
ATOM 3017 O O . THR A 1 387 ? 9.254 -37.361 -17.463 1.00 33.62 387 THR A O 1
ATOM 3020 N N . HIS A 1 388 ? 7.002 -37.384 -17.503 1.00 35.94 388 HIS A N 1
ATOM 3021 C CA . HIS A 1 388 ? 6.857 -38.637 -16.767 1.00 35.94 388 HIS A CA 1
ATOM 3022 C C . HIS A 1 388 ? 7.564 -39.783 -17.503 1.00 35.94 388 HIS A C 1
ATOM 3024 O O . HIS A 1 388 ? 7.131 -40.208 -18.574 1.00 35.94 388 HIS A O 1
ATOM 3030 N N . LEU A 1 389 ? 8.642 -40.300 -16.909 1.00 30.56 389 LEU A N 1
ATOM 3031 C CA . LEU A 1 389 ? 9.385 -41.437 -17.440 1.00 30.56 389 LEU A CA 1
ATOM 3032 C C . LEU A 1 389 ? 8.605 -42.735 -17.172 1.00 30.56 389 LEU A C 1
ATOM 3034 O O . LEU A 1 389 ? 8.802 -43.403 -16.158 1.00 30.56 389 LEU A O 1
ATOM 3038 N N . VAL A 1 390 ? 7.695 -43.091 -18.079 1.00 35.44 390 VAL A N 1
ATOM 3039 C CA . VAL A 1 390 ? 6.969 -44.368 -18.024 1.00 35.44 390 VAL A CA 1
ATOM 3040 C C . VAL A 1 390 ? 7.884 -45.487 -18.526 1.00 35.44 390 VAL A C 1
ATOM 3042 O O . VAL A 1 390 ? 7.918 -45.796 -19.716 1.00 35.44 390 VAL A O 1
ATOM 3045 N N . ILE A 1 391 ? 8.630 -46.114 -17.614 1.00 33.69 391 ILE A N 1
ATOM 3046 C CA . ILE A 1 391 ? 9.353 -47.355 -17.914 1.00 33.69 391 ILE A CA 1
ATOM 3047 C C . ILE A 1 391 ? 8.341 -48.503 -17.930 1.00 33.69 391 ILE A C 1
ATOM 3049 O O . ILE A 1 391 ? 7.773 -48.865 -16.901 1.00 33.69 391 ILE A O 1
ATOM 3053 N N . LYS A 1 392 ? 8.116 -49.085 -19.109 1.00 28.14 392 LYS A N 1
ATOM 3054 C CA . LYS A 1 392 ? 7.218 -50.228 -19.300 1.00 28.14 392 LYS A CA 1
ATOM 3055 C C . LYS A 1 392 ? 8.014 -51.534 -19.209 1.00 28.14 392 LYS A C 1
ATOM 3057 O O . LYS A 1 392 ? 8.529 -52.017 -20.214 1.00 28.14 392 LYS A O 1
ATOM 3062 N N . THR A 1 393 ? 8.136 -52.098 -18.008 1.00 40.00 393 THR A N 1
ATOM 3063 C CA . THR A 1 393 ? 8.625 -53.475 -17.825 1.00 40.00 393 THR A CA 1
ATOM 3064 C C . THR A 1 393 ? 7.565 -54.486 -18.269 1.00 40.00 393 THR A C 1
ATOM 3066 O O . THR A 1 393 ? 6.378 -54.167 -18.346 1.00 40.00 393 THR A O 1
ATOM 3069 N N . ARG A 1 394 ? 7.999 -55.703 -18.627 1.00 35.44 394 ARG A N 1
ATOM 3070 C CA . ARG A 1 394 ? 7.152 -56.686 -19.328 1.00 35.44 394 ARG A CA 1
ATOM 3071 C C . ARG A 1 394 ? 6.011 -57.251 -18.466 1.00 35.44 394 ARG A C 1
ATOM 3073 O O . ARG A 1 394 ? 5.006 -57.667 -19.030 1.00 35.44 394 ARG A O 1
ATOM 3080 N N . ASP A 1 395 ? 6.133 -57.149 -17.141 1.00 41.19 395 ASP A N 1
ATOM 3081 C CA . ASP A 1 395 ? 5.203 -57.708 -16.157 1.00 41.19 395 ASP A CA 1
ATOM 3082 C C . ASP A 1 395 ? 4.733 -56.640 -15.142 1.00 41.19 395 ASP A C 1
ATOM 3084 O O . ASP A 1 395 ? 5.325 -56.454 -14.080 1.00 41.19 395 ASP A O 1
ATOM 3088 N N . GLY A 1 396 ? 3.639 -55.941 -15.471 1.00 34.25 396 GLY A N 1
ATOM 3089 C CA . GLY A 1 396 ? 2.844 -55.131 -14.530 1.00 34.25 396 GLY A CA 1
ATOM 3090 C C . GLY A 1 396 ? 3.286 -53.673 -14.298 1.00 34.25 396 GLY A C 1
ATOM 3091 O O . GLY A 1 396 ? 4.398 -53.385 -13.862 1.00 34.25 396 GLY A O 1
ATOM 3092 N N . CYS A 1 397 ? 2.363 -52.727 -14.506 1.00 29.98 397 CYS A N 1
ATOM 3093 C CA . CYS A 1 397 ? 2.573 -51.309 -14.188 1.00 29.98 397 CYS A CA 1
ATOM 3094 C C . CYS A 1 397 ? 2.657 -51.057 -12.671 1.00 29.98 397 CYS A C 1
ATOM 3096 O O . CYS A 1 397 ? 1.749 -51.428 -11.927 1.00 29.98 397 CYS A O 1
ATOM 3098 N N . ARG A 1 398 ? 3.670 -50.302 -12.226 1.00 31.88 398 ARG A N 1
ATOM 3099 C CA . ARG A 1 398 ? 3.688 -49.633 -10.913 1.00 31.88 398 ARG A CA 1
ATOM 3100 C C . ARG A 1 398 ? 4.024 -48.153 -11.081 1.00 31.88 398 ARG A C 1
ATOM 3102 O O . ARG A 1 398 ? 4.988 -47.809 -11.755 1.00 31.88 398 ARG A O 1
ATOM 3109 N N . ILE A 1 399 ? 3.238 -47.288 -10.441 1.00 34.72 399 ILE A N 1
ATOM 3110 C CA . ILE A 1 399 ? 3.503 -45.847 -10.356 1.00 34.72 399 ILE A CA 1
ATOM 3111 C C . ILE A 1 399 ? 4.354 -45.605 -9.107 1.00 34.72 399 ILE A C 1
ATOM 3113 O O . ILE A 1 399 ? 3.903 -45.858 -7.991 1.00 34.72 399 ILE A O 1
ATOM 3117 N N . LEU A 1 400 ? 5.582 -45.121 -9.290 1.00 29.00 400 LEU A N 1
ATOM 3118 C CA . LEU A 1 400 ? 6.463 -44.701 -8.200 1.00 29.00 400 LEU A CA 1
ATOM 3119 C C . LEU A 1 400 ? 6.275 -43.204 -7.933 1.00 29.00 400 LEU A C 1
ATOM 3121 O O . LEU A 1 400 ? 6.706 -42.362 -8.720 1.00 29.00 400 LEU A O 1
ATOM 3125 N N . TYR A 1 401 ? 5.656 -42.873 -6.800 1.00 27.20 401 TYR A N 1
ATOM 3126 C CA . TYR A 1 401 ? 5.717 -41.526 -6.238 1.00 27.20 401 TYR A CA 1
ATOM 3127 C C . TYR A 1 401 ? 7.068 -41.343 -5.538 1.00 27.20 401 TYR A C 1
ATOM 3129 O O . TYR A 1 401 ? 7.372 -42.057 -4.586 1.00 27.20 401 TYR A O 1
ATOM 3137 N N . SER A 1 402 ? 7.868 -40.376 -5.990 1.00 27.16 402 SER A N 1
ATOM 3138 C CA . SER A 1 402 ? 9.078 -39.938 -5.287 1.00 27.16 402 SER A CA 1
ATOM 3139 C C . SER A 1 402 ? 8.787 -38.626 -4.563 1.00 27.16 402 SER A C 1
ATOM 3141 O O . SER A 1 402 ? 8.604 -37.579 -5.184 1.00 27.16 402 SER A O 1
ATOM 3143 N N . THR A 1 403 ? 8.682 -38.695 -3.238 1.00 27.39 403 THR A N 1
ATOM 3144 C CA . THR A 1 403 ? 8.475 -37.532 -2.373 1.00 27.39 403 THR A CA 1
ATOM 3145 C C . THR A 1 403 ? 9.753 -36.718 -2.195 1.00 27.39 403 THR A C 1
ATOM 3147 O O . THR A 1 403 ? 10.823 -37.261 -1.936 1.00 27.39 403 THR A O 1
ATOM 3150 N N . CYS A 1 404 ? 9.577 -35.399 -2.256 1.00 27.59 404 CYS A N 1
ATOM 3151 C CA . CYS A 1 404 ? 10.475 -34.336 -1.808 1.00 27.59 404 CYS A CA 1
ATOM 3152 C C . CYS A 1 404 ? 11.519 -34.733 -0.737 1.00 27.59 404 CYS A C 1
ATOM 3154 O O . CYS A 1 404 ? 11.145 -34.999 0.404 1.00 27.59 404 CYS A O 1
ATOM 3156 N N . SER A 1 405 ? 12.816 -34.656 -1.073 1.00 29.92 405 SER A N 1
ATOM 3157 C CA . SER A 1 405 ? 13.878 -34.253 -0.132 1.00 29.92 405 SER A CA 1
ATOM 3158 C C . SER A 1 405 ? 15.195 -33.931 -0.858 1.00 29.92 405 SER A C 1
ATOM 3160 O O . SER A 1 405 ? 15.978 -34.820 -1.183 1.00 29.92 405 SER A O 1
ATOM 3162 N N . SER A 1 406 ? 15.457 -32.648 -1.121 1.00 27.61 406 SER A N 1
ATOM 3163 C CA . SER A 1 406 ? 16.763 -32.173 -1.625 1.00 27.61 406 SER A CA 1
ATOM 3164 C C . SER A 1 406 ? 17.145 -30.763 -1.144 1.00 27.61 406 SER A C 1
ATOM 3166 O O . SER A 1 406 ? 18.098 -30.171 -1.639 1.00 27.61 406 SER A O 1
ATOM 3168 N N . ALA A 1 407 ? 16.447 -30.234 -0.131 1.00 27.92 407 ALA A N 1
ATOM 3169 C CA . ALA A 1 407 ? 16.688 -28.900 0.437 1.00 27.92 407 ALA A CA 1
ATOM 3170 C C . ALA A 1 407 ? 17.522 -28.899 1.740 1.00 27.92 407 ALA A C 1
ATOM 3172 O O . ALA A 1 407 ? 17.703 -27.846 2.343 1.00 27.92 407 ALA A O 1
ATOM 3173 N N . LEU A 1 408 ? 18.016 -30.060 2.197 1.00 27.67 408 LEU A N 1
ATOM 3174 C CA . LEU A 1 408 ? 18.607 -30.228 3.539 1.00 27.67 408 LEU A CA 1
ATOM 3175 C C . LEU A 1 408 ? 20.060 -30.742 3.571 1.00 27.67 408 LEU A C 1
ATOM 3177 O O . LEU A 1 408 ? 20.607 -30.931 4.651 1.00 27.67 408 LEU A O 1
ATOM 3181 N N . TYR A 1 409 ? 20.717 -30.912 2.417 1.00 25.23 409 TYR A N 1
ATOM 3182 C CA . TYR A 1 409 ? 22.112 -31.390 2.349 1.00 25.23 409 TYR A CA 1
ATOM 3183 C C . TYR A 1 409 ? 23.182 -30.284 2.232 1.00 25.23 409 TYR A C 1
ATOM 3185 O O . TYR A 1 409 ? 24.371 -30.584 2.216 1.00 25.23 409 TYR A O 1
ATOM 3193 N N . GLY A 1 410 ? 22.787 -29.006 2.179 1.00 28.83 410 GLY A N 1
ATOM 3194 C CA . GLY A 1 410 ? 23.717 -27.872 2.037 1.00 28.83 410 GLY A CA 1
ATOM 3195 C C . GLY A 1 410 ? 24.226 -27.248 3.346 1.00 28.83 410 GLY A C 1
ATOM 3196 O O . GLY A 1 410 ? 25.081 -26.371 3.298 1.00 28.83 410 GLY A O 1
ATOM 3197 N N . ALA A 1 411 ? 23.705 -27.654 4.509 1.00 28.06 411 ALA A N 1
ATOM 3198 C CA . ALA A 1 411 ? 23.850 -26.900 5.764 1.00 28.06 411 ALA A CA 1
ATOM 3199 C C . ALA A 1 411 ? 24.903 -27.439 6.762 1.00 28.06 411 ALA A C 1
ATOM 3201 O O . ALA A 1 411 ? 24.969 -26.947 7.884 1.00 28.06 411 ALA A O 1
ATOM 3202 N N . LEU A 1 412 ? 25.716 -28.440 6.389 1.00 26.77 412 LEU A N 1
ATOM 3203 C CA . LEU A 1 412 ? 26.686 -29.085 7.300 1.00 26.77 412 LEU A CA 1
ATOM 3204 C C . LEU A 1 412 ? 28.145 -29.120 6.800 1.00 26.77 412 LEU A C 1
ATOM 3206 O O . LEU A 1 412 ? 28.997 -29.727 7.443 1.00 26.77 412 LEU A O 1
ATOM 3210 N N . CYS A 1 413 ? 28.474 -28.421 5.709 1.00 28.41 413 CYS A N 1
ATOM 3211 C CA . CYS A 1 413 ? 29.848 -28.323 5.190 1.00 28.41 413 CYS A CA 1
ATOM 3212 C C . CYS A 1 413 ? 30.413 -26.895 5.282 1.00 28.41 413 CYS A C 1
ATOM 3214 O O . CYS A 1 413 ? 30.836 -26.318 4.284 1.00 28.41 413 CYS A O 1
ATOM 3216 N N . ALA A 1 414 ? 30.428 -26.331 6.494 1.00 27.31 414 ALA A N 1
ATOM 3217 C CA . ALA A 1 414 ? 31.107 -25.069 6.802 1.00 27.31 414 ALA A CA 1
ATOM 3218 C C . ALA A 1 414 ? 31.598 -25.027 8.265 1.00 27.31 414 ALA A C 1
ATOM 3220 O O . ALA A 1 414 ? 31.223 -24.147 9.036 1.00 27.31 414 ALA A O 1
ATOM 3221 N N . CYS A 1 415 ? 32.437 -25.992 8.658 1.00 24.81 415 CYS A N 1
ATOM 3222 C CA . CYS A 1 415 ? 33.182 -25.941 9.919 1.00 24.81 415 CYS A CA 1
ATOM 3223 C C . CYS A 1 415 ? 34.673 -25.683 9.609 1.00 24.81 415 CYS A C 1
ATOM 3225 O O . CYS A 1 415 ? 35.222 -26.407 8.772 1.00 24.81 415 CYS A O 1
ATOM 3227 N N . PRO A 1 416 ? 35.341 -24.675 10.207 1.00 29.81 416 PRO A N 1
ATOM 3228 C CA . PRO A 1 416 ? 36.736 -24.364 9.891 1.00 29.81 416 PRO A CA 1
ATOM 3229 C C . PRO A 1 416 ? 37.697 -25.503 10.258 1.00 29.81 416 PRO A C 1
ATOM 3231 O O . PRO A 1 416 ? 37.742 -25.969 11.395 1.00 29.81 416 PRO A O 1
ATOM 3234 N N . SER A 1 417 ? 38.518 -25.919 9.296 1.00 30.56 417 SER A N 1
ATOM 3235 C CA . SER A 1 417 ? 39.467 -27.031 9.412 1.00 30.56 417 SER A CA 1
ATOM 3236 C C . SER A 1 417 ? 40.756 -26.655 10.165 1.00 30.56 417 SER A C 1
ATOM 3238 O O . SER A 1 417 ? 41.851 -26.783 9.620 1.00 30.56 417 SER A O 1
ATOM 3240 N N . SER A 1 418 ? 40.642 -26.151 11.399 1.00 29.86 418 SER A N 1
ATOM 3241 C CA . SER A 1 418 ? 41.790 -25.691 12.207 1.00 29.86 418 SER A CA 1
ATOM 3242 C C . SER A 1 418 ? 41.811 -26.170 13.666 1.00 29.86 418 SER A C 1
ATOM 3244 O O . SER A 1 418 ? 42.719 -25.804 14.405 1.00 29.86 418 SER A O 1
ATOM 3246 N N . TRP A 1 419 ? 40.865 -27.019 14.082 1.00 29.02 419 TRP A N 1
ATOM 3247 C CA . TRP A 1 419 ? 40.815 -27.615 15.427 1.00 29.02 419 TRP A CA 1
ATOM 3248 C C . TRP A 1 419 ? 40.565 -29.128 15.357 1.00 29.02 419 TRP A C 1
ATOM 3250 O O . TRP A 1 419 ? 39.466 -29.580 15.652 1.00 29.02 419 TRP A O 1
ATOM 3260 N N . LEU A 1 420 ? 41.570 -29.914 14.940 1.00 27.81 420 LEU A N 1
ATOM 3261 C CA . LEU A 1 420 ? 41.613 -31.381 15.126 1.00 27.81 420 LEU A CA 1
ATOM 3262 C C . LEU A 1 420 ? 43.009 -31.966 14.802 1.00 27.81 420 LEU A C 1
ATOM 3264 O O . LEU A 1 420 ? 43.180 -32.816 13.932 1.00 27.81 420 LEU A O 1
ATOM 3268 N N . SER A 1 421 ? 44.040 -31.518 15.523 1.00 28.69 421 SER A N 1
ATOM 3269 C CA . SER A 1 421 ? 45.396 -32.087 15.449 1.00 28.69 421 SER A CA 1
ATOM 3270 C C . SER A 1 421 ? 45.914 -32.431 16.847 1.00 28.69 421 SER A C 1
ATOM 3272 O O . SER A 1 421 ? 46.759 -31.725 17.395 1.00 28.69 421 SER A O 1
ATOM 3274 N N . GLY A 1 422 ? 45.381 -33.497 17.454 1.00 29.72 422 GLY A N 1
ATOM 3275 C CA . GLY A 1 422 ? 45.776 -33.853 18.820 1.00 29.72 422 GLY A CA 1
ATOM 3276 C C . GLY A 1 422 ? 44.956 -34.930 19.526 1.00 29.72 422 GLY A C 1
ATOM 3277 O O . GLY A 1 422 ? 44.513 -34.685 20.635 1.00 29.72 422 GLY A O 1
ATOM 3278 N N . CYS A 1 423 ? 44.797 -36.120 18.938 1.00 24.50 423 CYS A N 1
ATOM 3279 C CA . CYS A 1 423 ? 44.478 -37.342 19.694 1.00 24.50 423 CYS A CA 1
ATOM 3280 C C . CYS A 1 423 ? 45.052 -38.570 18.972 1.00 24.50 423 CYS A C 1
ATOM 3282 O O . CYS A 1 423 ? 44.529 -38.990 17.942 1.00 24.50 423 CYS A O 1
ATOM 3284 N N . ARG A 1 424 ? 46.131 -39.154 19.513 1.00 26.20 424 ARG A N 1
ATOM 3285 C CA . ARG A 1 424 ? 46.554 -40.519 19.163 1.00 26.20 424 ARG A CA 1
ATOM 3286 C C . ARG A 1 424 ? 45.881 -41.522 20.098 1.00 26.20 424 ARG A C 1
ATOM 3288 O O . ARG A 1 424 ? 45.602 -41.226 21.253 1.00 26.20 424 ARG A O 1
ATOM 3295 N N . SER A 1 425 ? 45.660 -42.709 19.554 1.00 27.30 425 SER A N 1
ATOM 3296 C CA . SER A 1 425 ? 45.096 -43.902 20.182 1.00 27.30 425 SER A CA 1
ATOM 3297 C C . SER A 1 425 ? 45.724 -44.312 21.521 1.00 27.30 425 SER A C 1
ATOM 3299 O O . SER A 1 425 ? 46.942 -44.484 21.599 1.00 27.30 425 SER A O 1
ATOM 3301 N N . SER A 1 426 ? 44.878 -44.677 22.485 1.00 26.89 426 SER A N 1
ATOM 3302 C CA . SER A 1 426 ? 45.156 -45.739 23.462 1.00 26.89 426 SER A CA 1
ATOM 3303 C C . SER A 1 426 ? 43.863 -46.491 23.831 1.00 26.89 426 SER A C 1
ATOM 3305 O O . SER A 1 426 ? 42.753 -45.993 23.645 1.00 26.89 426 SER A O 1
ATOM 3307 N N . THR A 1 427 ? 44.025 -47.755 24.224 1.00 29.19 427 THR A N 1
ATOM 3308 C CA . THR A 1 427 ? 42.999 -48.815 24.311 1.00 29.19 427 THR A CA 1
ATOM 3309 C C . THR A 1 427 ? 42.221 -48.856 25.643 1.00 29.19 427 THR A C 1
ATOM 3311 O O . THR A 1 427 ? 42.640 -48.218 26.606 1.00 29.19 427 THR A O 1
ATOM 3314 N N . PRO A 1 428 ? 41.090 -49.593 25.730 1.00 34.50 428 PRO A N 1
ATOM 3315 C CA . PRO A 1 428 ? 40.158 -49.499 26.861 1.00 34.50 428 PRO A CA 1
ATOM 3316 C C . PRO A 1 428 ? 40.467 -50.452 28.031 1.00 34.50 428 PRO A C 1
ATOM 3318 O O . PRO A 1 428 ? 40.877 -51.592 27.817 1.00 34.50 428 PRO A O 1
ATOM 3321 N N . SER A 1 429 ? 40.129 -50.040 29.261 1.00 25.66 429 SER A N 1
ATOM 3322 C CA . SER A 1 429 ? 40.057 -50.929 30.434 1.00 25.66 429 SER A CA 1
ATOM 3323 C C . SER A 1 429 ? 38.986 -50.507 31.461 1.00 25.66 429 SER A C 1
ATOM 3325 O O . SER A 1 429 ? 39.098 -49.473 32.108 1.00 25.66 429 SER A O 1
ATOM 3327 N N . GLN A 1 430 ? 37.959 -51.355 31.559 1.00 27.41 430 GLN A N 1
ATOM 3328 C CA . GLN A 1 430 ? 37.021 -51.673 32.656 1.00 27.41 430 GLN A CA 1
ATOM 3329 C C . GLN A 1 430 ? 36.991 -50.871 33.989 1.00 27.41 430 GLN A C 1
ATOM 3331 O O . GLN A 1 430 ? 38.001 -50.772 34.671 1.00 27.41 430 GLN A O 1
ATOM 3336 N N . THR A 1 431 ? 35.750 -50.604 34.459 1.00 28.00 431 THR A N 1
ATOM 3337 C CA . THR A 1 431 ? 35.268 -50.521 35.880 1.00 28.00 431 THR A CA 1
ATOM 3338 C C . THR A 1 431 ? 35.885 -49.447 36.813 1.00 28.00 431 THR A C 1
ATOM 3340 O O . THR A 1 431 ? 37.054 -49.132 36.700 1.00 28.00 431 THR A O 1
ATOM 3343 N N . THR A 1 432 ? 35.189 -48.802 37.766 1.00 28.98 432 THR A N 1
ATOM 3344 C CA . THR A 1 432 ? 34.144 -49.238 38.730 1.00 28.98 432 THR A CA 1
ATOM 3345 C C . THR A 1 432 ? 33.158 -48.105 39.140 1.00 28.98 432 THR A C 1
ATOM 3347 O O . THR A 1 432 ? 33.296 -46.953 38.742 1.00 28.98 432 THR A O 1
ATOM 3350 N N . ARG A 1 433 ? 32.139 -48.439 39.959 1.00 31.17 433 ARG A N 1
ATOM 3351 C CA . ARG A 1 433 ? 31.192 -47.516 40.636 1.00 31.17 433 ARG A CA 1
ATOM 3352 C C . ARG A 1 433 ? 31.821 -46.709 41.793 1.00 31.17 433 ARG A C 1
ATOM 3354 O O . ARG A 1 433 ? 32.478 -47.320 42.626 1.00 31.17 433 ARG A O 1
ATOM 3361 N N . SER A 1 434 ? 31.373 -45.458 41.975 1.00 28.33 434 SER A N 1
ATOM 3362 C CA . SER A 1 434 ? 30.902 -44.861 43.260 1.00 28.33 434 SER A CA 1
ATOM 3363 C C . SER A 1 434 ? 30.320 -43.457 42.986 1.00 28.33 434 SER A C 1
ATOM 3365 O O . SER A 1 434 ? 31.001 -42.637 42.388 1.00 28.33 434 SER A O 1
ATOM 3367 N N . THR A 1 435 ? 29.026 -43.169 43.169 1.00 33.38 435 THR A N 1
ATOM 3368 C CA . THR A 1 435 ? 28.383 -42.661 44.409 1.00 33.38 435 THR A CA 1
ATOM 3369 C C . THR A 1 435 ? 29.136 -41.553 45.160 1.00 33.38 435 THR A C 1
ATOM 3371 O O . THR A 1 435 ? 30.130 -41.855 45.815 1.00 33.38 435 THR A O 1
ATOM 3374 N N . GLY A 1 436 ? 28.557 -40.343 45.234 1.00 33.53 436 GLY A N 1
ATOM 3375 C CA . GLY A 1 436 ? 28.751 -39.466 46.400 1.00 33.53 436 GLY A CA 1
ATOM 3376 C C . GLY A 1 436 ? 28.727 -37.949 46.172 1.00 33.53 436 GLY A C 1
ATOM 3377 O O . GLY A 1 436 ? 29.788 -37.382 45.955 1.00 33.53 436 GLY A O 1
ATOM 3378 N N . LYS A 1 437 ? 27.556 -37.341 46.436 1.00 32.72 437 LYS A N 1
ATOM 3379 C CA . LYS A 1 437 ? 27.276 -35.899 46.649 1.00 32.72 437 LYS A CA 1
ATOM 3380 C C . LYS A 1 437 ? 27.325 -34.973 45.430 1.00 32.72 437 LYS A C 1
ATOM 3382 O O . LYS A 1 437 ? 28.418 -34.743 44.884 1.00 32.72 437 LYS A O 1
#

Secondary structure (DSSP, 8-state):
--------------------------PPP----------PPPPPPPTTHHHHHHHHHHHHHHH------THHHHTTHHHHHHHHHS-S---GGGSTTT--S-THHHHHHHHHHHHHHHTT---HHHHHHHHHHHHHHHHHHHHHHHHHHHHHH-TT-THHHHHHHHHHHH-HHHHHHTTS--HHHHHHHHHHHHHHHS-THHHHHHHHHHHHTTT--S---------------------TT--HHHHHHHHHHHHHH-GGGHHHHHHHHHHHHHHHHHHHHH--SS--GGGGHHHHIIIIIIHHHHHHHHHHHHHHHHHHTT-TT--HHHHHHHHHHTS-GGGGG----TTHIIIIIHHHHHHTTHHHHHHHHT-----SPPPPP--------SS-----------SSSSSS----TTS------------------

Foldseek 3Di:
DDDDDDDDDDDDDDDDDDDDDDDDDDDPDPDPDPPPPPLDDQDDPDPCLLVVQLVLLLVLLVVQPDDDDPCLCQVALQLLCCVQVVDGDHDPCLALVLVQAFCLLNVLLNVVCNVCVVVVNNDPVCSVRVLLSSLSNLQSLLLSLQLLLQCLVCVVCNCRSVLSSVLQSQLVVNSNPLSGSHLVNLLSSLLSNLSSQAPCVLVVCVVVVVVCVPPDDDDDDDDDDDDDPDPPDPPPVDPPRRDNLSSLLSLLLSCLNPVVSCVVVVVVLVVVLVSLCVVLVVPPDPDDPSNCVSVCCVVVRNVVSNVVSQVVRQVRSCVSSVHHRDRNVVSNVCCCPVVVVVCVVPDDDPCCCPPPVVCVVVVSSVVSVVVVVPDDPDPDDDDDDDDDPQDDDPDDDDDDDDDDDDPPPPPPPDDDPPPDDDDDDDDDDDDDDDDDD

Sequence (437 aa):
MGSQQPFESTEKSARSSSSQDSSVGRTPFPTMASQQQSTGPVAQPPKGLFLALLAFRLINSLAVQTYFNPDEFWQGPEVAHRMVFGYGYLTWEWQPEWAARSFLHPMLFAAGYQLLALLRFDTPWLVRHSPRFIQASIASVADLRLYVLTQRLFPSNPSAAAWALACNLCCWFLFFCATRTFSNSLEASLAVIALSFWPWRRLQRVLQGGREGGAQGRGQEKQEEDGSVTHSGSNIVTNPGANRPLALALAAAACMVRPTSTPFWLPLGLHELLLLLVGGTLKGGKKSRGGWEWLWLLVLEVLPIGVTAVAISVAIDSWQYGRPMVFTPLNLLHFNIHLKGSSLYGSNPWHWYWSQGLIAMHASFFPSHASACSGVPPSSPPPPPITHLVIKTRDGCRILYSTCSSALYGALCACPSSWLSGCRSSTPSQTTRSTGK

Radius of gyration: 34.71 Å; chains: 1; bounding box: 107×81×127 Å

pLDDT: mean 70.19, std 28.75, range [22.66, 98.5]

=== Feature glossary ===
Key to the feature types in this record:

— What the protein is —

Primary structure: the covalent order of the twenty standard amino acids along the backbone. Two proteins with the same sequence will (almost always) fold to the same structure; two with 30% identity often share a fold but not the details.

Database cross-references. InterPro integrates a dozen domain/family signature databases into unified entries with residue-range hits. GO terms attach function/process/location labels with evidence codes. CATH codes position the fold in a four-level structural taxonomy. Organism is the NCBI-taxonomy species name.

— Where its atoms are —

The mmCIF block holds the 3D Cartesian coordinates of each backbone atom (N, Cα, C, O) in ångströms. mmCIF is the PDB's canonical archive format — a tagged-loop text representation of the atomic model.

Six rendered views show the 3D structure from the faces of a cube — i.e. along ±x, ±y, ±z. Rendering representation is drawn randomly per protein from cartoon (secondary-structure ribbons), sticks (backbone bonds), or molecular surface; coloring is either N→C rainbow (blue at the N-terminus through red at the C-terminus) or one color per chain.

— Local backbone conformation —

DSSP 8-state secondary structure assigns each residue one of H (α-helix), G (3₁₀-helix), I (π-helix), E (extended β-strand), B (isolated β-bridge), T (hydrogen-bonded turn), S (bend), or '-' (coil). The assignment is computed from backbone hydrogen-bond geometry via the Kabsch–Sander algorithm.

P-SEA three-state annotation labels each residue as helix, strand, or coil based purely on the geometry of the Cα trace. It serves as a fallback when the full backbone (and thus DSSP) is unavailable.

The φ/ψ torsion pair specifies the backbone conformation at each residue. φ rotates about the N–Cα bond, ψ about the Cα–C bond. Steric clashes forbid most of the (φ, ψ) plane — the allowed regions (α-helix basin, β-sheet basin, left-handed helix) are the Ramachandran-allowed regions.

— Global shape and packing —

The geometric summary reports three shape descriptors. Rg (radius of gyration) measures how spread out the Cα atoms are about their centre of mass; compact globular proteins have small Rg, elongated or unfolded ones large. Cα contacts (<8 Å, |i−j|>4) count long-range residue pairs in spatial proximity — high for tightly packed folds, near zero for rods or random coil. The bounding-box extents give the protein's footprint along x, y, z in Å.

Accessible surface area quantifies burial. A residue with SASA near zero is packed into the hydrophobic core; one with SASA >100 Å² sits on the surface. Computed here via the Shrake–Rupley numerical algorithm with a 1.4 Å probe.

Plot images: a contact map (which residues are close in 3D, as an N×N binary image), a Ramachandran scatter (backbone torsion angles, revealing secondary-structure composition at a glance), and — for AlphaFold structures — a PAE heatmap (pairwise prediction confidence).

— Structural neighborhood —

The Foldseek 3Di string encodes local tertiary geometry as a 20-letter alphabet — one character per residue — derived from the relative positions of nearby Cα atoms. Unlike the amino-acid sequence, 3Di is a direct function of the 3D structure, so two proteins with the same fold have similar 3Di strings even at low sequence identity.

Nearest PDB neighbors are the top structural matches found by Foldseek when searching this structure against the entire Protein Data Bank. Each hit reports a TM-score (0 to 1; >0.5 almost always implies the same fold) and an E-value. These are *structural* homologs — they may share no detectable sequence similarity.

— Confidence and disorder —

For AlphaFold models, the B-factor field carries pLDDT — the model's own estimate of local accuracy on a 0–100 scale. Regions with pLDDT<50 should be treated as essentially unmodeled; they often correspond to intrinsically disordered segments.

B-factor (Debye–Waller factor) reflects atomic displacement in the crystal lattice. It is an experimental observable (units Å²), not a prediction; low values mean the atom is pinned down, high values mean it moves or is heterogeneous across the crystal.

Predicted aligned error is AlphaFold's pairwise confidence. Unlike pLDDT (per-residue), PAE is per-residue-pair and captures whether two parts of the structure are correctly placed relative to each other. Units are ångströms of expected positional error.